Protein AF-0000000068389461 (afdb_homodimer)

Structure (mmCIF, N/CA/C/O backbone):
data_AF-0000000068389461-model_v1
#
loop_
_entity.id
_entity.type
_entity.pdbx_description
1 polymer 'Resiniferatoxin-binding, phosphotriesterase-related protein'
#
loop_
_atom_site.group_PDB
_atom_site.id
_atom_site.type_symbol
_atom_site.label_atom_id
_atom_site.label_alt_id
_atom_site.label_comp_id
_atom_site.label_asym_id
_atom_site.label_entity_id
_atom_site.label_seq_id
_atom_site.pdbx_PDB_ins_code
_atom_site.Cartn_x
_atom_site.Cartn_y
_atom_site.Cartn_z
_atom_site.occupancy
_atom_site.B_iso_or_equiv
_atom_site.auth_seq_id
_atom_site.auth_comp_id
_atom_site.auth_asym_id
_atom_site.auth_atom_id
_atom_site.pdbx_PDB_model_num
ATOM 1 N N . MET A 1 1 ? 3.314 -51.406 -19.062 1 42.66 1 MET A N 1
ATOM 2 C CA . MET A 1 1 ? 2.307 -50.375 -18.859 1 42.66 1 MET A CA 1
ATOM 3 C C . MET A 1 1 ? 2.912 -49 -19.031 1 42.66 1 MET A C 1
ATOM 5 O O . MET A 1 1 ? 3.885 -48.656 -18.359 1 42.66 1 MET A O 1
ATOM 9 N N . THR A 1 2 ? 2.643 -48.312 -20.141 1 61.97 2 THR A N 1
ATOM 10 C CA . THR A 1 2 ? 3.324 -47.094 -20.547 1 61.97 2 THR A CA 1
ATOM 11 C C . THR A 1 2 ? 3.236 -46.031 -19.453 1 61.97 2 THR A C 1
ATOM 13 O O . THR A 1 2 ? 2.164 -45.812 -18.891 1 61.97 2 THR A O 1
ATOM 16 N N . THR A 1 3 ? 4.277 -45.562 -18.922 1 87.19 3 THR A N 1
ATOM 17 C CA . THR A 1 3 ? 4.352 -44.625 -17.812 1 87.19 3 THR A CA 1
ATOM 18 C C . THR A 1 3 ? 3.586 -43.344 -18.141 1 87.19 3 THR A C 1
ATOM 20 O O . THR A 1 3 ? 3.539 -42.938 -19.297 1 87.19 3 THR A O 1
ATOM 23 N N . GLU A 1 4 ? 2.736 -42.938 -17.312 1 95.44 4 GLU A N 1
ATOM 24 C CA . GLU A 1 4 ? 1.993 -41.719 -17.453 1 95.44 4 GLU A CA 1
ATOM 25 C C . GLU A 1 4 ? 2.799 -40.531 -16.938 1 95.44 4 GLU A C 1
ATOM 27 O O . GLU A 1 4 ? 2.287 -39.406 -16.859 1 95.44 4 GLU A O 1
ATOM 32 N N . LEU A 1 5 ? 4.039 -40.812 -16.734 1 97.31 5 LEU A N 1
ATOM 33 C CA . LEU A 1 5 ? 4.898 -39.75 -16.234 1 97.31 5 LEU A CA 1
ATOM 34 C C . LEU A 1 5 ? 5.145 -38.688 -17.312 1 97.31 5 LEU A C 1
ATOM 36 O O . LEU A 1 5 ? 5.336 -39.031 -18.484 1 97.31 5 LEU A O 1
ATOM 40 N N . SER A 1 6 ? 5.09 -37.469 -16.922 1 97.88 6 SER A N 1
ATOM 41 C CA . SER A 1 6 ? 5.539 -36.375 -17.781 1 97.88 6 SER A CA 1
ATOM 42 C C . SER A 1 6 ? 7.031 -36.5 -18.078 1 97.88 6 SER A C 1
ATOM 44 O O . SER A 1 6 ? 7.793 -37.031 -17.266 1 97.88 6 SER A O 1
ATOM 46 N N . GLU A 1 7 ? 7.441 -35.938 -19.219 1 97.44 7 GLU A N 1
ATOM 47 C CA . GLU A 1 7 ? 8.867 -35.844 -19.516 1 97.44 7 GLU A CA 1
ATOM 48 C C . GLU A 1 7 ? 9.57 -34.938 -18.5 1 97.44 7 GLU A C 1
ATOM 50 O O . GLU A 1 7 ? 10.766 -35.125 -18.234 1 97.44 7 GLU A O 1
ATOM 55 N N . GLY A 1 8 ? 8.859 -34 -17.938 1 98 8 GLY A N 1
ATOM 56 C CA . GLY A 1 8 ? 9.414 -33.125 -16.938 1 98 8 GLY A CA 1
ATOM 57 C C . GLY A 1 8 ? 8.984 -33.469 -15.523 1 98 8 GLY A C 1
ATOM 58 O O . GLY A 1 8 ? 8.734 -32.562 -14.711 1 98 8 GLY A O 1
ATOM 59 N N . HIS A 1 9 ? 8.758 -34.75 -15.211 1 98.19 9 HIS A N 1
ATOM 60 C CA . HIS A 1 9 ? 8.359 -35.094 -13.859 1 98.19 9 HIS A CA 1
ATOM 61 C C . HIS A 1 9 ? 9.484 -34.844 -12.859 1 98.19 9 HIS A C 1
ATOM 63 O O . HIS A 1 9 ? 10.648 -34.719 -13.25 1 98.19 9 HIS A O 1
ATOM 69 N N . ILE A 1 10 ? 9.273 -34.844 -11.547 1 98 10 ILE A N 1
ATOM 70 C CA . ILE A 1 10 ? 10.117 -34.312 -10.484 1 98 10 ILE A CA 1
ATOM 71 C C . ILE A 1 10 ? 11.383 -35.156 -10.359 1 98 10 ILE A C 1
ATOM 73 O O . ILE A 1 10 ? 12.359 -34.75 -9.727 1 98 10 ILE A O 1
ATOM 77 N N . ARG A 1 11 ? 11.438 -36.312 -10.922 1 97.62 11 ARG A N 1
ATOM 78 C CA . ARG A 1 11 ? 12.633 -37.156 -10.836 1 97.62 11 ARG A CA 1
ATOM 79 C C . ARG A 1 11 ? 13.336 -37.25 -12.188 1 97.62 11 ARG A C 1
ATOM 81 O O . ARG A 1 11 ? 14.25 -38.062 -12.359 1 97.62 11 ARG A O 1
ATOM 88 N N . SER A 1 12 ? 12.984 -36.406 -13.148 1 97.38 12 SER A N 1
ATOM 89 C CA . SER A 1 12 ? 13.461 -36.531 -14.516 1 97.38 12 SER A CA 1
ATOM 90 C C . SER A 1 12 ? 14.727 -35.719 -14.75 1 97.38 12 SER A C 1
ATOM 92 O O . SER A 1 12 ? 15.422 -35.906 -15.75 1 97.38 12 SER A O 1
ATOM 94 N N . GLY A 1 13 ? 14.969 -34.719 -13.852 1 97.62 13 GLY A N 1
ATOM 95 C CA . GLY A 1 13 ? 16.047 -33.75 -14.094 1 97.62 13 GLY A CA 1
ATOM 96 C C . GLY A 1 13 ? 15.68 -32.688 -15.102 1 97.62 13 GLY A C 1
ATOM 97 O O . GLY A 1 13 ? 16.531 -31.891 -15.516 1 97.62 13 GLY A O 1
ATOM 98 N N . LYS A 1 14 ? 14.414 -32.656 -15.461 1 98.56 14 LYS A N 1
ATOM 99 C CA . LYS A 1 14 ? 13.922 -31.688 -16.438 1 98.56 14 LYS A CA 1
ATOM 100 C C . LYS A 1 14 ? 12.68 -30.969 -15.93 1 98.56 14 LYS A C 1
ATOM 102 O O . LYS A 1 14 ? 12.055 -31.406 -14.961 1 98.56 14 LYS A O 1
ATOM 107 N N . ILE A 1 15 ? 12.406 -29.859 -16.547 1 98.75 15 ILE A N 1
ATOM 108 C CA . ILE A 1 15 ? 11.188 -29.078 -16.312 1 98.75 15 ILE A CA 1
ATOM 109 C C . ILE A 1 15 ? 10.516 -28.781 -17.656 1 98.75 15 ILE A C 1
ATOM 111 O O . ILE A 1 15 ? 11.172 -28.312 -18.594 1 98.75 15 ILE A O 1
ATOM 115 N N . MET A 1 16 ? 9.289 -29.094 -17.766 1 98.88 16 MET A N 1
ATOM 116 C CA . MET A 1 16 ? 8.578 -28.844 -19.016 1 98.88 16 MET A CA 1
ATOM 117 C C . MET A 1 16 ? 8.195 -27.375 -19.141 1 98.88 16 MET A C 1
ATOM 119 O O . MET A 1 16 ? 7.555 -26.812 -18.234 1 98.88 16 MET A O 1
ATOM 123 N N . THR A 1 17 ? 8.648 -26.672 -20.188 1 98.88 17 THR A N 1
ATOM 124 C CA . THR A 1 17 ? 8.242 -25.312 -20.531 1 98.88 17 THR A CA 1
ATOM 125 C C . THR A 1 17 ? 7.363 -25.297 -21.781 1 98.88 17 THR A C 1
ATOM 127 O O . THR A 1 17 ? 7.203 -26.328 -22.438 1 98.88 17 THR A O 1
ATOM 130 N N . VAL A 1 18 ? 6.852 -24.188 -22.094 1 98.88 18 VAL A N 1
ATOM 131 C CA . VAL A 1 18 ? 5.961 -24.062 -23.25 1 98.88 18 VAL A CA 1
ATOM 132 C C . VAL A 1 18 ? 6.758 -24.234 -24.547 1 98.88 18 VAL A C 1
ATOM 134 O O . VAL A 1 18 ? 6.18 -24.406 -25.609 1 98.88 18 VAL A O 1
ATOM 137 N N . ARG A 1 19 ? 8.07 -24.25 -24.453 1 98.56 19 ARG A N 1
ATOM 138 C CA . ARG A 1 19 ? 8.914 -24.469 -25.625 1 98.56 19 ARG A CA 1
ATOM 139 C C . ARG A 1 19 ? 9.594 -25.844 -25.547 1 98.56 19 ARG A C 1
ATOM 141 O O . ARG A 1 19 ? 10.5 -26.125 -26.344 1 98.56 19 ARG A O 1
ATOM 148 N N . GLY A 1 20 ? 9.172 -26.656 -24.594 1 98.56 20 GLY A N 1
ATOM 149 C CA . GLY A 1 20 ? 9.789 -27.969 -24.406 1 98.56 20 GLY A CA 1
ATOM 150 C C . GLY A 1 20 ? 10.531 -28.094 -23.094 1 98.56 20 GLY A C 1
ATOM 151 O O . GLY A 1 20 ? 10.578 -27.156 -22.312 1 98.56 20 GLY A O 1
ATOM 152 N N . PRO A 1 21 ? 11.047 -29.312 -22.828 1 98.56 21 PRO A N 1
ATOM 153 C CA . PRO A 1 21 ? 11.734 -29.531 -21.547 1 98.56 21 PRO A CA 1
ATOM 154 C C . PRO A 1 21 ? 13.094 -28.844 -21.484 1 98.56 21 PRO A C 1
ATOM 156 O O . PRO A 1 21 ? 13.789 -28.734 -22.5 1 98.56 21 PRO A O 1
ATOM 159 N N . ILE A 1 22 ? 13.461 -28.359 -20.359 1 98.75 22 ILE A N 1
ATOM 160 C CA . ILE A 1 22 ? 14.789 -27.828 -20.078 1 98.75 22 ILE A CA 1
ATOM 161 C C . ILE A 1 22 ? 15.383 -28.562 -18.875 1 98.75 22 ILE A C 1
ATOM 163 O O . ILE A 1 22 ? 14.656 -29.172 -18.094 1 98.75 22 ILE A O 1
ATOM 167 N N . ALA A 1 23 ? 16.703 -28.453 -18.734 1 98.38 23 ALA A N 1
ATOM 168 C CA . ALA A 1 23 ? 17.328 -29 -17.531 1 98.38 23 ALA A CA 1
ATOM 169 C C . ALA A 1 23 ? 16.953 -28.188 -16.297 1 98.38 23 ALA A C 1
ATOM 171 O O . ALA A 1 23 ? 16.781 -26.969 -16.375 1 98.38 23 ALA A O 1
ATOM 172 N N . THR A 1 24 ? 16.891 -28.859 -15.164 1 97.25 24 THR A N 1
ATOM 173 C CA . THR A 1 24 ? 16.453 -28.203 -13.938 1 97.25 24 THR A CA 1
ATOM 174 C C . THR A 1 24 ? 17.391 -27.062 -13.57 1 97.25 24 THR A C 1
ATOM 176 O O . THR A 1 24 ? 16.969 -26.062 -12.984 1 97.25 24 THR A O 1
ATOM 179 N N . ASP A 1 25 ? 18.656 -27.141 -13.883 1 95.81 25 ASP A N 1
ATOM 180 C CA . ASP A 1 25 ? 19.625 -26.125 -13.508 1 95.81 25 ASP A CA 1
ATOM 181 C C . ASP A 1 25 ? 19.5 -24.875 -14.398 1 95.81 25 ASP A C 1
ATOM 183 O O . ASP A 1 25 ? 20.141 -23.859 -14.148 1 95.81 25 ASP A O 1
ATOM 187 N N . GLN A 1 26 ? 18.594 -24.938 -15.398 1 98.06 26 GLN A N 1
ATOM 188 C CA . GLN A 1 26 ? 18.359 -23.828 -16.297 1 98.06 26 GLN A CA 1
ATOM 189 C C . GLN A 1 26 ? 17.172 -22.984 -15.844 1 98.06 26 GLN A C 1
ATOM 191 O O . GLN A 1 26 ? 16.859 -21.969 -16.453 1 98.06 26 GLN A O 1
ATOM 196 N N . LEU A 1 27 ? 16.531 -23.406 -14.828 1 98.38 27 LEU A N 1
ATOM 197 C CA . LEU A 1 27 ? 15.359 -22.672 -14.352 1 98.38 27 LEU A CA 1
ATOM 198 C C . LEU A 1 27 ? 15.719 -21.25 -13.961 1 98.38 27 LEU A C 1
ATOM 200 O O . LEU A 1 27 ? 15.023 -20.312 -14.344 1 98.38 27 LEU A O 1
ATOM 204 N N . GLY A 1 28 ? 16.906 -21.094 -13.18 1 98.56 28 GLY A N 1
ATOM 205 C CA . GLY A 1 28 ? 17.406 -19.766 -12.789 1 98.56 28 GLY A CA 1
ATOM 206 C C . GLY A 1 28 ? 16.438 -19.016 -11.898 1 98.56 28 GLY A C 1
ATOM 207 O O . GLY A 1 28 ? 15.695 -19.609 -11.133 1 98.56 28 GLY A O 1
ATOM 208 N N . VAL A 1 29 ? 16.547 -17.672 -11.891 1 98.88 29 VAL A N 1
ATOM 209 C CA . VAL A 1 29 ? 15.688 -16.781 -11.094 1 98.88 29 VAL A CA 1
ATOM 210 C C . VAL A 1 29 ? 14.242 -16.922 -11.57 1 98.88 29 VAL A C 1
ATOM 212 O O . VAL A 1 29 ? 13.938 -16.656 -12.734 1 98.88 29 VAL A O 1
ATOM 215 N N . THR A 1 30 ? 13.344 -17.328 -10.625 1 98.94 30 THR A N 1
ATOM 216 C CA . THR A 1 30 ? 12.016 -17.766 -11.031 1 98.94 30 THR A CA 1
ATOM 217 C C . THR A 1 30 ? 10.938 -17.047 -10.234 1 98.94 30 THR A C 1
ATOM 219 O O . THR A 1 30 ? 11.055 -16.891 -9.016 1 98.94 30 THR A O 1
ATOM 222 N N . LEU A 1 31 ? 9.922 -16.516 -10.93 1 98.94 31 LEU A N 1
ATOM 223 C CA . LEU A 1 31 ? 8.641 -16.188 -10.328 1 98.94 31 LEU A CA 1
ATOM 224 C C . LEU A 1 31 ? 7.68 -17.375 -10.398 1 98.94 31 LEU A C 1
ATOM 226 O O . LEU A 1 31 ? 7.289 -17.781 -11.492 1 98.94 31 LEU A O 1
ATOM 230 N N . MET A 1 32 ? 7.219 -17.828 -9.281 1 98.81 32 MET A N 1
ATOM 231 C CA . MET A 1 32 ? 6.531 -19.109 -9.211 1 98.81 32 MET A CA 1
ATOM 232 C C . MET A 1 32 ? 5.043 -18.953 -9.492 1 98.81 32 MET A C 1
ATOM 234 O O . MET A 1 32 ? 4.328 -19.953 -9.656 1 98.81 32 MET A O 1
ATOM 238 N N . HIS A 1 33 ? 4.527 -17.734 -9.609 1 98.88 33 HIS A N 1
ATOM 239 C CA . HIS A 1 33 ? 3.086 -17.547 -9.727 1 98.88 33 HIS A CA 1
ATOM 240 C C . HIS A 1 33 ? 2.752 -16.219 -10.383 1 98.88 33 HIS A C 1
ATOM 242 O O . HIS A 1 33 ? 2.562 -15.203 -9.695 1 98.88 33 HIS A O 1
ATOM 248 N N . GLU A 1 34 ? 2.574 -16.25 -11.695 1 98.88 34 GLU A N 1
ATOM 249 C CA . GLU A 1 34 ? 2.148 -15.062 -12.438 1 98.88 34 GLU A CA 1
ATOM 250 C C . GLU A 1 34 ? 1.09 -15.414 -13.477 1 98.88 34 GLU A C 1
ATOM 252 O O . GLU A 1 34 ? 1.095 -16.516 -14.023 1 98.88 34 GLU A O 1
ATOM 257 N N . HIS A 1 35 ? 0.203 -14.508 -13.727 1 98.81 35 HIS A N 1
ATOM 258 C CA . HIS A 1 35 ? -0.663 -14.594 -14.898 1 98.81 35 HIS A CA 1
ATOM 259 C C . HIS A 1 35 ? -0.246 -13.594 -15.969 1 98.81 35 HIS A C 1
ATOM 261 O O . HIS A 1 35 ? -0.252 -12.391 -15.734 1 98.81 35 HIS A O 1
ATOM 267 N N . ILE A 1 36 ? 0.092 -14.156 -17.141 1 98.88 36 ILE A N 1
ATOM 268 C CA . ILE A 1 36 ? 0.59 -13.336 -18.234 1 98.88 36 ILE A CA 1
ATOM 269 C C . ILE A 1 36 ? -0.577 -12.875 -19.109 1 98.88 36 ILE A C 1
ATOM 271 O O . ILE A 1 36 ? -0.654 -11.703 -19.484 1 98.88 36 ILE A O 1
ATOM 275 N N . LEU A 1 37 ? -1.446 -13.766 -19.453 1 98.75 37 LEU A N 1
ATOM 276 C CA . LEU A 1 37 ? -2.744 -13.531 -20.078 1 98.75 37 LEU A CA 1
ATOM 277 C C . LEU A 1 37 ? -3.852 -14.242 -19.312 1 98.75 37 LEU A C 1
ATOM 279 O O . LEU A 1 37 ? -3.668 -15.375 -18.844 1 98.75 37 LEU A O 1
ATOM 283 N N . ASN A 1 38 ? -4.93 -13.578 -19.078 1 98.56 38 ASN A N 1
ATOM 284 C CA . ASN A 1 38 ? -6.07 -14.172 -18.391 1 98.56 38 ASN A CA 1
ATOM 285 C C . ASN A 1 38 ? -7.359 -13.398 -18.688 1 98.56 38 ASN A C 1
ATOM 287 O O . ASN A 1 38 ? -7.352 -12.43 -19.438 1 98.56 38 ASN A O 1
ATOM 291 N N . ASP A 1 39 ? -8.445 -13.922 -18.281 1 98.06 39 ASP A N 1
ATOM 292 C CA . ASP A 1 39 ? -9.773 -13.305 -18.328 1 98.06 39 ASP A CA 1
ATOM 293 C C . ASP A 1 39 ? -10.539 -13.547 -17.031 1 98.06 39 ASP A C 1
ATOM 295 O O . ASP A 1 39 ? -11.07 -14.633 -16.812 1 98.06 39 ASP A O 1
ATOM 299 N N . CYS A 1 40 ? -10.578 -12.523 -16.203 1 97.12 40 CYS A N 1
ATOM 300 C CA . CYS A 1 40 ? -11.227 -12.648 -14.906 1 97.12 40 CYS A CA 1
ATOM 301 C C . CYS A 1 40 ? -12.578 -11.945 -14.898 1 97.12 40 CYS A C 1
ATOM 303 O O . CYS A 1 40 ? -13.117 -11.648 -13.828 1 97.12 40 CYS A O 1
ATOM 305 N N . ARG A 1 41 ? -13.305 -11.758 -16.062 1 96.44 41 ARG A N 1
ATOM 306 C CA . ARG A 1 41 ? -14.555 -11.016 -16.172 1 96.44 41 ARG A CA 1
ATOM 307 C C . ARG A 1 41 ? -15.68 -11.742 -15.445 1 96.44 41 ARG A C 1
ATOM 309 O O . ARG A 1 41 ? -16.672 -11.125 -15.062 1 96.44 41 ARG A O 1
ATOM 316 N N . CYS A 1 42 ? -15.578 -12.961 -15.156 1 95.12 42 CYS A N 1
ATOM 317 C CA . CYS A 1 42 ? -16.594 -13.719 -14.43 1 95.12 42 CYS A CA 1
ATOM 318 C C . CYS A 1 42 ? -16.656 -13.273 -12.969 1 95.12 42 CYS A C 1
ATOM 320 O O . CYS A 1 42 ? -17.625 -13.578 -12.266 1 95.12 42 CYS A O 1
ATOM 322 N N . TRP A 1 43 ? -15.68 -12.555 -12.492 1 95.62 43 TRP A N 1
ATOM 323 C CA . TRP A 1 43 ? -15.656 -12.109 -11.102 1 95.62 43 TRP A CA 1
ATOM 324 C C . TRP A 1 43 ? -15.906 -10.609 -11.008 1 95.62 43 TRP A C 1
ATOM 326 O O . TRP A 1 43 ? -15.648 -9.992 -9.969 1 95.62 43 TRP A O 1
ATOM 336 N N . TRP A 1 44 ? -16.406 -10.023 -12.07 1 97.75 44 TRP A N 1
ATOM 337 C CA . TRP A 1 44 ? -16.719 -8.602 -12.086 1 97.75 44 TRP A CA 1
ATOM 338 C C . TRP A 1 44 ? -17.641 -8.234 -10.922 1 97.75 44 TRP A C 1
ATOM 340 O O . TRP A 1 44 ? -18.625 -8.914 -10.664 1 97.75 44 TRP A O 1
ATOM 350 N N . ASN A 1 45 ? -17.188 -7.203 -10.148 1 97.75 45 ASN A N 1
ATOM 351 C CA . ASN A 1 45 ? -17.969 -6.648 -9.047 1 97.75 45 ASN A CA 1
ATOM 352 C C . ASN A 1 45 ? -18.672 -5.352 -9.445 1 97.75 45 ASN A C 1
ATOM 354 O O . ASN A 1 45 ? -18.141 -4.262 -9.219 1 97.75 45 ASN A O 1
ATOM 358 N N . ALA A 1 46 ? -19.875 -5.398 -9.914 1 97.06 46 ALA A N 1
ATOM 359 C CA . ALA A 1 46 ? -20.609 -4.25 -10.445 1 97.06 46 ALA A CA 1
ATOM 360 C C . ALA A 1 46 ? -20.812 -3.184 -9.375 1 97.06 46 ALA A C 1
ATOM 362 O O . ALA A 1 46 ? -21.156 -3.502 -8.234 1 97.06 46 ALA A O 1
ATOM 363 N N . PRO A 1 47 ? -20.547 -1.926 -9.805 1 96.5 47 PRO A N 1
ATOM 364 C CA . PRO A 1 47 ? -20.844 -0.875 -8.828 1 96.5 47 PRO A CA 1
ATOM 365 C C . PRO A 1 47 ? -22.312 -0.837 -8.43 1 96.5 47 PRO A C 1
ATOM 367 O O . PRO A 1 47 ? -23.188 -1.058 -9.266 1 96.5 47 PRO A O 1
ATOM 370 N N . LYS A 1 48 ? -22.547 -0.481 -7.266 1 93 48 LYS A N 1
ATOM 371 C CA . LYS A 1 48 ? -23.891 -0.517 -6.723 1 93 48 LYS A CA 1
ATOM 372 C C . LYS A 1 48 ? -24.5 0.883 -6.656 1 93 48 LYS A C 1
ATOM 374 O O . LYS A 1 48 ? -25.719 1.036 -6.508 1 93 48 LYS A O 1
ATOM 379 N N . THR A 1 49 ? -23.672 1.938 -6.688 1 93.06 49 THR A N 1
ATOM 380 C CA . THR A 1 49 ? -24.156 3.311 -6.59 1 93.06 49 THR A CA 1
ATOM 381 C C . THR A 1 49 ? -23.938 4.055 -7.902 1 93.06 49 THR A C 1
ATOM 383 O O . THR A 1 49 ? -23.016 3.73 -8.664 1 93.06 49 THR A O 1
ATOM 386 N N . ALA A 1 50 ? -24.75 5.07 -8.133 1 93.94 50 ALA A N 1
ATOM 387 C CA . ALA A 1 50 ? -24.688 5.855 -9.367 1 93.94 50 ALA A CA 1
ATOM 388 C C . ALA A 1 50 ? -23.359 6.578 -9.492 1 93.94 50 ALA A C 1
ATOM 390 O O . ALA A 1 50 ? -22.797 6.688 -10.586 1 93.94 50 ALA A O 1
ATOM 391 N N . GLU A 1 51 ? -22.797 7.004 -8.383 1 91.94 51 GLU A N 1
ATOM 392 C CA . GLU A 1 51 ? -21.578 7.812 -8.359 1 91.94 51 GLU A CA 1
ATOM 393 C C . GLU A 1 51 ? -20.359 6.992 -8.758 1 91.94 51 GLU A C 1
ATOM 395 O O . GLU A 1 51 ? -19.328 7.547 -9.125 1 91.94 51 GLU A O 1
ATOM 400 N N . ARG A 1 52 ? -20.516 5.656 -8.789 1 94.62 52 ARG A N 1
ATOM 401 C CA . ARG A 1 52 ? -19.375 4.797 -9.047 1 94.62 52 ARG A CA 1
ATOM 402 C C . ARG A 1 52 ? -19.5 4.109 -10.406 1 94.62 52 ARG A C 1
ATOM 404 O O . ARG A 1 52 ? -18.609 3.379 -10.828 1 94.62 52 ARG A O 1
ATOM 411 N N . GLN A 1 53 ? -20.562 4.379 -11.172 1 95.44 53 GLN A N 1
ATOM 412 C CA . GLN A 1 53 ? -20.844 3.686 -12.422 1 95.44 53 GLN A CA 1
ATOM 413 C C . GLN A 1 53 ? -19.75 3.941 -13.453 1 95.44 53 GLN A C 1
ATOM 415 O O . GLN A 1 53 ? -19.469 3.082 -14.289 1 95.44 53 GLN A O 1
ATOM 420 N N . TYR A 1 54 ? -19.141 5.121 -13.289 1 94 54 TYR A N 1
ATOM 421 C CA . TYR A 1 54 ? -18.109 5.484 -14.25 1 94 54 TYR A CA 1
ATOM 422 C C . TYR A 1 54 ? -16.922 4.535 -14.164 1 94 54 TYR A C 1
ATOM 424 O O . TYR A 1 54 ? -16.141 4.414 -15.117 1 94 54 TYR A O 1
ATOM 432 N N . LEU A 1 55 ? -16.734 3.777 -13.109 1 97.31 55 LEU A N 1
ATOM 433 C CA . LEU A 1 55 ? -15.602 2.883 -12.883 1 97.31 55 LEU A CA 1
ATOM 434 C C . LEU A 1 55 ? -15.781 1.573 -13.641 1 97.31 55 LEU A C 1
ATOM 436 O O . LEU A 1 55 ? -14.812 0.854 -13.891 1 97.31 55 LEU A O 1
ATOM 440 N N . ALA A 1 56 ? -16.938 1.225 -14.008 1 97.25 56 ALA A N 1
ATOM 441 C CA . ALA A 1 56 ? -17.281 -0.105 -14.516 1 97.25 56 ALA A CA 1
ATOM 442 C C . ALA A 1 56 ? -16.75 -0.297 -15.938 1 97.25 56 ALA A C 1
ATOM 444 O O . ALA A 1 56 ? -16.078 -1.286 -16.234 1 97.25 56 ALA A O 1
ATOM 445 N N . GLU A 1 57 ? -16.984 0.695 -16.859 1 93.06 57 GLU A N 1
ATOM 446 C CA . GLU A 1 57 ? -16.781 0.446 -18.281 1 93.06 57 GLU A CA 1
ATOM 447 C C . GLU A 1 57 ? -15.578 1.217 -18.812 1 93.06 57 GLU A C 1
ATOM 449 O O . GLU A 1 57 ? -15.133 0.988 -19.938 1 93.06 57 GLU A O 1
ATOM 454 N N . GLY A 1 58 ? -15.078 2.104 -18.094 1 91.81 58 GLY A N 1
ATOM 455 C CA . GLY A 1 58 ? -13.961 2.908 -18.562 1 91.81 58 GLY A CA 1
ATOM 456 C C . GLY A 1 58 ? -12.656 2.141 -18.625 1 91.81 58 GLY A C 1
ATOM 457 O O . GLY A 1 58 ? -12.484 1.132 -17.938 1 91.81 58 GLY A O 1
ATOM 458 N N . PHE A 1 59 ? -11.688 2.607 -19.516 1 97.12 59 PHE A N 1
ATOM 459 C CA . PHE A 1 59 ? -10.336 2.064 -19.547 1 97.12 59 PHE A CA 1
ATOM 460 C C . PHE A 1 59 ? -9.57 2.455 -18.297 1 97.12 59 PHE A C 1
ATOM 462 O O . PHE A 1 59 ? -9.797 3.525 -17.719 1 97.12 59 PHE A O 1
ATOM 469 N N . VAL A 1 60 ? -8.766 1.529 -17.859 1 98.38 60 VAL A N 1
ATOM 470 C CA . VAL A 1 60 ? -7.867 1.887 -16.766 1 98.38 60 VAL A CA 1
ATOM 471 C C . VAL A 1 60 ? -7.059 3.127 -17.141 1 98.38 60 VAL A C 1
ATOM 473 O O . VAL A 1 60 ? -6.453 3.176 -18.219 1 98.38 60 VAL A O 1
ATOM 476 N N . CYS A 1 61 ? -7.141 4.137 -16.359 1 98 61 CYS A N 1
ATOM 477 C CA . CYS A 1 61 ? -6.367 5.363 -16.516 1 98 61 CYS A CA 1
ATOM 478 C C . CYS A 1 61 ? -5.867 5.875 -15.172 1 98 61 CYS A C 1
ATOM 480 O O . CYS A 1 61 ? -6.27 5.371 -14.125 1 98 61 CYS A O 1
ATOM 482 N N . MET A 1 62 ? -5.012 6.793 -15.25 1 97.94 62 MET A N 1
ATOM 483 C CA . MET A 1 62 ? -4.281 7.23 -14.07 1 97.94 62 MET A CA 1
ATOM 484 C C . MET A 1 62 ? -5.238 7.73 -12.992 1 97.94 62 MET A C 1
ATOM 486 O O . MET A 1 62 ? -5.062 7.426 -11.805 1 97.94 62 MET A O 1
ATOM 490 N N . GLU A 1 63 ? -6.348 8.352 -13.336 1 97.88 63 GLU A N 1
ATOM 491 C CA . GLU A 1 63 ? -7.242 9.07 -12.438 1 97.88 63 GLU A CA 1
ATOM 492 C C . GLU A 1 63 ? -8.109 8.109 -11.625 1 97.88 63 GLU A C 1
ATOM 494 O O . GLU A 1 63 ? -8.75 8.508 -10.656 1 97.88 63 GLU A O 1
ATOM 499 N N . ILE A 1 64 ? -8.102 6.793 -11.992 1 97.88 64 ILE A N 1
ATOM 500 C CA . ILE A 1 64 ? -9 5.91 -11.266 1 97.88 64 ILE A CA 1
ATOM 501 C C . ILE A 1 64 ? -8.195 4.836 -10.539 1 97.88 64 ILE A C 1
ATOM 503 O O . ILE A 1 64 ? -8.758 3.941 -9.906 1 97.88 64 ILE A O 1
ATOM 507 N N . ILE A 1 65 ? -6.852 4.887 -10.594 1 98.06 65 ILE A N 1
ATOM 508 C CA . ILE A 1 65 ? -5.992 3.885 -9.977 1 98.06 65 ILE A CA 1
ATOM 509 C C . ILE A 1 65 ? -6.277 3.816 -8.477 1 98.06 65 ILE A C 1
ATOM 511 O O . ILE A 1 65 ? -6.375 2.729 -7.906 1 98.06 65 ILE A O 1
ATOM 515 N N . GLY A 1 66 ? -6.414 5.004 -7.816 1 97.5 66 GLY A N 1
ATOM 516 C CA . GLY A 1 66 ? -6.734 5.023 -6.398 1 97.5 66 GLY A CA 1
ATOM 517 C C . GLY A 1 66 ? -8 4.258 -6.062 1 97.5 66 GLY A C 1
ATOM 518 O O . GLY A 1 66 ? -8.039 3.506 -5.086 1 97.5 66 GLY A O 1
ATOM 519 N N . GLU A 1 67 ? -9.016 4.414 -6.895 1 97.75 67 GLU A N 1
ATOM 520 C CA . GLU A 1 67 ? -10.273 3.711 -6.688 1 97.75 67 GLU A CA 1
ATOM 521 C C . GLU A 1 67 ? -10.117 2.215 -6.938 1 97.75 67 GLU A C 1
ATOM 523 O O . GLU A 1 67 ? -10.695 1.396 -6.215 1 97.75 67 GLU A O 1
ATOM 528 N N . LEU A 1 68 ? -9.344 1.896 -7.941 1 98.44 68 LEU A N 1
ATOM 529 C CA . LEU A 1 68 ? -9.156 0.49 -8.281 1 98.44 68 LEU A CA 1
ATOM 530 C C . LEU A 1 68 ? -8.414 -0.245 -7.164 1 98.44 68 LEU A C 1
ATOM 532 O O . LEU A 1 68 ? -8.672 -1.427 -6.922 1 98.44 68 LEU A O 1
ATOM 536 N N . ARG A 1 69 ? -7.539 0.42 -6.48 1 98.25 69 ARG A N 1
ATOM 537 C CA . ARG A 1 69 ? -6.828 -0.197 -5.363 1 98.25 69 ARG A CA 1
ATOM 538 C C . ARG A 1 69 ? -7.789 -0.558 -4.234 1 98.25 69 ARG A C 1
ATOM 540 O O . ARG A 1 69 ? -7.504 -1.447 -3.43 1 98.25 69 ARG A O 1
ATOM 547 N N . GLN A 1 70 ? -8.969 0.106 -4.203 1 98.06 70 GLN A N 1
ATOM 548 C CA . GLN A 1 70 ? -9.969 -0.151 -3.172 1 98.06 70 GLN A CA 1
ATOM 549 C C . GLN A 1 70 ? -11.031 -1.127 -3.668 1 98.06 70 GLN A C 1
ATOM 551 O O . GLN A 1 70 ? -11.781 -1.697 -2.869 1 98.06 70 GLN A O 1
ATOM 556 N N . ASP A 1 71 ? -11.109 -1.333 -4.984 1 98.19 71 ASP A N 1
ATOM 557 C CA . ASP A 1 71 ? -12.125 -2.184 -5.605 1 98.19 71 ASP A CA 1
ATOM 558 C C . ASP 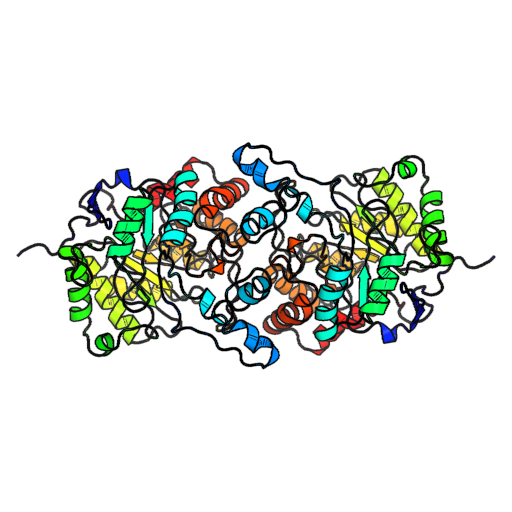A 1 71 ? -11.672 -2.646 -6.992 1 98.19 71 ASP A C 1
ATOM 560 O O . ASP A 1 71 ? -12.266 -2.262 -8 1 98.19 71 ASP A O 1
ATOM 564 N N . PRO A 1 72 ? -10.719 -3.547 -7.023 1 98.38 72 PRO A N 1
ATOM 565 C CA . PRO A 1 72 ? -10.094 -3.875 -8.305 1 98.38 72 PRO A CA 1
ATOM 566 C C . PRO A 1 72 ? -11.062 -4.527 -9.289 1 98.38 72 PRO A C 1
ATOM 568 O O . PRO A 1 72 ? -10.914 -4.371 -10.5 1 98.38 72 PRO A O 1
ATOM 571 N N . PHE A 1 73 ? -12.062 -5.215 -8.844 1 98.5 73 PHE A N 1
ATOM 572 C CA . PHE A 1 73 ? -12.93 -6 -9.719 1 98.5 73 PHE A CA 1
ATOM 573 C C . PHE A 1 73 ? -14.078 -5.148 -10.242 1 98.5 73 PHE A C 1
ATOM 575 O O . PHE A 1 73 ? -14.914 -5.633 -11.008 1 98.5 73 PHE A O 1
ATOM 582 N N . VAL A 1 74 ? -14.102 -3.836 -9.867 1 98.56 74 VAL A N 1
ATOM 583 C CA . VAL A 1 74 ? -15.219 -2.982 -10.258 1 98.56 74 VAL A CA 1
ATOM 584 C C . VAL A 1 74 ? -15.086 -2.596 -11.727 1 98.56 74 VAL A C 1
ATOM 586 O O . VAL A 1 74 ? -16.078 -2.248 -12.375 1 98.56 74 VAL A O 1
ATOM 589 N N . ASN A 1 75 ? -13.883 -2.652 -12.297 1 98.69 75 ASN A N 1
ATOM 590 C CA . ASN A 1 75 ? -13.57 -2.184 -13.648 1 98.69 75 ASN A CA 1
ATOM 591 C C . ASN A 1 75 ? -13.328 -3.35 -14.602 1 98.69 75 ASN A C 1
ATOM 593 O O . ASN A 1 75 ? -12.391 -4.121 -14.422 1 98.69 75 ASN A O 1
ATOM 597 N N . LYS A 1 76 ? -14.055 -3.469 -15.664 1 97.94 76 LYS A N 1
ATOM 598 C CA . LYS A 1 76 ? -14.016 -4.602 -16.594 1 97.94 76 LYS A CA 1
ATOM 599 C C . LYS A 1 76 ? -12.711 -4.617 -17.375 1 97.94 76 LYS A C 1
ATOM 601 O O . LYS A 1 76 ? -12.219 -5.688 -17.75 1 97.94 76 LYS A O 1
ATOM 606 N N . HIS A 1 77 ? -12.219 -3.422 -17.672 1 98.44 77 HIS A N 1
ATOM 607 C CA . HIS A 1 77 ? -10.953 -3.336 -18.375 1 98.44 77 HIS A CA 1
ATOM 608 C C . HIS A 1 77 ? -9.805 -3.846 -17.516 1 98.44 77 HIS A C 1
ATOM 610 O O . HIS A 1 77 ? -8.867 -4.465 -18.016 1 98.44 77 HIS A O 1
ATOM 616 N N . ASN A 1 78 ? -9.891 -3.654 -16.219 1 98.75 78 ASN A N 1
ATOM 617 C CA . ASN A 1 78 ? -8.812 -3.951 -15.281 1 98.75 78 ASN A CA 1
ATOM 618 C C . ASN A 1 78 ? -8.648 -5.453 -15.07 1 98.75 78 ASN A C 1
ATOM 620 O O . ASN A 1 78 ? -7.551 -5.934 -14.789 1 98.75 78 ASN A O 1
ATOM 624 N N . ILE A 1 79 ? -9.711 -6.242 -15.266 1 98.56 79 ILE A N 1
ATOM 625 C CA . ILE A 1 79 ? -9.711 -7.609 -14.766 1 98.56 79 ILE A CA 1
ATOM 626 C C . ILE A 1 79 ? -9.5 -8.586 -15.922 1 98.56 79 ILE A C 1
ATOM 628 O O . ILE A 1 79 ? -10.062 -9.68 -15.93 1 98.56 79 ILE A O 1
ATOM 632 N N . THR A 1 80 ? -8.695 -8.141 -16.922 1 97.94 80 THR A N 1
ATOM 633 C CA . THR A 1 80 ? -8.266 -8.969 -18.047 1 97.94 80 THR A CA 1
ATOM 634 C C . THR A 1 80 ? -6.852 -8.609 -18.469 1 97.94 80 THR A C 1
ATOM 636 O O . THR A 1 80 ? -6.531 -7.426 -18.641 1 97.94 80 THR A O 1
ATOM 639 N N . LEU A 1 81 ? -6.035 -9.523 -18.562 1 98.69 81 LEU A N 1
ATOM 640 C CA . LEU A 1 81 ? -4.754 -9.391 -19.25 1 98.69 81 LEU A CA 1
ATOM 641 C C . LEU A 1 81 ? -4.828 -9.992 -20.656 1 98.69 81 LEU A C 1
ATOM 643 O O . LEU A 1 81 ? -4.707 -11.211 -20.812 1 98.69 81 LEU A O 1
ATOM 647 N N . ASP A 1 82 ? -4.945 -9.094 -21.656 1 98.12 82 ASP A N 1
ATOM 648 C CA . ASP A 1 82 ? -5.309 -9.602 -22.984 1 98.12 82 ASP A CA 1
ATOM 649 C C . ASP A 1 82 ? -4.473 -8.938 -24.078 1 98.12 82 ASP A C 1
ATOM 651 O O . ASP A 1 82 ? -4.879 -8.898 -25.234 1 98.12 82 ASP A O 1
ATOM 655 N N . ASP A 1 83 ? -3.41 -8.359 -23.766 1 98.62 83 ASP A N 1
ATOM 656 C CA . ASP A 1 83 ? -2.527 -7.664 -24.703 1 98.62 83 ASP A CA 1
ATOM 657 C C . ASP A 1 83 ? -1.155 -8.328 -24.766 1 98.62 83 ASP A C 1
ATOM 659 O O . ASP A 1 83 ? -0.263 -7.992 -23.984 1 98.62 83 ASP A O 1
ATOM 663 N N . GLU A 1 84 ? -0.94 -9.25 -25.734 1 98.69 84 GLU A N 1
ATOM 664 C CA . GLU A 1 84 ? 0.282 -10.039 -25.828 1 98.69 84 GLU A CA 1
ATOM 665 C C . GLU A 1 84 ? 1.504 -9.141 -26.016 1 98.69 84 GLU A C 1
ATOM 667 O O . GLU A 1 84 ? 2.514 -9.312 -25.344 1 98.69 84 GLU A O 1
ATOM 672 N N . PRO A 1 85 ? 1.501 -8.117 -26.875 1 98.81 85 PRO A N 1
ATOM 673 C CA . PRO A 1 85 ? 2.658 -7.223 -27 1 98.81 85 PRO A CA 1
ATOM 674 C C . PRO A 1 85 ? 3.004 -6.531 -25.688 1 98.81 85 PRO A C 1
ATOM 676 O O . PRO A 1 85 ? 4.184 -6.387 -25.344 1 98.81 85 PRO A O 1
ATOM 679 N N . LEU A 1 86 ? 1.961 -6.117 -24.984 1 98.81 86 LEU A N 1
ATOM 680 C CA . LEU A 1 86 ? 2.213 -5.484 -23.688 1 98.81 86 LEU A CA 1
ATOM 681 C C . LEU A 1 86 ? 2.834 -6.473 -22.719 1 98.81 86 LEU A C 1
ATOM 683 O O . LEU A 1 86 ? 3.744 -6.121 -21.969 1 98.81 86 LEU A O 1
ATOM 687 N N . ALA A 1 87 ? 2.326 -7.691 -22.703 1 98.88 87 ALA A N 1
ATOM 688 C CA . ALA A 1 87 ? 2.896 -8.727 -21.844 1 98.88 87 ALA A CA 1
ATOM 689 C C . ALA A 1 87 ? 4.387 -8.906 -22.109 1 98.88 87 ALA A C 1
ATOM 691 O O . ALA A 1 87 ? 5.188 -9.016 -21.188 1 98.88 87 ALA A O 1
ATOM 692 N N . ILE A 1 88 ? 4.742 -8.938 -23.375 1 98.94 88 ILE A N 1
ATOM 693 C CA . ILE A 1 88 ? 6.137 -9.094 -23.766 1 98.94 88 ILE A CA 1
ATOM 694 C C . ILE A 1 88 ? 6.965 -7.938 -23.219 1 98.94 88 ILE A C 1
ATOM 696 O O . ILE A 1 88 ? 8.016 -8.148 -22.609 1 98.94 88 ILE A O 1
ATOM 700 N N . ALA A 1 89 ? 6.457 -6.723 -23.391 1 98.81 89 ALA A N 1
ATOM 701 C CA . ALA A 1 89 ? 7.172 -5.543 -22.906 1 98.81 89 ALA A CA 1
ATOM 702 C C . ALA A 1 89 ? 7.367 -5.594 -21.391 1 98.81 89 ALA A C 1
ATOM 704 O O . ALA A 1 89 ? 8.461 -5.324 -20.891 1 98.81 89 ALA A O 1
ATOM 705 N N . GLU A 1 90 ? 6.348 -5.926 -20.672 1 98.81 90 GLU A N 1
ATOM 706 C CA . GLU A 1 90 ? 6.387 -6.016 -19.219 1 98.81 90 GLU A CA 1
ATOM 707 C C . GLU A 1 90 ? 7.379 -7.078 -18.75 1 98.81 90 GLU A C 1
ATOM 709 O O . GLU A 1 90 ? 8.148 -6.852 -17.828 1 98.81 90 GLU A O 1
ATOM 714 N N . LEU A 1 91 ? 7.359 -8.203 -19.375 1 98.94 91 LEU A N 1
ATOM 715 C CA . LEU A 1 91 ? 8.203 -9.328 -18.969 1 98.94 91 LEU A CA 1
ATOM 716 C C . LEU A 1 91 ? 9.664 -9.062 -19.312 1 98.94 91 LEU A C 1
ATOM 718 O O . LEU A 1 91 ? 10.562 -9.594 -18.672 1 98.94 91 LEU A O 1
ATOM 722 N N . LYS A 1 92 ? 9.914 -8.289 -20.344 1 98.81 92 LYS A N 1
ATOM 723 C CA . LYS A 1 92 ? 11.289 -7.926 -20.688 1 98.81 92 LYS A CA 1
ATOM 724 C C . LYS A 1 92 ? 11.938 -7.141 -19.547 1 98.81 92 LYS A C 1
ATOM 726 O O . LYS A 1 92 ? 13.156 -7.219 -19.344 1 98.81 92 LYS A O 1
ATOM 731 N N . ASP A 1 93 ? 11.117 -6.383 -18.781 1 98.25 93 ASP A N 1
ATOM 732 C CA . ASP A 1 93 ? 11.648 -5.723 -17.594 1 98.25 93 ASP A CA 1
ATOM 733 C C . ASP A 1 93 ? 12.156 -6.742 -16.578 1 98.25 93 ASP A C 1
ATOM 735 O O . ASP A 1 93 ? 13.164 -6.512 -15.914 1 98.25 93 ASP A O 1
ATOM 739 N N . PHE A 1 94 ? 11.438 -7.832 -16.438 1 98.81 94 PHE A N 1
ATOM 740 C CA . PHE A 1 94 ? 11.867 -8.906 -15.555 1 98.81 94 PHE A CA 1
ATOM 741 C C . PHE A 1 94 ? 13.172 -9.523 -16.062 1 98.81 94 PHE A C 1
ATOM 743 O O . PHE A 1 94 ? 14.094 -9.773 -15.273 1 98.81 94 PHE A O 1
ATOM 750 N N . VAL A 1 95 ? 13.258 -9.727 -17.359 1 98.88 95 VAL A N 1
ATOM 751 C CA . VAL A 1 95 ? 14.477 -10.258 -17.969 1 98.88 95 VAL A CA 1
ATOM 752 C C . VAL A 1 95 ? 15.641 -9.312 -17.719 1 98.88 95 VAL A C 1
ATOM 754 O O . VAL A 1 95 ? 16.719 -9.742 -17.297 1 98.88 95 VAL A O 1
ATOM 757 N N . ALA A 1 96 ? 15.406 -8.039 -17.875 1 98 96 ALA A N 1
ATOM 758 C CA . ALA A 1 96 ? 16.438 -7.031 -17.688 1 98 96 ALA A CA 1
ATOM 759 C C . ALA A 1 96 ? 16.953 -7.02 -16.25 1 98 96 ALA A C 1
ATOM 761 O O . ALA A 1 96 ? 18.109 -6.719 -15.992 1 98 96 ALA A O 1
ATOM 762 N N . ALA A 1 97 ? 16.078 -7.441 -15.344 1 97.62 97 ALA A N 1
ATOM 763 C CA . ALA A 1 97 ? 16.453 -7.457 -13.93 1 97.62 97 ALA A CA 1
ATOM 764 C C . ALA A 1 97 ? 17.141 -8.766 -13.555 1 97.62 97 ALA A C 1
ATOM 766 O O . ALA A 1 97 ? 17.578 -8.945 -12.414 1 97.62 97 ALA A O 1
ATOM 767 N N . GLY A 1 98 ? 17.172 -9.711 -14.445 1 98.38 98 GLY A N 1
ATOM 768 C CA . GLY A 1 98 ? 17.875 -10.961 -14.203 1 98.38 98 GLY A CA 1
ATOM 769 C C . GLY A 1 98 ? 16.938 -12.164 -14.117 1 98.38 98 GLY A C 1
ATOM 770 O O . GLY A 1 98 ? 17.391 -13.273 -13.828 1 98.38 98 GLY A O 1
ATOM 771 N N . GLY A 1 99 ? 15.664 -11.922 -14.398 1 98.81 99 GLY A N 1
ATOM 772 C CA . GLY A 1 99 ? 14.711 -13.016 -14.383 1 98.81 99 GLY A CA 1
ATOM 773 C C . GLY A 1 99 ? 14.906 -14 -15.516 1 98.81 99 GLY A C 1
ATOM 774 O O . GLY A 1 99 ? 15.312 -13.617 -16.609 1 98.81 99 GLY A O 1
ATOM 775 N N . GLN A 1 100 ? 14.5 -15.289 -15.281 1 98.88 100 GLN A N 1
ATOM 776 C CA . GLN A 1 100 ? 14.758 -16.312 -16.297 1 98.88 100 GLN A CA 1
ATOM 777 C C . GLN A 1 100 ? 13.516 -17.172 -16.516 1 98.88 100 GLN A C 1
ATOM 779 O O . GLN A 1 100 ? 13.336 -17.734 -17.609 1 98.88 100 GLN A O 1
ATOM 784 N N . THR A 1 101 ? 12.68 -17.344 -15.5 1 98.94 101 THR A N 1
ATOM 785 C CA . THR A 1 101 ? 11.555 -18.266 -15.609 1 98.94 101 THR A CA 1
ATOM 786 C C . THR A 1 101 ? 10.32 -17.672 -14.93 1 98.94 101 THR A C 1
ATOM 788 O O . THR A 1 101 ? 10.422 -17.031 -13.891 1 98.94 101 THR A O 1
ATOM 791 N N . VAL A 1 102 ? 9.203 -17.859 -15.508 1 98.94 102 VAL A N 1
ATOM 792 C CA . VAL A 1 102 ? 7.906 -17.531 -14.922 1 98.94 102 VAL A CA 1
ATOM 793 C C . VAL A 1 102 ? 7 -18.75 -14.953 1 98.94 102 VAL A C 1
ATOM 795 O O . VAL A 1 102 ? 6.883 -19.422 -15.984 1 98.94 102 VAL A O 1
ATOM 798 N N . VAL A 1 103 ? 6.438 -19.109 -13.82 1 98.94 103 VAL A N 1
ATOM 799 C CA . VAL A 1 103 ? 5.363 -20.109 -13.758 1 98.94 103 VAL A CA 1
ATOM 800 C C . VAL A 1 103 ? 4.016 -19.406 -13.945 1 98.94 103 VAL A C 1
ATOM 802 O O . VAL A 1 103 ? 3.701 -18.453 -13.234 1 98.94 103 VAL A O 1
ATOM 805 N N . GLU A 1 104 ? 3.275 -19.812 -14.922 1 98.75 104 GLU A N 1
ATOM 806 C CA . GLU A 1 104 ? 2.02 -19.219 -15.367 1 98.75 104 GLU A CA 1
ATOM 807 C C . GLU A 1 104 ? 0.856 -20.188 -15.203 1 98.75 104 GLU A C 1
ATOM 809 O O . GLU A 1 104 ? 0.55 -20.953 -16.125 1 98.75 104 GLU A O 1
ATOM 814 N N . PRO A 1 105 ? 0.163 -20.141 -14.047 1 98.25 105 PRO A N 1
ATOM 815 C CA . PRO A 1 105 ? -0.791 -21.203 -13.703 1 98.25 105 PRO A CA 1
ATOM 816 C C . PRO A 1 105 ? -2.229 -20.828 -14.07 1 98.25 105 PRO A C 1
ATOM 818 O O . PRO A 1 105 ? -3.162 -21.203 -13.352 1 98.25 105 PRO A O 1
ATOM 821 N N . THR A 1 106 ? -2.473 -20.078 -15.125 1 97.94 106 THR A N 1
ATOM 822 C CA . THR A 1 106 ? -3.828 -19.797 -15.578 1 97.94 106 THR A CA 1
ATOM 823 C C . THR A 1 106 ? -4.527 -21.062 -16.031 1 97.94 106 THR A C 1
ATOM 825 O O . THR A 1 106 ? -3.988 -21.828 -16.844 1 97.94 106 THR A O 1
ATOM 828 N N . CYS A 1 107 ? -5.695 -21.328 -15.578 1 95.81 107 CYS A N 1
ATOM 829 C CA . CYS A 1 107 ? -6.414 -22.578 -15.789 1 95.81 107 CYS A CA 1
ATOM 830 C C . CYS A 1 107 ? -7.398 -22.453 -16.953 1 95.81 107 CYS A C 1
ATOM 832 O O . CYS A 1 107 ? -7.52 -21.391 -17.547 1 95.81 107 CYS A O 1
ATOM 834 N N . GLN A 1 108 ? -7.977 -23.641 -17.219 1 95.19 108 GLN A N 1
ATOM 835 C CA . GLN A 1 108 ? -9.117 -23.641 -18.125 1 95.19 108 GLN A CA 1
ATOM 836 C C . GLN A 1 108 ? -10.273 -22.812 -17.562 1 95.19 108 GLN A C 1
ATOM 838 O O . GLN A 1 108 ? -10.578 -22.891 -16.375 1 95.19 108 GLN A O 1
ATOM 843 N N . GLY A 1 109 ? -10.781 -22.016 -18.422 1 94.25 109 GLY A N 1
ATOM 844 C CA . GLY A 1 109 ? -11.953 -21.266 -18 1 94.25 109 GLY A CA 1
ATOM 845 C C . GLY A 1 109 ? -11.641 -19.812 -17.672 1 94.25 109 GLY A C 1
ATOM 846 O O . GLY A 1 109 ? -12.555 -18.984 -17.578 1 94.25 109 GLY A O 1
ATOM 847 N N . ILE A 1 110 ? -10.336 -19.469 -17.594 1 97 110 ILE A N 1
ATOM 848 C CA . ILE A 1 110 ? -10.031 -18.094 -17.219 1 97 110 ILE A CA 1
ATOM 849 C C . ILE A 1 110 ? -8.953 -17.531 -18.156 1 97 110 ILE A C 1
ATOM 851 O O . ILE A 1 110 ? -8.016 -16.859 -17.703 1 97 110 ILE A O 1
ATOM 855 N N . GLY A 1 111 ? -8.977 -17.891 -19.375 1 96.19 111 GLY A N 1
ATOM 856 C CA . GLY A 1 111 ? -8.266 -17.188 -20.438 1 96.19 111 GLY A CA 1
ATOM 857 C C . GLY A 1 111 ? -6.898 -17.766 -20.719 1 96.19 111 GLY A C 1
ATOM 858 O O . GLY A 1 111 ? -6.031 -17.078 -21.266 1 96.19 111 GLY A O 1
ATOM 859 N N . ARG A 1 112 ? -6.684 -19.047 -20.359 1 96.69 112 ARG A N 1
ATOM 860 C CA . ARG A 1 112 ? -5.43 -19.719 -20.703 1 96.69 112 ARG A CA 1
ATOM 861 C C . ARG A 1 112 ? -5.195 -19.719 -22.203 1 96.69 112 ARG A C 1
ATOM 863 O O . ARG A 1 112 ? -6.141 -19.844 -22.984 1 96.69 112 ARG A O 1
ATOM 870 N N . ASN A 1 113 ? -3.879 -19.469 -22.688 1 97.94 113 ASN A N 1
ATOM 871 C CA . ASN A 1 113 ? -3.52 -19.422 -24.109 1 97.94 113 ASN A CA 1
ATOM 872 C C . ASN A 1 113 ? -2.135 -20.016 -24.359 1 97.94 113 ASN A C 1
ATOM 874 O O . ASN A 1 113 ? -1.144 -19.281 -24.406 1 97.94 113 ASN A O 1
ATOM 878 N N . PRO A 1 114 ? -2.068 -21.359 -24.609 1 98.38 114 PRO A N 1
ATOM 879 C CA . PRO A 1 114 ? -0.774 -22.031 -24.719 1 98.38 114 PRO A CA 1
ATOM 880 C C . PRO A 1 114 ? 0.078 -21.484 -25.859 1 98.38 114 PRO A C 1
ATOM 882 O O . PRO A 1 114 ? 1.288 -21.312 -25.703 1 98.38 114 PRO A O 1
ATOM 885 N N . LEU A 1 115 ? -0.481 -21.188 -26.984 1 98.62 115 LEU A N 1
ATOM 886 C CA . LEU A 1 115 ? 0.304 -20.719 -28.125 1 98.62 115 LEU A CA 1
ATOM 887 C C . LEU A 1 115 ? 0.827 -19.312 -27.875 1 98.62 115 LEU A C 1
ATOM 889 O O . LEU A 1 115 ? 1.947 -18.984 -28.281 1 98.62 115 LEU A O 1
ATOM 893 N N . ALA A 1 116 ? 0.011 -18.469 -27.234 1 98.75 116 ALA A N 1
ATOM 894 C CA . ALA A 1 116 ? 0.503 -17.141 -26.875 1 98.75 116 ALA A CA 1
ATOM 895 C C . ALA A 1 116 ? 1.671 -17.25 -25.891 1 98.75 116 ALA A C 1
ATOM 897 O O . ALA A 1 116 ? 2.631 -16.484 -25.984 1 98.75 116 ALA A O 1
ATOM 898 N N . MET A 1 117 ? 1.595 -18.219 -24.969 1 98.81 117 MET A N 1
ATOM 899 C CA . MET A 1 117 ? 2.684 -18.406 -24.016 1 98.81 117 MET A CA 1
ATOM 900 C C . MET A 1 117 ? 3.98 -18.766 -24.734 1 98.81 117 MET A C 1
ATOM 902 O O . MET A 1 117 ? 5.055 -18.281 -24.359 1 98.81 117 MET A O 1
ATOM 906 N N . ARG A 1 118 ? 3.84 -19.625 -25.734 1 98.81 118 ARG A N 1
ATOM 907 C CA . ARG A 1 118 ? 5.02 -20 -26.516 1 98.81 118 ARG A CA 1
ATOM 908 C C . ARG A 1 118 ? 5.598 -18.781 -27.234 1 98.81 118 ARG A C 1
ATOM 910 O O . ARG A 1 118 ? 6.812 -18.578 -27.234 1 98.81 118 ARG A O 1
ATOM 917 N N . ARG A 1 119 ? 4.723 -17.938 -27.859 1 98.88 119 ARG A N 1
ATOM 918 C CA . ARG A 1 119 ? 5.184 -16.734 -28.578 1 98.88 119 ARG A CA 1
ATOM 919 C C . ARG A 1 119 ? 5.836 -15.75 -27.609 1 98.88 119 ARG A C 1
ATOM 921 O O . ARG A 1 119 ? 6.871 -15.156 -27.922 1 98.88 119 ARG A O 1
ATOM 928 N N . ILE A 1 120 ? 5.254 -15.625 -26.438 1 98.94 120 ILE A N 1
ATOM 929 C CA . ILE A 1 120 ? 5.789 -14.703 -25.453 1 98.94 120 ILE A CA 1
ATOM 930 C C . ILE A 1 120 ? 7.141 -15.211 -24.953 1 98.94 120 ILE A C 1
ATOM 932 O O . ILE A 1 120 ? 8.086 -14.438 -24.797 1 98.94 120 ILE A O 1
ATOM 936 N N . SER A 1 121 ? 7.207 -16.531 -24.703 1 98.94 121 SER A N 1
ATOM 937 C CA . SER A 1 121 ? 8.477 -17.125 -24.297 1 98.94 121 SER A CA 1
ATOM 938 C C . SER A 1 121 ? 9.562 -16.891 -25.328 1 98.94 121 SER A C 1
ATOM 940 O O . SER A 1 121 ? 10.688 -16.516 -25 1 98.94 121 SER A O 1
ATOM 942 N N . GLN A 1 122 ? 9.234 -17.078 -26.562 1 98.81 122 GLN A N 1
ATOM 943 C CA . GLN A 1 122 ? 10.18 -16.875 -27.656 1 98.81 122 GLN A CA 1
ATOM 944 C C . GLN A 1 122 ? 10.609 -15.414 -27.75 1 98.81 122 GLN A C 1
ATOM 946 O O . GLN A 1 122 ? 11.805 -15.125 -27.891 1 98.81 122 GLN A O 1
ATOM 951 N N . ALA A 1 123 ? 9.68 -14.531 -27.625 1 98.88 123 ALA A N 1
ATOM 952 C CA . ALA A 1 123 ? 9.938 -13.102 -27.812 1 98.88 123 ALA A CA 1
ATOM 953 C C . ALA A 1 123 ? 10.766 -12.547 -26.656 1 98.88 123 ALA A C 1
ATOM 955 O O . ALA A 1 123 ? 11.57 -11.633 -26.844 1 98.88 123 ALA A O 1
ATOM 956 N N . THR A 1 124 ? 10.617 -13.062 -25.438 1 98.88 124 THR A N 1
ATOM 957 C CA . THR A 1 124 ? 11.258 -12.5 -24.25 1 98.88 124 THR A CA 1
ATOM 958 C C . THR A 1 124 ? 12.531 -13.266 -23.906 1 98.88 124 THR A C 1
ATOM 960 O O . THR A 1 124 ? 13.391 -12.758 -23.172 1 98.88 124 THR A O 1
ATOM 963 N N . GLY A 1 125 ? 12.625 -14.531 -24.312 1 98.69 125 GLY A N 1
ATOM 964 C CA . GLY A 1 125 ? 13.711 -15.406 -23.906 1 98.69 125 GLY A CA 1
ATOM 965 C C . GLY A 1 125 ? 13.477 -16.062 -22.562 1 98.69 125 GLY A C 1
ATOM 966 O O . GLY A 1 125 ? 14.312 -16.828 -22.078 1 98.69 125 GLY A O 1
ATOM 967 N N . LEU A 1 126 ? 12.32 -15.883 -21.984 1 98.81 126 LEU A N 1
ATOM 968 C CA . LEU A 1 126 ? 11.984 -16.453 -20.688 1 98.81 126 LEU A CA 1
ATOM 969 C C . LEU A 1 126 ? 11.539 -17.906 -20.844 1 98.81 126 LEU A C 1
ATOM 971 O O . LEU A 1 126 ? 10.852 -18.25 -21.812 1 98.81 126 LEU A O 1
ATOM 975 N N . ASN A 1 127 ? 11.953 -18.766 -19.875 1 98.94 127 ASN A N 1
ATOM 976 C CA . ASN A 1 127 ? 11.211 -20 -19.672 1 98.94 127 ASN A CA 1
ATOM 977 C C . ASN A 1 127 ? 9.828 -19.734 -19.094 1 98.94 127 ASN A C 1
ATOM 979 O O . ASN A 1 127 ? 9.695 -18.984 -18.125 1 98.94 127 ASN A O 1
ATOM 983 N N . ILE A 1 128 ? 8.82 -20.266 -19.703 1 98.94 128 ILE A N 1
ATOM 984 C CA . ILE A 1 128 ? 7.473 -20.188 -19.141 1 98.94 128 ILE A CA 1
ATOM 985 C C . ILE A 1 128 ? 6.941 -21.594 -18.875 1 98.94 128 ILE A C 1
ATOM 987 O O . ILE A 1 128 ? 6.91 -22.438 -19.781 1 98.94 128 ILE A O 1
ATOM 991 N N . VAL A 1 129 ? 6.664 -21.891 -17.656 1 98.94 129 VAL A N 1
ATOM 992 C CA . VAL A 1 129 ? 6.031 -23.141 -17.25 1 98.94 129 VAL A CA 1
ATOM 993 C C . VAL A 1 129 ? 4.523 -22.922 -17.109 1 98.94 129 VAL A C 1
ATOM 995 O O . VAL A 1 129 ? 4.074 -22.141 -16.266 1 98.94 129 VAL A O 1
ATOM 998 N N . MET A 1 130 ? 3.775 -23.578 -17.922 1 98.38 130 MET A N 1
ATOM 999 C CA . MET A 1 130 ? 2.33 -23.375 -17.938 1 98.38 130 MET A CA 1
ATOM 1000 C C . MET A 1 130 ? 1.639 -24.359 -17 1 98.38 130 MET A C 1
ATOM 1002 O O . MET A 1 130 ? 2.084 -25.5 -16.844 1 98.38 130 MET A O 1
ATOM 1006 N N . GLY A 1 131 ? 0.562 -23.891 -16.375 1 97.81 131 GLY A N 1
ATOM 1007 C CA . GLY A 1 131 ? -0.207 -24.719 -15.461 1 97.81 131 GLY A CA 1
ATOM 1008 C C . GLY A 1 131 ? -1.392 -25.406 -16.109 1 97.81 131 GLY A C 1
ATOM 1009 O O . GLY A 1 131 ? -1.484 -25.453 -17.344 1 97.81 131 GLY A O 1
ATOM 1010 N N . ALA A 1 132 ? -2.207 -26.109 -15.328 1 96.5 132 ALA A N 1
ATOM 1011 C CA . ALA A 1 132 ? -3.359 -26.891 -15.781 1 96.5 132 ALA A CA 1
ATOM 1012 C C . ALA A 1 132 ? -4.418 -26.984 -14.688 1 96.5 132 ALA A C 1
ATOM 1014 O O . ALA A 1 132 ? -4.188 -26.578 -13.547 1 96.5 132 ALA A O 1
ATOM 1015 N N . GLY A 1 133 ? -5.48 -27.594 -15.086 1 97.88 133 GLY A N 1
ATOM 1016 C CA . GLY A 1 133 ? -6.551 -27.859 -14.133 1 97.88 133 GLY A CA 1
ATOM 1017 C C . GLY A 1 133 ? -7.617 -26.781 -14.125 1 97.88 133 GLY A C 1
ATOM 1018 O O . GLY A 1 133 ? -7.84 -26.109 -15.133 1 97.88 133 GLY A O 1
ATOM 1019 N N . TYR A 1 134 ? -8.367 -26.766 -13.016 1 98.5 134 TYR A N 1
ATOM 1020 C CA . TYR A 1 134 ? -9.516 -25.859 -12.891 1 98.5 134 TYR A CA 1
ATOM 1021 C C . TYR A 1 134 ? -9.391 -25 -11.648 1 98.5 134 TYR A C 1
ATOM 1023 O O . TYR A 1 134 ? -8.945 -25.453 -10.594 1 98.5 134 TYR A O 1
ATOM 1031 N N . TYR A 1 135 ? -9.758 -23.781 -11.891 1 97.94 135 TYR A N 1
ATOM 1032 C CA . TYR A 1 135 ? -9.68 -22.812 -10.812 1 97.94 135 TYR A CA 1
ATOM 1033 C C . TYR A 1 135 ? -10.906 -22.875 -9.914 1 97.94 135 TYR A C 1
ATOM 1035 O O . TYR A 1 135 ? -11.367 -23.969 -9.562 1 97.94 135 TYR A O 1
ATOM 1043 N N . LEU A 1 136 ? -11.5 -21.812 -9.453 1 97.94 136 LEU A N 1
ATOM 1044 C CA . LEU A 1 136 ? -12.641 -21.766 -8.547 1 97.94 136 LEU A CA 1
ATOM 1045 C C . LEU A 1 136 ? -13.906 -22.266 -9.234 1 97.94 136 LEU A C 1
ATOM 1047 O O . LEU A 1 136 ? -14.07 -22.094 -10.445 1 97.94 136 LEU A O 1
ATOM 1051 N N . ALA A 1 137 ? -14.773 -22.797 -8.445 1 96.81 137 ALA A N 1
ATOM 1052 C CA . ALA A 1 137 ? -16.016 -23.344 -8.977 1 96.81 137 ALA A CA 1
ATOM 1053 C C . ALA A 1 137 ? -16.75 -22.312 -9.836 1 96.81 137 ALA A C 1
ATOM 1055 O O . ALA A 1 137 ? -17.344 -22.656 -10.859 1 96.81 137 ALA A O 1
ATOM 1056 N N . SER A 1 138 ? -16.672 -21.078 -9.461 1 94.12 138 SER A N 1
ATOM 1057 C CA . SER A 1 138 ? -17.375 -20.016 -10.148 1 94.12 138 SER A CA 1
ATOM 1058 C C . SER A 1 138 ? -16.828 -19.797 -11.555 1 94.12 138 SER A C 1
ATOM 1060 O O . SER A 1 138 ? -17.469 -19.156 -12.383 1 94.12 138 SER A O 1
ATOM 1062 N N . SER A 1 139 ? -15.656 -20.312 -11.844 1 95.81 139 SER A N 1
ATOM 1063 C CA . SER A 1 139 ? -15.047 -20.141 -13.156 1 95.81 139 SER A CA 1
ATOM 1064 C C . SER A 1 139 ? -14.969 -21.469 -13.914 1 95.81 139 SER A C 1
ATOM 1066 O O . SER A 1 139 ? -14.445 -21.516 -15.023 1 95.81 139 SER A O 1
ATOM 1068 N N . HIS A 1 140 ? -15.477 -22.547 -13.352 1 96.69 140 HIS A N 1
ATOM 1069 C CA . HIS A 1 140 ? -15.438 -23.844 -14.016 1 96.69 140 HIS A CA 1
ATOM 1070 C C . HIS A 1 140 ? -16.203 -23.812 -15.336 1 96.69 140 HIS A C 1
ATOM 1072 O O . HIS A 1 140 ? -17.328 -23.328 -15.391 1 96.69 140 HIS A O 1
ATOM 1078 N N . PRO A 1 141 ? -15.555 -24.344 -16.406 1 96.31 141 PRO A N 1
ATOM 1079 C CA . PRO A 1 141 ? -16.375 -24.625 -17.578 1 96.31 141 PRO A CA 1
ATOM 1080 C C . PRO A 1 141 ? -17.547 -25.562 -17.266 1 96.31 141 PRO A C 1
ATOM 1082 O O . PRO A 1 141 ? -17.469 -26.375 -16.344 1 96.31 141 PRO A O 1
ATOM 1085 N N . GLU A 1 142 ? -18.547 -25.516 -18.047 1 95.75 142 GLU A N 1
ATOM 1086 C CA . GLU A 1 142 ? -19.766 -26.266 -17.828 1 95.75 142 GLU A CA 1
ATOM 1087 C C . GLU A 1 142 ? -19.484 -27.766 -17.766 1 95.75 142 GLU A C 1
ATOM 1089 O O . GLU A 1 142 ? -20.109 -28.484 -16.984 1 95.75 142 GLU A O 1
ATOM 1094 N N . LYS A 1 143 ? -18.531 -28.219 -18.469 1 95.94 143 LYS A N 1
ATOM 1095 C CA . LYS A 1 143 ? -18.25 -29.656 -18.578 1 95.94 143 LYS A CA 1
ATOM 1096 C C . LYS A 1 143 ? -17.812 -30.234 -17.234 1 95.94 143 LYS A C 1
ATOM 1098 O O . LYS A 1 143 ? -17.969 -31.422 -16.984 1 95.94 143 LYS A O 1
ATOM 1103 N N . VAL A 1 144 ? -17.297 -29.469 -16.359 1 96.75 144 VAL A N 1
ATOM 1104 C CA . VAL A 1 144 ? -16.672 -29.938 -15.125 1 96.75 144 VAL A CA 1
ATOM 1105 C C . VAL A 1 144 ? -17.75 -30.547 -14.219 1 96.75 144 VAL A C 1
ATOM 1107 O O . VAL A 1 144 ? -17.469 -31.5 -13.484 1 96.75 144 VAL A O 1
ATOM 1110 N N . ALA A 1 145 ? -18.906 -29.984 -14.289 1 96 145 ALA A N 1
ATOM 1111 C CA . ALA A 1 145 ? -20 -30.484 -13.461 1 96 145 ALA A CA 1
ATOM 1112 C C . ALA A 1 145 ? -20.203 -31.984 -13.672 1 96 145 ALA A C 1
ATOM 1114 O O . ALA A 1 145 ? -20.531 -32.719 -12.727 1 96 145 ALA A O 1
ATOM 1115 N N . GLY A 1 146 ? -19.953 -32.438 -14.859 1 96.69 146 GLY A N 1
ATOM 1116 C CA . GLY A 1 146 ? -20.234 -33.812 -15.18 1 96.69 146 GLY A CA 1
ATOM 1117 C C . GLY A 1 146 ? -19.016 -34.719 -15.109 1 96.69 146 GLY A C 1
ATOM 1118 O O . GLY A 1 146 ? -19.125 -35.938 -15.273 1 96.69 146 GLY A O 1
ATOM 1119 N N . LEU A 1 147 ? -17.906 -34.156 -14.828 1 97.88 147 LEU A N 1
ATOM 1120 C CA . LEU A 1 147 ? -16.688 -34.938 -14.797 1 97.88 147 LEU A CA 1
ATOM 1121 C C . LEU A 1 147 ? -16.516 -35.625 -13.445 1 97.88 147 LEU A C 1
ATOM 1123 O O . LEU A 1 147 ? -16.891 -35.094 -12.406 1 97.88 147 LEU A O 1
ATOM 1127 N N . THR A 1 148 ? -16.016 -36.812 -13.469 1 98.44 148 THR A N 1
ATOM 1128 C CA . THR A 1 148 ? -15.586 -37.5 -12.25 1 98.44 148 THR A CA 1
ATOM 1129 C C . THR A 1 148 ? -14.164 -37.094 -11.867 1 98.44 148 THR A C 1
ATOM 1131 O O . THR A 1 148 ? -13.469 -36.438 -12.648 1 98.44 148 THR A O 1
ATOM 1134 N N . VAL A 1 149 ? -13.758 -37.438 -10.688 1 98.69 149 VAL A N 1
ATOM 1135 C CA . VAL A 1 149 ? -12.391 -37.219 -10.227 1 98.69 149 VAL A CA 1
ATOM 1136 C C . VAL A 1 149 ? -11.398 -37.812 -11.211 1 98.69 149 VAL A C 1
ATOM 1138 O O . VAL A 1 149 ? -10.445 -37.156 -11.633 1 98.69 149 VAL A O 1
ATOM 1141 N N . ASP A 1 150 ? -11.664 -39.031 -11.633 1 98.56 150 ASP A N 1
ATOM 1142 C CA . ASP A 1 150 ? -10.781 -39.75 -12.555 1 98.56 150 ASP A CA 1
ATOM 1143 C C . ASP A 1 150 ? -10.727 -39.062 -13.906 1 98.56 150 ASP A C 1
ATOM 1145 O O . ASP A 1 150 ? -9.656 -38.969 -14.523 1 98.56 150 ASP A O 1
ATOM 1149 N N . ALA A 1 151 ? -11.844 -38.625 -14.344 1 98.69 151 ALA A N 1
ATOM 1150 C CA . ALA A 1 151 ? -11.906 -37.938 -15.633 1 98.69 151 ALA A CA 1
ATOM 1151 C C . ALA A 1 151 ? -11.109 -36.625 -15.602 1 98.69 151 ALA A C 1
ATOM 1153 O O . ALA A 1 151 ? -10.469 -36.25 -16.594 1 98.69 151 ALA A O 1
ATOM 1154 N N . ILE A 1 152 ? -11.211 -35.906 -14.516 1 98.69 152 ILE A N 1
ATOM 1155 C CA . ILE A 1 152 ? -10.422 -34.688 -14.352 1 98.69 152 ILE A CA 1
ATOM 1156 C C . ILE A 1 152 ? -8.938 -35.031 -14.383 1 98.69 152 ILE A C 1
ATOM 1158 O O . ILE A 1 152 ? -8.156 -34.375 -15.086 1 98.69 152 ILE A O 1
ATOM 1162 N N . ALA A 1 153 ? -8.547 -36.031 -13.633 1 98.75 153 ALA A N 1
ATOM 1163 C CA . ALA A 1 153 ? -7.156 -36.5 -13.648 1 98.75 153 ALA A CA 1
ATOM 1164 C C . ALA A 1 153 ? -6.715 -36.844 -15.062 1 98.75 153 ALA A C 1
ATOM 1166 O O . ALA A 1 153 ? -5.629 -36.469 -15.5 1 98.75 153 ALA A O 1
ATOM 1167 N N . ASP A 1 154 ? -7.566 -37.594 -15.789 1 98.5 154 ASP A N 1
ATOM 1168 C CA . ASP A 1 154 ? -7.262 -38 -17.156 1 98.5 154 ASP A CA 1
ATOM 1169 C C . ASP A 1 154 ? -6.984 -36.812 -18.047 1 98.5 154 ASP A C 1
ATOM 1171 O O . ASP A 1 154 ? -6.059 -36.844 -18.875 1 98.5 154 ASP A O 1
ATOM 1175 N N . GLU A 1 155 ? -7.773 -35.844 -17.922 1 98.12 155 GLU A N 1
ATOM 1176 C CA . GLU A 1 155 ? -7.598 -34.625 -18.734 1 98.12 155 GLU A CA 1
ATOM 1177 C C . GLU A 1 155 ? -6.25 -33.969 -18.453 1 98.12 155 GLU A C 1
ATOM 1179 O O . GLU A 1 155 ? -5.551 -33.562 -19.391 1 98.12 155 GLU A O 1
ATOM 1184 N N . ILE A 1 156 ? -5.898 -33.844 -17.234 1 98.62 156 ILE A N 1
ATOM 1185 C CA . ILE A 1 156 ? -4.641 -33.219 -16.859 1 98.62 156 ILE A CA 1
ATOM 1186 C C . ILE A 1 156 ? -3.469 -34.062 -17.344 1 98.62 156 ILE A C 1
ATOM 1188 O O . ILE A 1 156 ? -2.484 -33.531 -17.875 1 98.62 156 ILE A O 1
ATOM 1192 N N . VAL A 1 157 ? -3.58 -35.344 -17.203 1 98.62 157 VAL A N 1
ATOM 1193 C CA . VAL A 1 157 ? -2.535 -36.25 -17.672 1 98.62 157 VAL A CA 1
ATOM 1194 C C . VAL A 1 157 ? -2.357 -36.094 -19.188 1 98.62 157 VAL A C 1
ATOM 1196 O O . VAL A 1 157 ? -1.23 -36.062 -19.688 1 98.62 157 VAL A O 1
ATOM 1199 N N . GLN A 1 158 ? -3.484 -36 -19.906 1 98.06 158 GLN A N 1
ATOM 1200 C CA . GLN A 1 158 ? -3.426 -35.781 -21.359 1 98.06 158 GLN A CA 1
ATOM 1201 C C . GLN A 1 158 ? -2.666 -34.531 -21.703 1 98.06 158 GLN A C 1
ATOM 1203 O O . GLN A 1 158 ? -1.876 -34.5 -22.641 1 98.06 158 GLN A O 1
ATOM 1208 N N . GLU A 1 159 ? -2.873 -33.438 -20.969 1 98.38 159 GLU A N 1
ATOM 1209 C CA . GLU A 1 159 ? -2.203 -32.188 -21.219 1 98.38 159 GLU A CA 1
ATOM 1210 C C . GLU A 1 159 ? -0.711 -32.281 -20.906 1 98.38 159 GLU A C 1
ATOM 1212 O O . GLU A 1 159 ? 0.106 -31.609 -21.547 1 98.38 159 GLU A O 1
ATOM 1217 N N . ALA A 1 160 ? -0.333 -33.094 -19.922 1 98.44 160 ALA A N 1
ATOM 1218 C CA . ALA A 1 160 ? 1.064 -33.312 -19.547 1 98.44 160 ALA A CA 1
ATOM 1219 C C . ALA A 1 160 ? 1.805 -34.125 -20.609 1 98.44 160 ALA A C 1
ATOM 1221 O O . ALA A 1 160 ? 2.98 -33.875 -20.891 1 98.44 160 ALA A O 1
ATOM 1222 N N . ARG A 1 161 ? 1.104 -35 -21.203 1 97.56 161 ARG A N 1
ATOM 1223 C CA . ARG A 1 161 ? 1.771 -36 -22.062 1 97.56 161 ARG A CA 1
ATOM 1224 C C . ARG A 1 161 ? 1.681 -35.594 -23.531 1 97.56 161 ARG A C 1
ATOM 1226 O O . ARG A 1 161 ? 2.609 -35.844 -24.297 1 97.56 161 ARG A O 1
ATOM 1233 N N . HIS A 1 162 ? 0.539 -34.938 -23.875 1 96.88 162 HIS A N 1
ATOM 1234 C CA . HIS A 1 162 ? 0.289 -34.781 -25.297 1 96.88 162 HIS A CA 1
ATOM 1235 C C . HIS A 1 162 ? 0.118 -33.312 -25.672 1 96.88 162 HIS A C 1
ATOM 1237 O O . HIS A 1 162 ? 0.407 -32.938 -26.797 1 96.88 162 HIS A O 1
ATOM 1243 N N . GLY A 1 163 ? -0.471 -32.562 -24.781 1 97.56 163 GLY A N 1
ATOM 1244 C CA . GLY A 1 163 ? -0.577 -31.141 -25.094 1 97.56 163 GLY A CA 1
ATOM 1245 C C . GLY A 1 163 ? -1.885 -30.531 -24.641 1 97.56 163 GLY A C 1
ATOM 1246 O O . GLY A 1 163 ? -2.859 -31.234 -24.391 1 97.56 163 GLY A O 1
ATOM 1247 N N . VAL A 1 164 ? -1.898 -29.25 -24.594 1 97.12 164 VAL A N 1
ATOM 1248 C CA . VAL A 1 164 ? -3.012 -28.453 -24.094 1 97.12 164 VAL A CA 1
ATOM 1249 C C . VAL A 1 164 ? -3.887 -27.984 -25.25 1 97.12 164 VAL A C 1
ATOM 1251 O O . VAL A 1 164 ? -3.383 -27.469 -26.25 1 97.12 164 VAL A O 1
ATOM 1254 N N . ASP A 1 165 ? -5.164 -28.172 -25.188 1 94.31 165 ASP A N 1
ATOM 1255 C CA . ASP A 1 165 ? -6.164 -27.625 -26.094 1 94.31 165 ASP A CA 1
ATOM 1256 C C . ASP A 1 165 ? -5.852 -27.984 -27.547 1 94.31 165 ASP A C 1
ATOM 1258 O O . ASP A 1 165 ? -5.93 -27.141 -28.438 1 94.31 165 ASP A O 1
ATOM 1262 N N . GLY A 1 166 ? -5.355 -29.078 -27.766 1 95 166 GLY A N 1
ATOM 1263 C CA . GLY A 1 166 ? -5.105 -29.562 -29.125 1 95 166 GLY A CA 1
ATOM 1264 C C . GLY A 1 166 ? -3.777 -29.094 -29.688 1 95 166 GLY A C 1
ATOM 1265 O O . GLY A 1 166 ? -3.467 -29.359 -30.844 1 95 166 GLY A O 1
ATOM 1266 N N . THR A 1 167 ? -3.02 -28.359 -28.906 1 97.88 167 THR A N 1
ATOM 1267 C CA . THR A 1 167 ? -1.687 -27.953 -29.328 1 97.88 167 THR A CA 1
ATOM 1268 C C . THR A 1 167 ? -0.634 -28.953 -28.844 1 97.88 167 THR A C 1
ATOM 1270 O O . THR A 1 167 ? -0.96 -29.938 -28.188 1 97.88 167 THR A O 1
ATOM 1273 N N . ASP A 1 168 ? 0.603 -28.688 -29.188 1 97.94 168 ASP A N 1
ATOM 1274 C CA . ASP A 1 168 ? 1.695 -29.547 -28.719 1 97.94 168 ASP A CA 1
ATOM 1275 C C . ASP A 1 168 ? 2.393 -28.938 -27.516 1 97.94 168 ASP A C 1
ATOM 1277 O O . ASP A 1 168 ? 3.434 -29.438 -27.078 1 97.94 168 ASP A O 1
ATOM 1281 N N . VAL A 1 169 ? 1.86 -27.781 -27.031 1 98.75 169 VAL A N 1
ATOM 1282 C CA . VAL A 1 169 ? 2.371 -27.219 -25.781 1 98.75 169 VAL A CA 1
ATOM 1283 C C . VAL A 1 169 ? 1.944 -28.094 -24.609 1 98.75 169 VAL A C 1
ATOM 1285 O O . VAL A 1 169 ? 0.761 -28.406 -24.453 1 98.75 169 VAL A O 1
ATOM 1288 N N . ARG A 1 170 ? 2.859 -28.469 -23.766 1 98.69 170 ARG A N 1
ATOM 1289 C CA . ARG A 1 170 ? 2.561 -29.344 -22.641 1 98.69 170 ARG A CA 1
ATOM 1290 C C . ARG A 1 170 ? 2.742 -28.609 -21.312 1 98.69 170 ARG A C 1
ATOM 1292 O O . ARG A 1 170 ? 3.57 -27.703 -21.219 1 98.69 170 ARG A O 1
ATOM 1299 N N . ILE A 1 171 ? 2.016 -29.016 -20.344 1 98.75 171 ILE A N 1
ATOM 1300 C CA . ILE A 1 171 ? 2.059 -28.375 -19.031 1 98.75 171 ILE A CA 1
ATOM 1301 C C . ILE A 1 171 ? 3.283 -28.844 -18.266 1 98.75 171 ILE A C 1
ATOM 1303 O O . ILE A 1 171 ? 3.781 -29.953 -18.484 1 98.75 171 ILE A O 1
ATOM 1307 N N . GLY A 1 172 ? 3.816 -27.969 -17.375 1 98.75 172 GLY A N 1
ATOM 1308 C CA . GLY A 1 172 ? 4.926 -28.312 -16.5 1 98.75 172 GLY A CA 1
ATOM 1309 C C . GLY A 1 172 ? 4.555 -28.297 -15.031 1 98.75 172 GLY A C 1
ATOM 1310 O O . GLY A 1 172 ? 5.383 -28.609 -14.172 1 98.75 172 GLY A O 1
ATOM 1311 N N . LEU A 1 173 ? 3.348 -27.969 -14.695 1 98.62 173 LEU A N 1
ATOM 1312 C CA . LEU A 1 173 ? 2.793 -27.844 -13.352 1 98.62 173 LEU A CA 1
ATOM 1313 C C . LEU A 1 173 ? 1.284 -28.078 -13.367 1 98.62 173 LEU A C 1
ATOM 1315 O O . LEU A 1 173 ? 0.613 -27.75 -14.352 1 98.62 173 LEU A O 1
ATOM 1319 N N . ILE A 1 174 ? 0.763 -28.672 -12.281 1 98.88 174 ILE A N 1
ATOM 1320 C CA . ILE A 1 174 ? -0.68 -28.844 -12.125 1 98.88 174 ILE A CA 1
ATOM 1321 C C . ILE A 1 174 ? -1.225 -27.75 -11.195 1 98.88 174 ILE A C 1
ATOM 1323 O O . ILE A 1 174 ? -0.952 -27.766 -9.992 1 98.88 174 ILE A O 1
ATOM 1327 N N . GLY A 1 175 ? -2.123 -26.922 -11.703 1 97.62 175 GLY A N 1
ATOM 1328 C CA . GLY A 1 175 ? -2.67 -25.797 -10.961 1 97.62 175 GLY A CA 1
ATOM 1329 C C . GLY A 1 175 ? -2.641 -24.5 -11.75 1 97.62 175 GLY A C 1
ATOM 1330 O O . GLY A 1 175 ? -2.205 -24.484 -12.906 1 97.62 175 GLY A O 1
ATOM 1331 N N . GLU A 1 176 ? -3.119 -23.5 -11.219 1 97.25 176 GLU A N 1
ATOM 1332 C CA . GLU A 1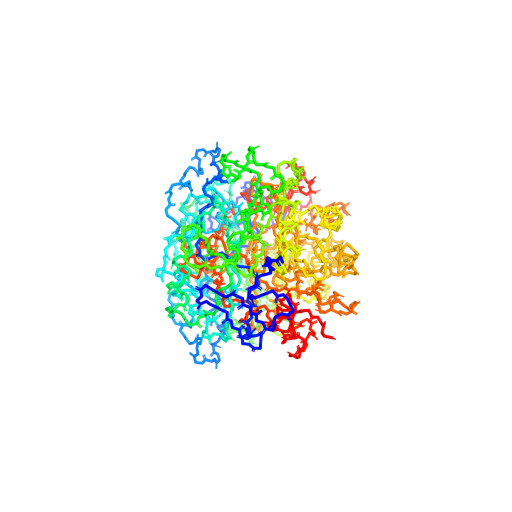 176 ? -3.477 -23.328 -9.812 1 97.25 176 GLU A CA 1
ATOM 1333 C C . GLU A 1 176 ? -4.871 -23.875 -9.523 1 97.25 176 GLU A C 1
ATOM 1335 O O . GLU A 1 176 ? -5.871 -23.312 -9.977 1 97.25 176 GLU A O 1
ATOM 1340 N N . ILE A 1 177 ? -4.984 -24.891 -8.719 1 98.81 177 ILE A N 1
ATOM 1341 C CA . ILE A 1 177 ? -6.27 -25.516 -8.43 1 98.81 177 ILE A CA 1
ATOM 1342 C C . ILE A 1 177 ? -7.035 -24.688 -7.398 1 98.81 177 ILE A C 1
ATOM 1344 O O . ILE A 1 177 ? -6.523 -24.406 -6.316 1 98.81 177 ILE A O 1
ATOM 1348 N N . GLY A 1 178 ? -8.266 -24.375 -7.781 1 98.62 178 GLY A N 1
ATOM 1349 C CA . GLY A 1 178 ? -9 -23.391 -6.988 1 98.62 178 GLY A CA 1
ATOM 1350 C C . GLY A 1 178 ? -9.672 -24 -5.773 1 98.62 178 GLY A C 1
ATOM 1351 O O . GLY A 1 178 ? -10.422 -24.984 -5.895 1 98.62 178 GLY A O 1
ATOM 1352 N N . VAL A 1 179 ? -9.406 -23.453 -4.637 1 98.56 179 VAL A N 1
ATOM 1353 C CA . VAL A 1 179 ? -10.148 -23.672 -3.398 1 98.56 179 VAL A CA 1
ATOM 1354 C C . VAL A 1 179 ? -10.664 -22.344 -2.863 1 98.56 179 VAL A C 1
ATOM 1356 O O . VAL A 1 179 ? -9.875 -21.438 -2.572 1 98.56 179 VAL A O 1
ATOM 1359 N N . SER A 1 180 ? -11.969 -22.172 -2.805 1 97.94 180 SER A N 1
ATOM 1360 C CA . SER A 1 180 ? -12.594 -20.953 -2.303 1 97.94 180 SER A CA 1
ATOM 1361 C C . SER A 1 180 ? -12.898 -21.062 -0.812 1 97.94 180 SER A C 1
ATOM 1363 O O . SER A 1 180 ? -12.602 -22.078 -0.184 1 97.94 180 SER A O 1
ATOM 1365 N N . ALA A 1 181 ? -13.453 -19.984 -0.271 1 97.12 181 ALA A N 1
ATOM 1366 C CA . ALA A 1 181 ? -13.852 -19.969 1.134 1 97.12 181 ALA A CA 1
ATOM 1367 C C . ALA A 1 181 ? -14.836 -21.094 1.44 1 97.12 181 ALA A C 1
ATOM 1369 O O . ALA A 1 181 ? -14.797 -21.672 2.523 1 97.12 181 ALA A O 1
ATOM 1370 N N . ASP A 1 182 ? -15.703 -21.422 0.472 1 97 182 ASP A N 1
ATOM 1371 C CA . ASP A 1 182 ? -16.734 -22.422 0.672 1 97 182 ASP A CA 1
ATOM 1372 C C . ASP A 1 182 ? -16.188 -23.844 0.496 1 97 182 ASP A C 1
ATOM 1374 O O . ASP A 1 182 ? -16.766 -24.812 0.981 1 97 182 ASP A O 1
ATOM 1378 N N . PHE A 1 183 ? -14.992 -23.906 -0.197 1 98.38 183 PHE A N 1
ATOM 1379 C CA . PHE A 1 183 ? -14.43 -25.203 -0.541 1 98.38 183 PHE A CA 1
ATOM 1380 C C . PHE A 1 183 ? -15.516 -26.156 -1.017 1 98.38 183 PHE A C 1
ATOM 1382 O O . PHE A 1 183 ? -15.695 -27.234 -0.447 1 98.38 183 PHE A O 1
ATOM 1389 N N . THR A 1 184 ? -16.188 -25.828 -2.129 1 98.19 184 THR A N 1
ATOM 1390 C CA . THR A 1 184 ? -17.375 -26.531 -2.617 1 98.19 184 THR A CA 1
ATOM 1391 C C . THR A 1 184 ? -17.031 -27.969 -2.979 1 98.19 184 THR A C 1
ATOM 1393 O O . THR A 1 184 ? -15.859 -28.312 -3.162 1 98.19 184 THR A O 1
ATOM 1396 N N . ALA A 1 185 ? -18.031 -28.781 -3.094 1 98.12 185 ALA A N 1
ATOM 1397 C CA . ALA A 1 185 ? -17.828 -30.156 -3.516 1 98.12 185 ALA A CA 1
ATOM 1398 C C . ALA A 1 185 ? -17.172 -30.234 -4.887 1 98.12 185 ALA A C 1
ATOM 1400 O O . ALA A 1 185 ? -16.344 -31.125 -5.141 1 98.12 185 ALA A O 1
ATOM 1401 N N . ALA A 1 186 ? -17.516 -29.312 -5.781 1 98.31 186 ALA A N 1
ATOM 1402 C CA . ALA A 1 186 ? -16.922 -29.266 -7.113 1 98.31 186 ALA A CA 1
ATOM 1403 C C . ALA A 1 186 ? -15.422 -28.953 -7.027 1 98.31 186 ALA A C 1
ATOM 1405 O O . ALA A 1 186 ? -14.617 -29.5 -7.777 1 98.31 186 ALA A O 1
ATOM 1406 N N . GLU A 1 187 ? -15.086 -28.047 -6.156 1 98.69 187 GLU A N 1
ATOM 1407 C CA . GLU A 1 187 ? -13.688 -27.703 -5.961 1 98.69 187 GLU A CA 1
ATOM 1408 C C . GLU A 1 187 ? -12.906 -28.859 -5.359 1 98.69 187 GLU A C 1
ATOM 1410 O O . GLU A 1 187 ? -11.766 -29.125 -5.762 1 98.69 187 GLU A O 1
ATOM 1415 N N . GLU A 1 188 ? -13.516 -29.5 -4.387 1 98.75 188 GLU A N 1
ATOM 1416 C CA . GLU A 1 188 ? -12.844 -30.672 -3.809 1 98.75 188 GLU A CA 1
ATOM 1417 C C . GLU A 1 188 ? -12.664 -31.766 -4.848 1 98.75 188 GLU A C 1
ATOM 1419 O O . GLU A 1 188 ? -11.609 -32.406 -4.898 1 98.75 188 GLU A O 1
ATOM 1424 N N . LYS A 1 189 ? -13.703 -32 -5.645 1 98.75 189 LYS A N 1
ATOM 1425 C CA . LYS A 1 189 ? -13.602 -32.969 -6.742 1 98.75 189 LYS A CA 1
ATOM 1426 C C . LYS A 1 189 ? -12.438 -32.625 -7.668 1 98.75 189 LYS A C 1
ATOM 1428 O O . LYS A 1 189 ? -11.656 -33.5 -8.047 1 98.75 189 LYS A O 1
ATOM 1433 N N . SER A 1 190 ? -12.383 -31.359 -8.039 1 98.81 190 SER A N 1
ATOM 1434 C CA . SER A 1 190 ? -11.305 -30.875 -8.898 1 98.81 190 SER A CA 1
ATOM 1435 C C . SER A 1 190 ? -9.945 -31.078 -8.242 1 98.81 190 SER A C 1
ATOM 1437 O O . SER A 1 190 ? -8.992 -31.516 -8.898 1 98.81 190 SER A O 1
ATOM 1439 N N . LEU A 1 191 ? -9.828 -30.797 -6.945 1 98.94 191 LEU A N 1
ATOM 1440 C CA . LEU A 1 191 ? -8.578 -30.953 -6.203 1 98.94 191 LEU A CA 1
ATOM 1441 C C . LEU A 1 191 ? -8.156 -32.438 -6.164 1 98.94 191 LEU A C 1
ATOM 1443 O O . LEU A 1 191 ? -6.98 -32.75 -6.359 1 98.94 191 LEU A O 1
ATOM 1447 N N . ARG A 1 192 ? -9.047 -33.312 -5.918 1 98.88 192 ARG A N 1
ATOM 1448 C CA . ARG A 1 192 ? -8.758 -34.719 -5.879 1 98.88 192 ARG A CA 1
ATOM 1449 C C . ARG A 1 192 ? -8.266 -35.219 -7.234 1 98.88 192 ARG A C 1
ATOM 1451 O O . ARG A 1 192 ? -7.301 -36 -7.312 1 98.88 192 ARG A O 1
ATOM 1458 N N . GLY A 1 193 ? -8.969 -34.781 -8.305 1 98.88 193 GLY A N 1
ATOM 1459 C CA . GLY A 1 193 ? -8.508 -35.094 -9.648 1 98.88 193 GLY A CA 1
ATOM 1460 C C . GLY A 1 193 ? -7.109 -34.594 -9.945 1 98.88 193 GLY A C 1
ATOM 1461 O O . GLY A 1 193 ? -6.289 -35.344 -10.516 1 98.88 193 GLY A O 1
ATOM 1462 N N . ALA A 1 194 ? -6.824 -33.406 -9.562 1 98.88 194 ALA A N 1
ATOM 1463 C CA . ALA A 1 194 ? -5.504 -32.812 -9.758 1 98.88 194 ALA A CA 1
ATOM 1464 C C . ALA A 1 194 ? -4.438 -33.562 -8.969 1 98.88 194 ALA A C 1
ATOM 1466 O O . ALA A 1 194 ? -3.33 -33.781 -9.469 1 98.88 194 ALA A O 1
ATOM 1467 N N . ALA A 1 195 ? -4.762 -33.938 -7.734 1 98.88 195 ALA A N 1
ATOM 1468 C CA . ALA A 1 195 ? -3.84 -34.719 -6.902 1 98.88 195 ALA A CA 1
ATOM 1469 C C . ALA A 1 195 ? -3.527 -36.062 -7.531 1 98.88 195 ALA A C 1
ATOM 1471 O O . ALA A 1 195 ? -2.379 -36.5 -7.516 1 98.88 195 ALA A O 1
ATOM 1472 N N . GLN A 1 196 ? -4.512 -36.719 -8.07 1 98.81 196 GLN A N 1
ATOM 1473 C CA . GLN A 1 196 ? -4.285 -38 -8.773 1 98.81 196 GLN A CA 1
ATOM 1474 C C . GLN A 1 196 ? -3.391 -37.781 -9.992 1 98.81 196 GLN A C 1
ATOM 1476 O O . GLN A 1 196 ? -2.529 -38.625 -10.281 1 98.81 196 GLN A O 1
ATOM 1481 N N . ALA A 1 197 ? -3.656 -36.688 -10.719 1 98.88 197 ALA A N 1
ATOM 1482 C CA . ALA A 1 197 ? -2.814 -36.375 -11.867 1 98.88 197 ALA A CA 1
ATOM 1483 C C . ALA A 1 197 ? -1.365 -36.156 -11.445 1 98.88 197 ALA A C 1
ATOM 1485 O O . ALA A 1 197 ? -0.437 -36.531 -12.172 1 98.88 197 ALA A O 1
ATOM 1486 N N . HIS A 1 198 ? -1.169 -35.531 -10.305 1 98.75 198 HIS A N 1
ATOM 1487 C CA . HIS A 1 198 ? 0.161 -35.375 -9.727 1 98.75 198 HIS A CA 1
ATOM 1488 C C . HIS A 1 198 ? 0.845 -36.75 -9.555 1 98.75 198 HIS A C 1
ATOM 1490 O O . HIS A 1 198 ? 2.004 -36.906 -9.945 1 98.75 198 HIS A O 1
ATOM 1496 N N . VAL A 1 199 ? 0.178 -37.656 -9 1 98.56 199 VAL A N 1
ATOM 1497 C CA . VAL A 1 199 ? 0.724 -39 -8.773 1 98.56 199 VAL A CA 1
ATOM 1498 C C . VAL A 1 199 ? 1.07 -39.656 -10.102 1 98.56 199 VAL A C 1
ATOM 1500 O O . VAL A 1 199 ? 2.137 -40.25 -10.25 1 98.56 199 VAL A O 1
ATOM 1503 N N . ARG A 1 200 ? 0.249 -39.469 -11.062 1 98.62 200 ARG A N 1
ATOM 1504 C CA . ARG A 1 200 ? 0.36 -40.188 -12.344 1 98.62 200 ARG A CA 1
ATOM 1505 C C . ARG A 1 200 ? 1.431 -39.531 -13.219 1 98.62 200 ARG A C 1
ATOM 1507 O O . ARG A 1 200 ? 2.166 -40.25 -13.922 1 98.62 200 ARG A O 1
ATOM 1514 N N . THR A 1 201 ? 1.551 -38.219 -13.211 1 98.75 201 THR A N 1
ATOM 1515 C CA . THR A 1 201 ? 2.426 -37.5 -14.141 1 98.75 201 THR A CA 1
ATOM 1516 C C . THR A 1 201 ? 3.758 -37.188 -13.469 1 98.75 201 THR A C 1
ATOM 1518 O O . THR A 1 201 ? 4.746 -36.906 -14.156 1 98.75 201 THR A O 1
ATOM 1521 N N . GLY A 1 202 ? 3.76 -37.031 -12.117 1 98.5 202 GLY A N 1
ATOM 1522 C CA . GLY A 1 202 ? 4.941 -36.625 -11.375 1 98.5 202 GLY A CA 1
ATOM 1523 C C . GLY A 1 202 ? 5.16 -35.125 -11.398 1 98.5 202 GLY A C 1
ATOM 1524 O O . GLY A 1 202 ? 6.203 -34.656 -10.953 1 98.5 202 GLY A O 1
ATOM 1525 N N . LEU A 1 203 ? 4.25 -34.375 -11.969 1 98.81 203 LEU A N 1
ATOM 1526 C CA . LEU A 1 203 ? 4.375 -32.906 -11.984 1 98.81 203 LEU A CA 1
ATOM 1527 C C . LEU A 1 203 ? 3.986 -32.312 -10.633 1 98.81 203 LEU A C 1
ATOM 1529 O O . LEU A 1 203 ? 3.17 -32.875 -9.906 1 98.81 203 LEU A O 1
ATOM 1533 N N . PRO A 1 204 ? 4.586 -31.188 -10.266 1 98.81 204 PRO A N 1
ATOM 1534 C CA . PRO A 1 204 ? 4.203 -30.547 -9 1 98.81 204 PRO A CA 1
ATOM 1535 C C . PRO A 1 204 ? 2.771 -30.016 -9.016 1 98.81 204 PRO A C 1
ATOM 1537 O O . PRO A 1 204 ? 2.195 -29.812 -10.094 1 98.81 204 PRO A O 1
ATOM 1540 N N . LEU A 1 205 ? 2.201 -29.891 -7.805 1 98.88 205 LEU A N 1
ATOM 1541 C CA . LEU A 1 205 ? 0.828 -29.453 -7.59 1 98.88 205 LEU A CA 1
ATOM 1542 C C . LEU A 1 205 ? 0.794 -28.078 -6.926 1 98.88 205 LEU A C 1
ATOM 1544 O O . LEU A 1 205 ? 1.529 -27.828 -5.969 1 98.88 205 LEU A O 1
ATOM 1548 N N . MET A 1 206 ? 0.069 -27.109 -7.477 1 98.94 206 MET A N 1
ATOM 1549 C CA . MET A 1 206 ? -0.135 -25.766 -6.906 1 98.94 206 MET A CA 1
ATOM 1550 C C . MET A 1 206 ? -1.61 -25.531 -6.609 1 98.94 206 MET A C 1
ATOM 1552 O O . MET A 1 206 ? -2.463 -25.719 -7.48 1 98.94 206 MET A O 1
ATOM 1556 N N . VAL A 1 207 ? -1.92 -25.109 -5.387 1 98.94 207 VAL A N 1
ATOM 1557 C CA . VAL A 1 207 ? -3.309 -25 -4.949 1 98.94 207 VAL A CA 1
ATOM 1558 C C . VAL A 1 207 ? -3.588 -23.562 -4.48 1 98.94 207 VAL A C 1
ATOM 1560 O O . VAL A 1 207 ? -2.879 -23.047 -3.619 1 98.94 207 VAL A O 1
ATOM 1563 N N . HIS A 1 208 ? -4.562 -22.953 -5.086 1 98.81 208 HIS A N 1
ATOM 1564 C CA . HIS A 1 208 ? -5.09 -21.672 -4.625 1 98.81 208 HIS A CA 1
ATOM 1565 C C . HIS A 1 208 ? -5.824 -21.828 -3.299 1 98.81 208 HIS A C 1
ATOM 1567 O O . HIS A 1 208 ? -6.746 -22.641 -3.186 1 98.81 208 HIS A O 1
ATOM 1573 N N . LEU A 1 209 ? -5.492 -21.062 -2.311 1 98.75 209 LEU A N 1
ATOM 1574 C CA . LEU A 1 209 ? -6.211 -21 -1.043 1 98.75 209 LEU A CA 1
ATOM 1575 C C . LEU A 1 209 ? -6.926 -19.656 -0.894 1 98.75 209 LEU A C 1
ATOM 1577 O O . LEU A 1 209 ? -6.449 -18.641 -1.397 1 98.75 209 LEU A O 1
ATOM 1581 N N . PRO A 1 210 ? -8.125 -19.688 -0.185 1 98.06 210 PRO A N 1
ATOM 1582 C CA . PRO A 1 210 ? -8.594 -18.422 0.358 1 98.06 210 PRO A CA 1
ATOM 1583 C C . PRO A 1 210 ? -7.723 -17.906 1.497 1 98.06 210 PRO A C 1
ATOM 1585 O O . PRO A 1 210 ? -7.934 -18.266 2.658 1 98.06 210 PRO A O 1
ATOM 1588 N N . GLY A 1 211 ? -6.789 -17.094 1.193 1 97.44 211 GLY A N 1
ATOM 1589 C CA . GLY A 1 211 ? -5.656 -16.719 2.031 1 97.44 211 GLY A CA 1
ATOM 1590 C C . GLY A 1 211 ? -6.07 -16.219 3.404 1 97.44 211 GLY A C 1
ATOM 1591 O O . GLY A 1 211 ? -5.316 -16.359 4.371 1 97.44 211 GLY A O 1
ATOM 1592 N N . TRP A 1 212 ? -7.258 -15.68 3.576 1 98 212 TRP A N 1
ATOM 1593 C CA . TRP A 1 212 ? -7.715 -15.102 4.836 1 98 212 TRP A CA 1
ATOM 1594 C C . TRP A 1 212 ? -8.336 -16.172 5.73 1 98 212 TRP A C 1
ATOM 1596 O O . TRP A 1 212 ? -8.711 -15.891 6.871 1 98 212 TRP A O 1
ATOM 1606 N N . LEU A 1 213 ? -8.453 -17.375 5.188 1 98.19 213 LEU A N 1
ATOM 1607 C CA . LEU A 1 213 ? -8.977 -18.516 5.934 1 98.19 213 LEU A CA 1
ATOM 1608 C C . LEU A 1 213 ? -7.895 -19.562 6.141 1 98.19 213 LEU A C 1
ATOM 1610 O O . LEU A 1 213 ? -6.855 -19.531 5.477 1 98.19 213 LEU A O 1
ATOM 1614 N N . ARG A 1 214 ? -8.109 -20.469 7.082 1 98.5 214 ARG A N 1
ATOM 1615 C CA . ARG A 1 214 ? -7.121 -21.484 7.449 1 98.5 214 ARG A CA 1
ATOM 1616 C C . ARG A 1 214 ? -7.516 -22.859 6.914 1 98.5 214 ARG A C 1
ATOM 1618 O O . ARG A 1 214 ? -7.715 -23.797 7.688 1 98.5 214 ARG A O 1
ATOM 1625 N N . LEU A 1 215 ? -7.484 -22.938 5.57 1 98.75 215 LEU A N 1
ATOM 1626 C CA . LEU A 1 215 ? -7.934 -24.188 4.945 1 98.75 215 LEU A CA 1
ATOM 1627 C C . LEU A 1 215 ? -6.746 -25.031 4.504 1 98.75 215 LEU A C 1
ATOM 1629 O O . LEU A 1 215 ? -6.926 -26.125 3.957 1 98.75 215 LEU A O 1
ATOM 1633 N N . GLY A 1 216 ? -5.539 -24.594 4.805 1 98.88 216 GLY A N 1
ATOM 1634 C CA . GLY A 1 216 ? -4.336 -25.266 4.332 1 98.88 216 GLY A CA 1
ATOM 1635 C C . GLY A 1 216 ? -4.246 -26.719 4.777 1 98.88 216 GLY A C 1
ATOM 1636 O O . GLY A 1 216 ? -3.924 -27.594 3.979 1 98.88 216 GLY A O 1
ATOM 1637 N N . HIS A 1 217 ? -4.531 -26.984 6.043 1 98.88 217 HIS A N 1
ATOM 1638 C CA . HIS A 1 217 ? -4.434 -28.344 6.559 1 98.88 217 HIS A CA 1
ATOM 1639 C C . HIS A 1 217 ? -5.445 -29.266 5.883 1 98.88 217 HIS A C 1
ATOM 1641 O O . HIS A 1 217 ? -5.113 -30.391 5.5 1 98.88 217 HIS A O 1
ATOM 1647 N N . ARG A 1 218 ? -6.656 -28.781 5.738 1 98.88 218 ARG A N 1
ATOM 1648 C CA . ARG A 1 218 ? -7.684 -29.594 5.082 1 98.88 218 ARG A CA 1
ATOM 1649 C C . ARG A 1 218 ? -7.293 -29.906 3.639 1 98.88 218 ARG A C 1
ATOM 1651 O O . ARG A 1 218 ? -7.477 -31.016 3.168 1 98.88 218 ARG A O 1
ATOM 1658 N N . VAL A 1 219 ? -6.812 -28.922 2.951 1 98.94 219 VAL A N 1
ATOM 1659 C CA . VAL A 1 219 ? -6.359 -29.078 1.576 1 98.94 219 VAL A CA 1
ATOM 1660 C C . VAL A 1 219 ? -5.262 -30.141 1.521 1 98.94 219 VAL A C 1
ATOM 1662 O O . VAL A 1 219 ? -5.316 -31.062 0.695 1 98.94 219 VAL A O 1
ATOM 1665 N N . LEU A 1 220 ? -4.254 -30.062 2.408 1 98.94 220 LEU A N 1
ATOM 1666 C CA . LEU A 1 220 ? -3.16 -31.016 2.414 1 98.94 220 LEU A CA 1
ATOM 1667 C C . LEU A 1 220 ? -3.67 -32.406 2.758 1 98.94 220 LEU A C 1
ATOM 1669 O O . LEU A 1 220 ? -3.148 -33.406 2.254 1 98.94 220 LEU A O 1
ATOM 1673 N N . ASP A 1 221 ? -4.703 -32.5 3.639 1 98.94 221 ASP A N 1
ATOM 1674 C CA . ASP A 1 221 ? -5.309 -33.781 3.934 1 98.94 221 ASP A CA 1
ATOM 1675 C C . ASP A 1 221 ? -5.891 -34.438 2.674 1 98.94 221 ASP A C 1
ATOM 1677 O O . ASP A 1 221 ? -5.652 -35.594 2.396 1 98.94 221 ASP A O 1
ATOM 1681 N N . VAL A 1 222 ? -6.625 -33.656 1.915 1 98.88 222 VAL A N 1
ATOM 1682 C CA . VAL A 1 222 ? -7.25 -34.156 0.691 1 98.88 222 VAL A CA 1
ATOM 1683 C C . VAL A 1 222 ? -6.176 -34.594 -0.298 1 98.88 222 VAL A C 1
ATOM 1685 O O . VAL A 1 222 ? -6.289 -35.656 -0.917 1 98.88 222 VAL A O 1
ATOM 1688 N N . VAL A 1 223 ? -5.133 -33.781 -0.464 1 98.88 223 VAL A N 1
ATOM 1689 C CA . VAL A 1 223 ? -4.031 -34.094 -1.377 1 98.88 223 VAL A CA 1
ATOM 1690 C C . VAL A 1 223 ? -3.352 -35.375 -0.973 1 98.88 223 VAL A C 1
ATOM 1692 O O . VAL A 1 223 ? -3.102 -36.25 -1.817 1 98.88 223 VAL A O 1
ATOM 1695 N N . ALA A 1 224 ? -3.125 -35.562 0.322 1 98.75 224 ALA A N 1
ATOM 1696 C CA . ALA A 1 224 ? -2.463 -36.75 0.843 1 98.75 224 ALA A CA 1
ATOM 1697 C C . ALA A 1 224 ? -3.344 -37.969 0.675 1 98.75 224 ALA A C 1
ATOM 1699 O O . ALA A 1 224 ? -2.844 -39.062 0.414 1 98.75 224 ALA A O 1
ATOM 1700 N N . GLU A 1 225 ? -4.598 -37.812 0.878 1 98.75 225 GLU A N 1
ATOM 1701 C CA . GLU A 1 225 ? -5.547 -38.938 0.736 1 98.75 225 GLU A CA 1
ATOM 1702 C C . GLU A 1 225 ? -5.496 -39.531 -0.669 1 98.75 225 GLU A C 1
ATOM 1704 O O . GLU A 1 225 ? -5.734 -40.719 -0.853 1 98.75 225 GLU A O 1
ATOM 1709 N N . GLU A 1 226 ? -5.18 -38.688 -1.638 1 98.69 226 GLU A N 1
ATOM 1710 C CA . GLU A 1 226 ? -5.117 -39.125 -3.025 1 98.69 226 GLU A CA 1
ATOM 1711 C C . GLU A 1 226 ? -3.73 -39.656 -3.373 1 98.69 226 GLU A C 1
ATOM 1713 O O . GLU A 1 226 ? -3.463 -40 -4.527 1 98.69 226 GLU A O 1
ATOM 1718 N N . GLY A 1 227 ? -2.805 -39.625 -2.369 1 98.31 227 GLY A N 1
ATOM 1719 C CA . GLY A 1 227 ? -1.48 -40.188 -2.553 1 98.31 227 GLY A CA 1
ATOM 1720 C C . GLY A 1 227 ? -0.468 -39.219 -3.084 1 98.31 227 GLY A C 1
ATOM 1721 O O . GLY A 1 227 ? 0.664 -39.562 -3.406 1 98.31 227 GLY A O 1
ATOM 1722 N N . ALA A 1 228 ? -0.832 -38 -3.215 1 98.31 228 ALA A N 1
ATOM 1723 C CA . ALA A 1 228 ? 0.059 -36.969 -3.752 1 98.31 228 ALA A CA 1
ATOM 1724 C C . ALA A 1 228 ? 1.16 -36.625 -2.754 1 98.31 228 ALA A C 1
ATOM 1726 O O . ALA A 1 228 ? 0.982 -36.781 -1.543 1 98.31 228 ALA A O 1
ATOM 1727 N N . ASP A 1 229 ? 2.322 -36.25 -3.225 1 98.25 229 ASP A N 1
ATOM 1728 C CA . ASP A 1 229 ? 3.488 -35.875 -2.43 1 98.25 229 ASP A CA 1
ATOM 1729 C C . ASP A 1 229 ? 3.381 -34.438 -1.935 1 98.25 229 ASP A C 1
ATOM 1731 O O . ASP A 1 229 ? 3.471 -33.5 -2.725 1 98.25 229 ASP A O 1
ATOM 1735 N N . LEU A 1 230 ? 3.295 -34.25 -0.646 1 98.75 230 LEU A N 1
ATOM 1736 C CA . LEU A 1 230 ? 3.125 -32.906 -0.07 1 98.75 230 LEU A CA 1
ATOM 1737 C C . LEU A 1 230 ? 4.383 -32.062 -0.262 1 98.75 230 LEU A C 1
ATOM 1739 O O . LEU A 1 230 ? 4.312 -30.844 -0.306 1 98.75 230 LEU A O 1
ATOM 1743 N N . ASN A 1 231 ? 5.566 -32.719 -0.438 1 98.5 231 ASN A N 1
ATOM 1744 C CA . ASN A 1 231 ? 6.828 -32 -0.604 1 98.5 231 ASN A CA 1
ATOM 1745 C C . ASN A 1 231 ? 6.883 -31.266 -1.939 1 98.5 231 ASN A C 1
ATOM 1747 O O . ASN A 1 231 ? 7.75 -30.422 -2.15 1 98.5 231 ASN A O 1
ATOM 1751 N N . HIS A 1 232 ? 5.988 -31.609 -2.846 1 98.75 232 HIS A N 1
ATOM 1752 C CA . HIS A 1 232 ? 5.91 -30.953 -4.145 1 98.75 232 HIS A CA 1
ATOM 1753 C C . HIS A 1 232 ? 4.531 -30.328 -4.371 1 98.75 232 HIS A C 1
ATOM 1755 O O . HIS A 1 232 ? 4.023 -30.328 -5.496 1 98.75 232 HIS A O 1
ATOM 1761 N N . THR A 1 233 ? 3.912 -29.938 -3.254 1 98.88 233 THR A N 1
ATOM 1762 C CA . THR A 1 233 ? 2.648 -29.203 -3.238 1 98.88 233 THR A CA 1
ATOM 1763 C C . THR A 1 233 ? 2.861 -27.766 -2.791 1 98.88 233 THR A C 1
ATOM 1765 O O . THR A 1 233 ? 3.457 -27.516 -1.741 1 98.88 233 THR A O 1
ATOM 1768 N N . VAL A 1 234 ? 2.459 -26.828 -3.639 1 98.94 234 VAL A N 1
ATOM 1769 C CA . VAL A 1 234 ? 2.59 -25.391 -3.359 1 98.94 234 VAL A CA 1
ATOM 1770 C C . VAL A 1 234 ? 1.252 -24.844 -2.875 1 98.94 234 VAL A C 1
ATOM 1772 O O . VAL A 1 234 ? 0.232 -24.984 -3.553 1 98.94 234 VAL A O 1
ATOM 1775 N N . LEU A 1 235 ? 1.221 -24.266 -1.714 1 98.94 235 LEU A N 1
ATOM 1776 C CA . LEU A 1 235 ? 0.059 -23.547 -1.201 1 98.94 235 LEU A CA 1
ATOM 1777 C C . LEU A 1 235 ? 0.159 -22.062 -1.51 1 98.94 235 LEU A C 1
ATOM 1779 O O . LEU A 1 235 ? 1.059 -21.375 -1.014 1 98.94 235 LEU A O 1
ATOM 1783 N N . CYS A 1 236 ? -0.757 -21.578 -2.344 1 98.88 236 CYS A N 1
ATOM 1784 C CA . CYS A 1 236 ? -0.723 -20.188 -2.826 1 98.88 236 CYS A CA 1
ATOM 1785 C C . CYS A 1 236 ? -1.375 -19.25 -1.823 1 98.88 236 CYS A C 1
ATOM 1787 O O . CYS A 1 236 ? -2.105 -19.688 -0.934 1 98.88 236 CYS A O 1
ATOM 1789 N N . HIS A 1 237 ? -1.123 -17.938 -1.928 1 98.69 237 HIS A N 1
ATOM 1790 C CA . HIS A 1 237 ? -1.771 -16.844 -1.216 1 98.69 237 HIS A CA 1
ATOM 1791 C C . HIS A 1 237 ? -1.62 -17 0.293 1 98.69 237 HIS A C 1
ATOM 1793 O O . HIS A 1 237 ? -2.596 -16.875 1.036 1 98.69 237 HIS A O 1
ATOM 1799 N N . MET A 1 238 ? -0.443 -17.25 0.71 1 98.81 238 MET A N 1
ATOM 1800 C CA . MET A 1 238 ? -0.178 -17.422 2.137 1 98.81 238 MET A CA 1
ATOM 1801 C C . MET A 1 238 ? 0.052 -16.078 2.816 1 98.81 238 MET A C 1
ATOM 1803 O O . MET A 1 238 ? 0.088 -15.992 4.043 1 98.81 238 MET A O 1
ATOM 1807 N N . ASN A 1 239 ? 0.112 -14.969 2.07 1 98.81 239 ASN A N 1
ATOM 1808 C CA . ASN A 1 239 ? 0.347 -13.625 2.588 1 98.81 239 ASN A CA 1
ATOM 1809 C C . ASN A 1 239 ? -0.684 -13.25 3.646 1 98.81 239 ASN A C 1
ATOM 1811 O O . ASN A 1 239 ? -0.324 -12.781 4.73 1 98.81 239 ASN A O 1
ATOM 1815 N N . PRO A 1 240 ? -1.959 -13.484 3.414 1 98.5 240 PRO A N 1
ATOM 1816 C CA . PRO A 1 240 ? -2.957 -12.992 4.363 1 98.5 240 PRO A CA 1
ATOM 1817 C C . PRO A 1 240 ? -2.861 -13.664 5.73 1 98.5 240 PRO A C 1
ATOM 1819 O O . PRO A 1 240 ? -3.367 -13.133 6.719 1 98.5 240 PRO A O 1
ATOM 1822 N N . SER A 1 241 ? -2.234 -14.844 5.832 1 98.56 241 SER A N 1
ATOM 1823 C CA . SER A 1 241 ? -2.068 -15.523 7.113 1 98.56 241 SER A CA 1
ATOM 1824 C C . SER A 1 241 ? -0.697 -15.234 7.715 1 98.56 241 SER A C 1
ATOM 1826 O O . SER A 1 241 ? -0.241 -15.953 8.609 1 98.56 241 SER A O 1
ATOM 1828 N N . HIS A 1 242 ? -0.032 -14.18 7.305 1 98.06 242 HIS A N 1
ATOM 1829 C CA . HIS A 1 242 ? 1.352 -13.859 7.637 1 98.06 242 HIS A CA 1
ATOM 1830 C C . HIS A 1 242 ? 1.549 -13.781 9.148 1 98.06 242 HIS A C 1
ATOM 1832 O O . HIS A 1 242 ? 2.602 -14.172 9.664 1 98.06 242 HIS A O 1
ATOM 1838 N N . ALA A 1 243 ? 0.585 -13.344 9.867 1 96.94 243 ALA A N 1
ATOM 1839 C CA . ALA A 1 243 ? 0.747 -13.133 11.305 1 96.94 243 ALA A CA 1
ATOM 1840 C C . ALA A 1 243 ? 0.576 -14.445 12.07 1 96.94 243 ALA A C 1
ATOM 1842 O O . ALA A 1 243 ? 0.919 -14.531 13.25 1 96.94 243 ALA A O 1
ATOM 1843 N N . ASP A 1 244 ? -0.011 -15.438 11.461 1 98.5 244 ASP A N 1
ATOM 1844 C CA . ASP A 1 244 ? -0.2 -16.75 12.07 1 98.5 244 ASP A CA 1
ATOM 1845 C C . ASP A 1 244 ? 0.965 -17.672 11.734 1 98.5 244 ASP A C 1
ATOM 1847 O O . ASP A 1 244 ? 0.799 -18.641 10.992 1 98.5 244 ASP A O 1
ATOM 1851 N N . ILE A 1 245 ? 2.059 -17.422 12.383 1 98.5 245 ILE A N 1
ATOM 1852 C CA . ILE A 1 245 ? 3.307 -18.125 12.102 1 98.5 245 ILE A CA 1
ATOM 1853 C C . ILE A 1 245 ? 3.152 -19.609 12.438 1 98.5 245 ILE A C 1
ATOM 1855 O O . ILE A 1 245 ? 3.711 -20.469 11.75 1 98.5 245 ILE A O 1
ATOM 1859 N N . ALA A 1 246 ? 2.426 -19.875 13.438 1 98.69 246 ALA A N 1
ATOM 1860 C CA . ALA A 1 246 ? 2.197 -21.281 13.805 1 98.69 246 ALA A CA 1
ATOM 1861 C C . ALA A 1 246 ? 1.516 -22.031 12.664 1 98.69 246 ALA A C 1
ATOM 1863 O O . ALA A 1 246 ? 1.938 -23.141 12.305 1 98.69 246 ALA A O 1
ATOM 1864 N N . TYR A 1 247 ? 0.504 -21.438 12.094 1 98.88 247 TYR A N 1
ATOM 1865 C CA . TYR A 1 247 ? -0.224 -22.016 10.969 1 98.88 247 TYR A CA 1
ATOM 1866 C C . TYR A 1 247 ? 0.703 -22.266 9.789 1 98.88 247 TYR A C 1
ATOM 1868 O O . TYR A 1 247 ? 0.74 -23.375 9.242 1 98.88 247 TYR A O 1
ATOM 1876 N N . GLN A 1 248 ? 1.517 -21.328 9.445 1 98.88 248 GLN A N 1
ATOM 1877 C CA . GLN A 1 248 ? 2.389 -21.438 8.281 1 98.88 248 GLN A CA 1
ATOM 1878 C C . GLN A 1 248 ? 3.521 -22.438 8.539 1 98.88 248 GLN A C 1
ATOM 1880 O O . GLN A 1 248 ? 3.891 -23.203 7.66 1 98.88 248 GLN A O 1
ATOM 1885 N N . SER A 1 249 ? 4 -22.406 9.781 1 98.75 249 SER A N 1
ATOM 1886 C CA . SER A 1 249 ? 5.07 -23.328 10.141 1 98.75 249 SER A CA 1
ATOM 1887 C C . SER A 1 249 ? 4.582 -24.766 10.109 1 98.75 249 SER A C 1
ATOM 1889 O O . SER A 1 249 ? 5.312 -25.672 9.68 1 98.75 249 SER A O 1
ATOM 1891 N N . GLU A 1 250 ? 3.408 -24.969 10.547 1 98.81 250 GLU A N 1
ATOM 1892 C CA . GLU A 1 250 ? 2.842 -26.312 10.539 1 98.81 250 GLU A CA 1
ATOM 1893 C C . GLU A 1 250 ? 2.668 -26.828 9.109 1 98.81 250 GLU A C 1
ATOM 1895 O O . GLU A 1 250 ? 2.975 -27.984 8.82 1 98.81 250 GLU A O 1
ATOM 1900 N N . LEU A 1 251 ? 2.152 -26 8.25 1 98.94 251 LEU A N 1
ATOM 1901 C CA . LEU A 1 251 ? 1.987 -26.375 6.852 1 98.94 251 LEU A CA 1
ATOM 1902 C C . LEU A 1 251 ? 3.336 -26.703 6.215 1 98.94 251 LEU A C 1
ATOM 1904 O O . LEU A 1 251 ? 3.475 -27.703 5.52 1 98.94 251 LEU A O 1
ATOM 1908 N N . ALA A 1 252 ? 4.297 -25.844 6.484 1 98.88 252 ALA A N 1
ATOM 1909 C CA . ALA A 1 252 ? 5.652 -26.078 5.988 1 98.88 252 ALA A CA 1
ATOM 1910 C C . ALA A 1 252 ? 6.234 -27.375 6.57 1 98.88 252 ALA A C 1
ATOM 1912 O O . ALA A 1 252 ? 6.926 -28.109 5.871 1 98.88 252 ALA A O 1
ATOM 1913 N N . GLY A 1 253 ? 5.938 -27.562 7.812 1 98.62 253 GLY A N 1
ATOM 1914 C CA . GLY A 1 253 ? 6.41 -28.75 8.492 1 98.62 253 GLY A CA 1
ATOM 1915 C C . GLY A 1 253 ? 5.871 -30.031 7.883 1 98.62 253 GLY A C 1
ATOM 1916 O O . GLY A 1 253 ? 6.527 -31.078 7.934 1 98.62 253 GLY A O 1
ATOM 1917 N N . ARG A 1 254 ? 4.742 -29.969 7.277 1 98.69 254 ARG A N 1
ATOM 1918 C CA . ARG A 1 254 ? 4.145 -31.109 6.598 1 98.69 254 ARG A CA 1
ATOM 1919 C C . ARG A 1 254 ? 4.77 -31.328 5.227 1 98.69 254 ARG A C 1
ATOM 1921 O O . ARG A 1 254 ? 4.461 -32.312 4.539 1 98.69 254 ARG A O 1
ATOM 1928 N N . GLY A 1 255 ? 5.633 -30.375 4.82 1 98.44 255 GLY A N 1
ATOM 1929 C CA . GLY A 1 255 ? 6.383 -30.531 3.584 1 98.44 255 GLY A CA 1
ATOM 1930 C C . GLY A 1 255 ? 5.934 -29.578 2.488 1 98.44 255 GLY A C 1
ATOM 1931 O O . GLY A 1 255 ? 6.633 -29.406 1.488 1 98.44 255 GLY A O 1
ATOM 1932 N N . ALA A 1 256 ? 4.82 -28.891 2.645 1 98.88 256 ALA A N 1
ATOM 1933 C CA . ALA A 1 256 ? 4.258 -28.047 1.6 1 98.88 256 ALA A CA 1
ATOM 1934 C C . ALA A 1 256 ? 5.059 -26.75 1.451 1 98.88 256 ALA A C 1
ATOM 1936 O O . ALA A 1 256 ? 5.742 -26.328 2.385 1 98.88 256 ALA A O 1
ATOM 1937 N N . PHE A 1 257 ? 5.082 -26.203 0.28 1 98.94 257 PHE A N 1
ATOM 1938 C CA . PHE A 1 257 ? 5.648 -24.875 0.056 1 98.94 257 PHE A CA 1
ATOM 1939 C C . PHE A 1 257 ? 4.656 -23.797 0.457 1 98.94 257 PHE A C 1
ATOM 1941 O O . PHE A 1 257 ? 3.461 -23.891 0.177 1 98.94 257 PHE A O 1
ATOM 1948 N N . ILE A 1 258 ? 5.168 -22.844 1.16 1 98.94 258 ILE A N 1
ATOM 1949 C CA . ILE A 1 258 ? 4.438 -21.641 1.553 1 98.94 258 ILE A CA 1
ATOM 1950 C C . ILE A 1 258 ? 4.711 -20.516 0.553 1 98.94 258 ILE A C 1
ATOM 1952 O O . ILE A 1 258 ? 5.781 -19.906 0.574 1 98.94 258 ILE A O 1
ATOM 1956 N N . GLU A 1 259 ? 3.701 -20.203 -0.252 1 98.94 259 GLU A N 1
ATOM 1957 C CA . GLU A 1 259 ? 3.967 -19.25 -1.334 1 98.94 259 GLU A CA 1
ATOM 1958 C C . GLU A 1 259 ? 3.455 -17.859 -0.986 1 98.94 259 GLU A C 1
ATOM 1960 O O . GLU A 1 259 ? 2.248 -17.656 -0.84 1 98.94 259 GLU A O 1
ATOM 1965 N N . TYR A 1 260 ? 4.336 -16.969 -0.843 1 98.88 260 TYR A N 1
ATOM 1966 C CA . TYR A 1 260 ? 4.031 -15.539 -0.776 1 98.88 260 TYR A CA 1
ATOM 1967 C C . TYR A 1 260 ? 3.941 -14.938 -2.172 1 98.88 260 TYR A C 1
ATOM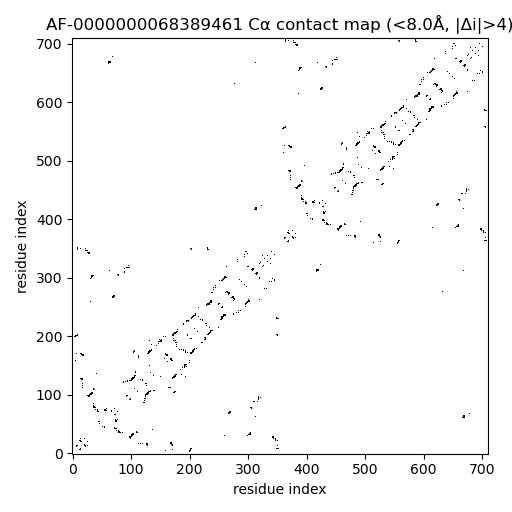 1969 O O . TYR A 1 260 ? 4.906 -14.344 -2.662 1 98.88 260 TYR A O 1
ATOM 1977 N N . ASP A 1 261 ? 2.729 -15.094 -2.781 1 98.88 261 ASP A N 1
ATOM 1978 C CA . ASP A 1 261 ? 2.588 -14.695 -4.18 1 98.88 261 ASP A CA 1
ATOM 1979 C C . ASP A 1 261 ? 1.713 -13.453 -4.316 1 98.88 261 ASP A C 1
ATOM 1981 O O . ASP A 1 261 ? 1.186 -13.172 -5.395 1 98.88 261 ASP A O 1
ATOM 1985 N N . MET A 1 262 ? 1.503 -12.758 -3.191 1 98.75 262 MET A N 1
ATOM 1986 C CA . MET A 1 262 ? 0.762 -11.5 -3.236 1 98.75 262 MET A CA 1
ATOM 1987 C C . MET A 1 262 ? 1.679 -10.32 -2.943 1 98.75 262 MET A C 1
ATOM 1989 O O . MET A 1 262 ? 1.245 -9.32 -2.361 1 98.75 262 MET A O 1
ATOM 1993 N N . ILE A 1 263 ? 2.965 -10.469 -3.254 1 98.81 263 ILE A N 1
ATOM 1994 C CA . ILE A 1 263 ? 3.941 -9.406 -3.023 1 98.81 263 ILE A CA 1
ATOM 1995 C C . ILE A 1 263 ? 3.68 -8.242 -3.98 1 98.81 263 ILE A C 1
ATOM 1997 O O . ILE A 1 263 ? 3.508 -8.453 -5.184 1 98.81 263 ILE A O 1
ATOM 2001 N N . GLY A 1 264 ? 3.666 -7.066 -3.473 1 97.94 264 GLY A N 1
ATOM 2002 C CA . GLY A 1 264 ? 3.391 -5.871 -4.254 1 97.94 264 GLY A CA 1
ATOM 2003 C C . GLY A 1 264 ? 1.909 -5.605 -4.438 1 97.94 264 GLY A C 1
ATOM 2004 O O . GLY A 1 264 ? 1.522 -4.625 -5.078 1 97.94 264 GLY A O 1
ATOM 2005 N N . MET A 1 265 ? 1.1 -6.512 -3.873 1 97.44 265 MET A N 1
ATOM 2006 C CA . MET A 1 265 ? -0.354 -6.391 -3.943 1 97.44 265 MET A CA 1
ATOM 2007 C C . MET A 1 265 ? -0.908 -5.73 -2.688 1 97.44 265 MET A C 1
ATOM 2009 O O . MET A 1 265 ? -0.958 -6.348 -1.624 1 97.44 265 MET A O 1
ATOM 2013 N N . ASP A 1 266 ? -1.298 -4.473 -2.746 1 93.12 266 ASP A N 1
ATOM 2014 C CA . ASP A 1 266 ? -1.784 -3.764 -1.566 1 93.12 266 ASP A CA 1
ATOM 2015 C C . ASP A 1 266 ? -3.248 -3.359 -1.733 1 93.12 266 ASP A C 1
ATOM 2017 O O . ASP A 1 266 ? -3.643 -2.264 -1.33 1 93.12 266 ASP A O 1
ATOM 2021 N N . PHE A 1 267 ? -4.031 -4.168 -2.299 1 97.38 267 PHE A N 1
ATOM 2022 C CA . PHE A 1 267 ? -5.402 -3.844 -2.666 1 97.38 267 PHE A CA 1
ATOM 2023 C C . PHE A 1 267 ? -6.367 -4.215 -1.542 1 97.38 267 PHE A C 1
ATOM 2025 O O . PHE A 1 267 ? -6.055 -5.066 -0.709 1 97.38 267 PHE A O 1
ATOM 2032 N N . PHE A 1 268 ? -7.441 -3.51 -1.459 1 98.19 268 PHE A N 1
ATOM 2033 C CA . PHE A 1 268 ? -8.641 -3.916 -0.735 1 98.19 268 PHE A CA 1
ATOM 2034 C C . PHE A 1 268 ? -9.648 -4.562 -1.677 1 98.19 268 PHE A C 1
ATOM 2036 O O . PHE A 1 268 ? -10.078 -3.943 -2.654 1 98.19 268 PHE A O 1
ATOM 2043 N N . TYR A 1 269 ? -9.953 -5.824 -1.428 1 97.94 269 TYR A N 1
ATOM 2044 C CA . TYR A 1 269 ? -10.984 -6.504 -2.207 1 97.94 269 TYR A CA 1
ATOM 2045 C C . TYR A 1 269 ? -12.375 -6.203 -1.659 1 97.94 269 TYR A C 1
ATOM 2047 O O . TYR A 1 269 ? -12.867 -6.91 -0.779 1 97.94 269 TYR A O 1
ATOM 2055 N N . ALA A 1 270 ? -13.008 -5.238 -2.295 1 97 270 ALA A N 1
ATOM 2056 C CA . ALA A 1 270 ? -14.289 -4.738 -1.799 1 97 270 ALA A CA 1
ATOM 2057 C C . ALA A 1 270 ? -15.352 -5.828 -1.834 1 97 270 ALA A C 1
ATOM 2059 O O . ALA A 1 270 ? -16.234 -5.871 -0.973 1 97 270 ALA A O 1
ATOM 2060 N N . ASP A 1 271 ? -15.234 -6.723 -2.82 1 94.81 271 ASP A N 1
ATOM 2061 C CA . ASP A 1 271 ? -16.234 -7.781 -2.969 1 94.81 271 ASP A CA 1
ATOM 2062 C C . ASP A 1 271 ? -16.172 -8.75 -1.788 1 94.81 271 ASP A C 1
ATOM 2064 O O . ASP A 1 271 ? -17.203 -9.289 -1.375 1 94.81 271 ASP A O 1
ATOM 2068 N N . GLN A 1 272 ? -15 -8.898 -1.182 1 95.81 272 GLN A N 1
ATOM 2069 C CA . GLN A 1 272 ? -14.82 -9.828 -0.073 1 95.81 272 GLN A CA 1
ATOM 2070 C C . GLN A 1 272 ? -14.57 -9.086 1.235 1 95.81 272 GLN A C 1
ATOM 2072 O O . GLN A 1 272 ? -14.523 -9.695 2.305 1 95.81 272 GLN A O 1
ATOM 2077 N N . GLN A 1 273 ? -14.375 -7.785 1.206 1 96.44 273 GLN A N 1
ATOM 2078 C CA . GLN A 1 273 ? -14.125 -6.918 2.354 1 96.44 273 GLN A CA 1
ATOM 2079 C C . GLN A 1 273 ? -12.867 -7.344 3.1 1 96.44 273 GLN A C 1
ATOM 2081 O O . GLN A 1 273 ? -12.875 -7.469 4.324 1 96.44 273 GLN A O 1
ATOM 2086 N N . VAL A 1 274 ? -11.789 -7.609 2.295 1 97.38 274 VAL A N 1
ATOM 2087 C CA . VAL A 1 274 ? -10.523 -8.008 2.902 1 97.38 274 VAL A CA 1
ATOM 2088 C C . VAL A 1 274 ? -9.391 -7.145 2.357 1 97.38 274 VAL A C 1
ATOM 2090 O O . VAL A 1 274 ? -9.391 -6.777 1.18 1 97.38 274 VAL A O 1
ATOM 2093 N N . GLN A 1 275 ? -8.422 -6.812 3.207 1 98.12 275 GLN A N 1
ATOM 2094 C CA . GLN A 1 275 ? -7.242 -6.023 2.871 1 98.12 275 GLN A CA 1
ATOM 2095 C C . GLN A 1 275 ? -6.023 -6.922 2.676 1 98.12 275 GLN A C 1
ATOM 2097 O O . GLN A 1 275 ? -5.691 -7.73 3.545 1 98.12 275 GLN A O 1
ATOM 2102 N N . CYS A 1 276 ? -5.371 -6.816 1.509 1 98.25 276 CYS A N 1
ATOM 2103 C CA . CYS A 1 276 ? -4.098 -7.504 1.309 1 98.25 276 CYS A CA 1
ATOM 2104 C C . CYS A 1 276 ? -3.055 -7.023 2.307 1 98.25 276 CYS A C 1
ATOM 2106 O O . CYS A 1 276 ? -2.984 -5.832 2.613 1 98.25 276 CYS A O 1
ATOM 2108 N N . PRO A 1 277 ? -2.258 -7.941 2.775 1 97 277 PRO A N 1
ATOM 2109 C CA . PRO A 1 277 ? -1.18 -7.512 3.668 1 97 277 PRO A CA 1
ATOM 2110 C C . PRO A 1 277 ? -0.131 -6.656 2.957 1 97 277 PRO A C 1
ATOM 2112 O O . PRO A 1 277 ? 0.067 -6.797 1.747 1 97 277 PRO A O 1
ATOM 2115 N N . SER A 1 278 ? 0.548 -5.824 3.699 1 97.25 278 SER A N 1
ATOM 2116 C CA . SER A 1 278 ? 1.619 -5.012 3.129 1 97.25 278 SER A CA 1
ATOM 2117 C C . SER A 1 278 ? 2.875 -5.844 2.891 1 97.25 278 SER A C 1
ATOM 2119 O O . SER A 1 278 ? 3.031 -6.922 3.471 1 97.25 278 SER A O 1
ATOM 2121 N N . ASP A 1 279 ? 3.762 -5.344 2.049 1 98.19 279 ASP A N 1
ATOM 2122 C CA . ASP A 1 279 ? 5.043 -6.004 1.819 1 98.19 279 ASP A CA 1
ATOM 2123 C C . ASP A 1 279 ? 5.891 -6.016 3.09 1 98.19 279 ASP A C 1
ATOM 2125 O O . ASP A 1 279 ? 6.699 -6.926 3.295 1 98.19 279 ASP A O 1
ATOM 2129 N N . GLU A 1 280 ? 5.672 -5.008 3.926 1 97.5 280 GLU A N 1
ATOM 2130 C CA . GLU A 1 280 ? 6.383 -4.969 5.199 1 97.5 280 GLU A CA 1
ATOM 2131 C C . GLU A 1 280 ? 5.961 -6.125 6.105 1 97.5 280 GLU A C 1
ATOM 2133 O O . GLU A 1 280 ? 6.805 -6.773 6.727 1 97.5 280 GLU A O 1
ATOM 2138 N N . ASP A 1 281 ? 4.641 -6.383 6.129 1 96.94 281 ASP A N 1
ATOM 2139 C CA . ASP A 1 281 ? 4.117 -7.508 6.898 1 96.94 281 ASP A CA 1
ATOM 2140 C C . ASP A 1 281 ? 4.645 -8.836 6.355 1 96.94 281 ASP A C 1
ATOM 2142 O O . ASP A 1 281 ? 5.086 -9.695 7.121 1 96.94 281 ASP A O 1
ATOM 2146 N N . ALA A 1 282 ? 4.598 -8.961 5.074 1 98.38 282 ALA A N 1
ATOM 2147 C CA . ALA A 1 282 ? 5.066 -10.188 4.434 1 98.38 282 ALA A CA 1
ATOM 2148 C C . ALA A 1 282 ? 6.551 -10.422 4.715 1 98.38 282 ALA A C 1
ATOM 2150 O O . ALA A 1 282 ? 6.957 -11.531 5.059 1 98.38 282 ALA A O 1
ATOM 2151 N N . ALA A 1 283 ? 7.328 -9.344 4.594 1 98.69 283 ALA A N 1
ATOM 2152 C CA . ALA A 1 283 ? 8.773 -9.453 4.801 1 98.69 283 ALA A CA 1
ATOM 2153 C C . ALA A 1 283 ? 9.086 -9.906 6.223 1 98.69 283 ALA A C 1
ATOM 2155 O O . ALA A 1 283 ? 9.922 -10.797 6.422 1 98.69 283 ALA A O 1
ATOM 2156 N N . ARG A 1 284 ? 8.43 -9.328 7.203 1 98.06 284 ARG A N 1
ATOM 2157 C CA . ARG A 1 284 ? 8.656 -9.703 8.594 1 98.06 284 ARG A CA 1
ATOM 2158 C C . ARG A 1 284 ? 8.336 -11.18 8.828 1 98.06 284 ARG A C 1
ATOM 2160 O O . ARG A 1 284 ? 9.086 -11.875 9.508 1 98.06 284 ARG A O 1
ATOM 2167 N N . SER A 1 285 ? 7.27 -11.609 8.242 1 98.62 285 S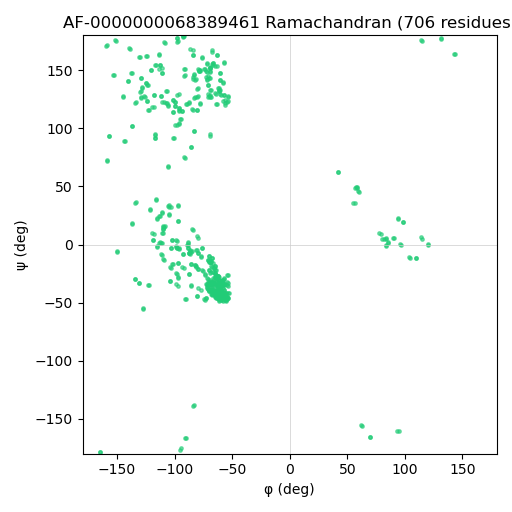ER A N 1
ATOM 2168 C CA . SER A 1 285 ? 6.844 -12.992 8.43 1 98.62 285 SER A CA 1
ATOM 2169 C C . SER A 1 285 ? 7.789 -13.961 7.734 1 98.62 285 SER A C 1
ATOM 2171 O O . SER A 1 285 ? 8.086 -15.039 8.258 1 98.62 285 SER A O 1
ATOM 2173 N N . ILE A 1 286 ? 8.242 -13.617 6.551 1 98.88 286 ILE A N 1
ATOM 2174 C CA . ILE A 1 286 ? 9.188 -14.445 5.816 1 98.88 286 ILE A CA 1
ATOM 2175 C C . ILE A 1 286 ? 10.469 -14.617 6.637 1 98.88 286 ILE A C 1
ATOM 2177 O O . ILE A 1 286 ? 10.984 -15.727 6.77 1 98.88 286 ILE A O 1
ATOM 2181 N N . VAL A 1 287 ? 10.961 -13.523 7.246 1 98.81 287 VAL A N 1
ATOM 2182 C CA . VAL A 1 287 ? 12.156 -13.578 8.07 1 98.81 287 VAL A CA 1
ATOM 2183 C C . VAL A 1 287 ? 11.922 -14.516 9.258 1 98.81 287 VAL A C 1
ATOM 2185 O O . VAL A 1 287 ? 12.789 -15.328 9.594 1 98.81 287 VAL A O 1
ATOM 2188 N N . THR A 1 288 ? 10.742 -14.383 9.828 1 98.75 288 THR A N 1
ATOM 2189 C CA . THR A 1 288 ? 10.414 -15.219 10.977 1 98.75 288 THR A CA 1
ATOM 2190 C C . THR A 1 288 ? 10.406 -16.688 10.578 1 98.75 288 THR A C 1
ATOM 2192 O O . THR A 1 288 ? 10.906 -17.547 11.32 1 98.75 288 THR A O 1
ATOM 2195 N N . LEU A 1 289 ? 9.852 -17.047 9.43 1 98.81 289 LEU A N 1
ATOM 2196 C CA . LEU A 1 289 ? 9.828 -18.422 8.945 1 98.81 289 LEU A CA 1
ATOM 2197 C C . LEU A 1 289 ? 11.234 -18.922 8.648 1 98.81 289 LEU A C 1
ATOM 2199 O O . LEU A 1 289 ? 11.57 -20.062 8.953 1 98.81 289 LEU A O 1
ATOM 2203 N N . VAL A 1 290 ? 12.055 -18.047 8.062 1 98.75 290 VAL A N 1
ATOM 2204 C CA . VAL A 1 290 ? 13.445 -18.391 7.773 1 98.75 290 VAL A CA 1
ATOM 2205 C C . VAL A 1 290 ? 14.18 -18.703 9.07 1 98.75 290 VAL A C 1
ATOM 2207 O O . VAL A 1 290 ? 14.852 -19.734 9.18 1 98.75 290 VAL A O 1
ATOM 2210 N N . GLU A 1 291 ? 14 -17.844 10.062 1 98.31 291 GLU A N 1
ATOM 2211 C CA . GLU A 1 291 ? 14.641 -18.047 11.359 1 98.31 291 GLU A CA 1
ATOM 2212 C C . GLU A 1 291 ? 14.125 -19.312 12.039 1 98.31 291 GLU A C 1
ATOM 2214 O O . GLU A 1 291 ? 14.844 -19.938 12.82 1 98.31 291 GLU A O 1
ATOM 2219 N N . GLY A 1 292 ? 12.914 -19.656 11.68 1 98.25 292 GLY A N 1
ATOM 2220 C CA . GLY A 1 292 ? 12.305 -20.844 12.242 1 98.25 292 GLY A CA 1
ATOM 2221 C C . GLY A 1 292 ? 12.75 -22.125 11.562 1 98.25 292 GLY A C 1
ATOM 2222 O O . GLY A 1 292 ? 12.328 -23.219 11.945 1 98.25 292 GLY A O 1
ATOM 2223 N N . GLY A 1 293 ? 13.516 -22.047 10.531 1 98.44 293 GLY A N 1
ATOM 2224 C CA . GLY A 1 293 ? 14.078 -23.219 9.875 1 98.44 293 GLY A CA 1
ATOM 2225 C C . GLY A 1 293 ? 13.305 -23.641 8.648 1 98.44 293 GLY A C 1
ATOM 2226 O O . GLY A 1 293 ? 13.445 -24.781 8.172 1 98.44 293 GLY A O 1
ATOM 2227 N N . TYR A 1 294 ? 12.508 -22.734 8.102 1 98.75 294 TYR A N 1
ATOM 2228 C CA . TYR A 1 294 ? 11.648 -23.125 6.988 1 98.75 294 TYR A CA 1
ATOM 2229 C C . TYR A 1 294 ? 12.07 -22.438 5.699 1 98.75 294 TYR A C 1
ATOM 2231 O O . TYR A 1 294 ? 11.25 -22.234 4.801 1 98.75 294 TYR A O 1
ATOM 2239 N N . LEU A 1 295 ? 13.297 -22.031 5.582 1 98.75 295 LEU A N 1
ATOM 2240 C CA . LEU A 1 295 ? 13.805 -21.312 4.414 1 98.75 295 LEU A CA 1
ATOM 2241 C C . LEU A 1 295 ? 13.5 -22.094 3.135 1 98.75 295 LEU A C 1
ATOM 2243 O O . LEU A 1 295 ? 13.039 -21.516 2.148 1 98.75 295 LEU A O 1
ATOM 2247 N N . ASP A 1 296 ? 13.656 -23.375 3.143 1 98.56 296 ASP A N 1
ATOM 2248 C CA . ASP A 1 296 ? 13.594 -24.172 1.92 1 98.56 296 ASP A CA 1
ATOM 2249 C C . ASP A 1 296 ? 12.148 -24.438 1.506 1 98.56 296 ASP A C 1
ATOM 2251 O O . ASP A 1 296 ? 11.898 -25.125 0.515 1 98.56 296 ASP A O 1
ATOM 2255 N N . ARG A 1 297 ? 11.141 -23.812 2.24 1 98.81 297 ARG A N 1
ATOM 2256 C CA . ARG A 1 297 ? 9.734 -24.047 1.954 1 98.81 297 ARG A CA 1
ATOM 2257 C C . ARG A 1 297 ? 9.031 -22.766 1.529 1 98.81 297 ARG A C 1
ATOM 2259 O O . ARG A 1 297 ? 7.805 -22.734 1.396 1 98.81 297 ARG A O 1
ATOM 2266 N N . ILE A 1 298 ? 9.758 -21.719 1.301 1 98.94 298 ILE A N 1
ATOM 2267 C CA . ILE A 1 298 ? 9.156 -20.422 1.013 1 98.94 298 ILE A CA 1
ATOM 2268 C C . ILE A 1 298 ? 9.328 -20.094 -0.468 1 98.94 298 ILE A C 1
ATOM 2270 O O . ILE A 1 298 ? 10.414 -20.281 -1.031 1 98.94 298 ILE A O 1
ATOM 2274 N N . LEU A 1 299 ? 8.297 -19.672 -1.122 1 98.94 299 LEU A N 1
ATOM 2275 C CA . LEU A 1 299 ? 8.328 -19.188 -2.498 1 98.94 299 LEU A CA 1
ATOM 2276 C C . LEU A 1 299 ? 7.844 -17.75 -2.582 1 98.94 299 LEU A C 1
ATOM 2278 O O . LEU A 1 299 ? 7.027 -17.312 -1.763 1 98.94 299 LEU A O 1
ATOM 2282 N N . LEU A 1 300 ? 8.344 -16.984 -3.555 1 98.94 300 LEU A N 1
ATOM 2283 C CA . LEU A 1 300 ? 7.984 -15.578 -3.738 1 98.94 300 LEU A CA 1
ATOM 2284 C C . LEU A 1 300 ? 7.441 -15.328 -5.141 1 98.94 300 LEU A C 1
ATOM 2286 O O . LEU A 1 300 ? 7.973 -15.867 -6.117 1 98.94 300 LEU A O 1
ATOM 2290 N N . SER A 1 301 ? 6.383 -14.562 -5.234 1 98.94 301 SER A N 1
ATOM 2291 C CA . SER A 1 301 ? 5.863 -14.094 -6.516 1 98.94 301 SER A CA 1
ATOM 2292 C C . SER A 1 301 ? 4.887 -12.938 -6.332 1 98.94 301 SER A C 1
ATOM 2294 O O . SER A 1 301 ? 4.738 -12.414 -5.23 1 98.94 301 SER A O 1
ATOM 2296 N N . HIS A 1 302 ? 4.293 -12.414 -7.488 1 98.81 302 HIS A N 1
ATOM 2297 C CA . HIS A 1 302 ? 3.402 -11.258 -7.434 1 98.81 302 HIS A CA 1
ATOM 2298 C C . HIS A 1 302 ? 1.943 -11.68 -7.578 1 98.81 302 HIS A C 1
ATOM 2300 O O . HIS A 1 302 ? 1.044 -11 -7.078 1 98.81 302 HIS A O 1
ATOM 2306 N N . ASP A 1 303 ? 1.799 -12.734 -8.328 1 98.69 303 ASP A N 1
ATOM 2307 C CA . ASP A 1 303 ? 0.467 -13.07 -8.82 1 98.69 303 ASP A CA 1
ATOM 2308 C C . ASP A 1 303 ? -0.131 -11.914 -9.617 1 98.69 303 ASP A C 1
ATOM 2310 O O . ASP A 1 303 ? -1.246 -11.469 -9.336 1 98.69 303 ASP A O 1
ATOM 2314 N N . VAL A 1 304 ? 0.638 -11.367 -10.578 1 98.81 304 VAL A N 1
ATOM 2315 C CA . VAL A 1 304 ? 0.086 -10.367 -11.484 1 98.81 304 VAL A CA 1
ATOM 2316 C C . VAL A 1 304 ? -1.121 -10.945 -12.219 1 98.81 304 VAL A C 1
ATOM 2318 O O . VAL A 1 304 ? -1.019 -11.992 -12.867 1 98.81 304 VAL A O 1
ATOM 2321 N N . PHE A 1 305 ? -2.277 -10.289 -12.125 1 98.62 305 PHE A N 1
ATOM 2322 C CA . PHE A 1 305 ? -3.455 -10.828 -12.797 1 98.62 305 PHE A CA 1
ATOM 2323 C C . PHE A 1 305 ? -4.402 -9.711 -13.211 1 98.62 305 PHE A C 1
ATOM 2325 O O . PHE A 1 305 ? -5.391 -9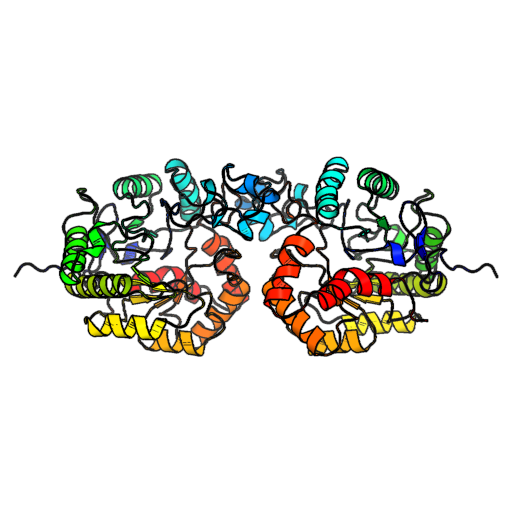.961 -13.906 1 98.62 305 PHE A O 1
ATOM 2332 N N . LEU A 1 306 ? -4.105 -8.453 -12.82 1 98.75 306 LEU A N 1
ATOM 2333 C CA . LEU A 1 306 ? -4.859 -7.262 -13.188 1 98.75 306 LEU A CA 1
ATOM 2334 C C . LEU A 1 306 ? -3.998 -6.305 -14.008 1 98.75 306 LEU A C 1
ATOM 2336 O O . LEU A 1 306 ? -2.781 -6.238 -13.812 1 98.75 306 LEU A O 1
ATOM 2340 N N . LYS A 1 307 ? -4.664 -5.504 -14.812 1 98.81 307 LYS A N 1
ATOM 2341 C CA . LYS A 1 307 ? -3.939 -4.5 -15.578 1 98.81 307 LYS A CA 1
ATOM 2342 C C . LYS A 1 307 ? -3.246 -3.496 -14.664 1 98.81 307 LYS A C 1
ATOM 2344 O O . LYS A 1 307 ? -2.123 -3.068 -14.938 1 98.81 307 LYS A O 1
ATOM 2349 N N . MET A 1 308 ? -3.848 -3.133 -13.578 1 98.62 308 MET A N 1
ATOM 2350 C CA . MET A 1 308 ? -3.328 -2.102 -12.688 1 98.62 308 MET A CA 1
ATOM 2351 C C . MET A 1 308 ? -2.045 -2.566 -12.008 1 98.62 308 MET A C 1
ATOM 2353 O O . MET A 1 308 ? -1.35 -1.77 -11.375 1 98.62 308 MET A O 1
ATOM 2357 N N . MET A 1 309 ? -1.728 -3.84 -12.117 1 98.75 309 MET A N 1
ATOM 2358 C CA . MET A 1 309 ? -0.497 -4.359 -11.531 1 98.75 309 MET A CA 1
ATOM 2359 C C . MET A 1 309 ? 0.679 -4.188 -12.484 1 98.75 309 MET A C 1
ATOM 2361 O O . MET A 1 309 ? 1.837 -4.297 -12.078 1 98.75 309 MET A O 1
ATOM 2365 N N . LEU A 1 310 ? 0.407 -3.945 -13.758 1 98.88 310 LEU A N 1
ATOM 2366 C CA . LEU A 1 310 ? 1.437 -3.754 -14.773 1 98.88 310 LEU A CA 1
ATOM 2367 C C . LEU A 1 310 ? 2.021 -2.348 -14.703 1 98.88 310 LEU A C 1
ATOM 2369 O O . LEU A 1 310 ? 1.315 -1.395 -14.367 1 98.88 310 LEU A O 1
ATOM 2373 N N . THR A 1 311 ? 3.254 -2.203 -15.055 1 98.56 311 THR A N 1
ATOM 2374 C CA . THR A 1 311 ? 3.928 -0.911 -15.078 1 98.56 311 THR A CA 1
ATOM 2375 C C . THR A 1 311 ? 3.182 0.071 -15.977 1 98.56 311 THR A C 1
ATOM 2377 O O . THR A 1 311 ? 2.967 1.225 -15.602 1 98.56 311 THR A O 1
ATOM 2380 N N . ARG A 1 312 ? 2.664 -0.382 -17.094 1 98.5 312 ARG A N 1
ATOM 2381 C CA . ARG A 1 312 ? 1.937 0.447 -18.062 1 98.5 312 ARG A CA 1
ATOM 2382 C C . ARG A 1 312 ? 0.747 1.131 -17.391 1 98.5 312 ARG A C 1
ATOM 2384 O O . ARG A 1 312 ? 0.366 2.238 -17.781 1 98.5 312 ARG A O 1
ATOM 2391 N N . TYR A 1 313 ? 0.206 0.498 -16.391 1 98.56 313 TYR A N 1
ATOM 2392 C CA . TYR A 1 313 ? -1.02 0.992 -15.773 1 98.56 313 TYR A CA 1
ATOM 2393 C C . TYR A 1 313 ? -0.773 1.412 -14.328 1 98.56 313 TYR A C 1
ATOM 2395 O O . TYR A 1 313 ? -1.688 1.384 -13.508 1 98.56 313 TYR A O 1
ATOM 2403 N N . GLY A 1 314 ? 0.49 1.72 -14.016 1 98 314 GLY A N 1
ATOM 2404 C CA . GLY A 1 314 ? 0.798 2.361 -12.75 1 98 314 GLY A CA 1
ATOM 2405 C C . GLY A 1 314 ? 1.214 1.381 -11.672 1 98 314 GLY A C 1
ATOM 2406 O O . GLY A 1 314 ? 1.464 1.775 -10.531 1 98 314 GLY A O 1
ATOM 2407 N N . GLY A 1 315 ? 1.251 0.074 -12.016 1 98.19 315 GLY A N 1
ATOM 2408 C CA . GLY A 1 315 ? 1.589 -0.952 -11.039 1 98.19 315 GLY A CA 1
ATOM 2409 C C . GLY A 1 315 ? 3.074 -1.257 -10.984 1 98.19 315 GLY A C 1
ATOM 2410 O O . GLY A 1 315 ? 3.891 -0.482 -11.484 1 98.19 315 GLY A O 1
ATOM 2411 N N . ASN A 1 316 ? 3.445 -2.34 -10.352 1 97.88 316 ASN A N 1
ATOM 2412 C CA . ASN A 1 316 ? 4.82 -2.707 -10.031 1 97.88 316 ASN A CA 1
ATOM 2413 C C . ASN A 1 316 ? 5.48 -3.479 -11.164 1 97.88 316 ASN A C 1
ATOM 2415 O O . ASN A 1 316 ? 6.707 -3.488 -11.289 1 97.88 316 ASN A O 1
ATOM 2419 N N . GLY A 1 317 ? 4.652 -4.156 -11.977 1 98.44 317 GLY A N 1
ATOM 2420 C CA . GLY A 1 317 ? 5.188 -5.02 -13.016 1 98.44 317 GLY A CA 1
ATOM 2421 C C . GLY A 1 317 ? 5.855 -6.27 -12.469 1 98.44 317 GLY A C 1
ATOM 2422 O O . GLY A 1 317 ? 5.664 -6.617 -11.297 1 98.44 317 GLY A O 1
ATOM 2423 N N . TYR A 1 318 ? 6.625 -6.945 -13.32 1 98.81 318 TYR A N 1
ATOM 2424 C CA . TYR A 1 318 ? 7.156 -8.266 -13 1 98.81 318 TYR A CA 1
ATOM 2425 C C . TYR A 1 318 ? 8.539 -8.156 -12.383 1 98.81 318 TYR A C 1
ATOM 2427 O O . TYR A 1 318 ? 9.062 -9.141 -11.844 1 98.81 318 TYR A O 1
ATOM 2435 N N . ALA A 1 319 ? 9.133 -7.016 -12.352 1 98.5 319 ALA A N 1
ATOM 2436 C CA . ALA A 1 319 ? 10.516 -6.895 -11.906 1 98.5 319 ALA A CA 1
ATOM 2437 C C . ALA A 1 319 ? 10.586 -6.457 -10.445 1 98.5 319 ALA A C 1
ATOM 2439 O O . ALA A 1 319 ? 11.664 -6.426 -9.852 1 98.5 319 ALA A O 1
ATOM 2440 N N . TYR A 1 320 ? 9.453 -6.191 -9.812 1 98.69 320 TYR A N 1
ATOM 2441 C CA . TYR A 1 320 ? 9.359 -5.531 -8.516 1 98.69 320 TYR A CA 1
ATOM 2442 C C . TYR A 1 320 ? 10.07 -6.344 -7.441 1 98.69 320 TYR A C 1
ATOM 2444 O O . TYR A 1 320 ? 10.805 -5.789 -6.617 1 98.69 320 TYR A O 1
ATOM 2452 N N . ILE A 1 321 ? 9.844 -7.645 -7.398 1 98.88 321 ILE A N 1
ATOM 2453 C CA . ILE A 1 321 ? 10.422 -8.477 -6.352 1 98.88 321 ILE A CA 1
ATOM 2454 C C . ILE A 1 321 ? 11.945 -8.359 -6.387 1 98.88 321 ILE A C 1
ATOM 2456 O O . ILE A 1 321 ? 12.586 -8.156 -5.355 1 98.88 321 ILE A O 1
ATOM 2460 N N . LEU A 1 322 ? 12.555 -8.398 -7.59 1 98.62 322 LEU A N 1
ATOM 2461 C CA . LEU A 1 322 ? 14 -8.336 -7.719 1 98.62 322 LEU A CA 1
ATOM 2462 C C . LEU A 1 322 ? 14.516 -6.934 -7.41 1 98.62 322 LEU A C 1
ATOM 2464 O O . LEU A 1 322 ? 15.555 -6.777 -6.758 1 98.62 322 LEU A O 1
ATOM 2468 N N . LYS A 1 323 ? 13.727 -5.965 -7.762 1 97.5 323 LYS A N 1
ATOM 2469 C CA . LYS A 1 323 ? 14.195 -4.586 -7.676 1 97.5 323 LYS A CA 1
ATOM 2470 C C . LYS A 1 323 ? 13.977 -4.016 -6.277 1 97.5 323 LYS A C 1
ATOM 2472 O O . LYS A 1 323 ? 14.781 -3.215 -5.793 1 97.5 323 LYS A O 1
ATOM 2477 N N . HIS A 1 324 ? 12.852 -4.441 -5.656 1 98.12 324 HIS A N 1
ATOM 2478 C CA . HIS A 1 324 ? 12.461 -3.664 -4.484 1 98.12 324 HIS A CA 1
ATOM 2479 C C . HIS A 1 324 ? 12.164 -4.57 -3.293 1 98.12 324 HIS A C 1
ATOM 2481 O O . HIS A 1 324 ? 12.43 -4.203 -2.146 1 98.12 324 HIS A O 1
ATOM 2487 N N . PHE A 1 325 ? 11.633 -5.789 -3.529 1 98.81 325 PHE A N 1
ATOM 2488 C CA . PHE A 1 325 ? 11.242 -6.613 -2.393 1 98.81 325 PHE A CA 1
ATOM 2489 C C . PHE A 1 325 ? 12.461 -7.324 -1.803 1 98.81 325 PHE A C 1
ATOM 2491 O O . PHE A 1 325 ? 12.578 -7.445 -0.582 1 98.81 325 PHE A O 1
ATOM 2498 N N . LEU A 1 326 ? 13.352 -7.914 -2.654 1 98.81 326 LEU A N 1
ATOM 2499 C CA . LEU A 1 326 ? 14.547 -8.578 -2.139 1 98.81 326 LEU A CA 1
ATOM 2500 C C . LEU A 1 326 ? 15.398 -7.613 -1.318 1 98.81 326 LEU A C 1
ATOM 2502 O O . LEU A 1 326 ? 15.828 -7.945 -0.214 1 98.81 326 LEU A O 1
ATOM 2506 N N . PRO A 1 327 ? 15.602 -6.344 -1.812 1 98.25 327 PRO A N 1
ATOM 2507 C CA . PRO A 1 327 ? 16.297 -5.379 -0.954 1 98.25 327 PRO A CA 1
ATOM 2508 C C . PRO A 1 327 ? 15.57 -5.137 0.368 1 98.25 327 PRO A C 1
ATOM 2510 O O . PRO A 1 327 ? 16.219 -4.906 1.396 1 98.25 327 PRO A O 1
ATOM 2513 N N . ARG A 1 328 ? 14.25 -5.152 0.366 1 98.56 328 ARG A N 1
ATOM 2514 C CA . ARG A 1 328 ? 13.492 -5.039 1.609 1 98.56 328 ARG A CA 1
ATOM 2515 C C . ARG A 1 328 ? 13.828 -6.188 2.559 1 98.56 328 ARG A C 1
ATOM 2517 O O . ARG A 1 328 ? 14.016 -5.973 3.756 1 98.56 328 ARG A O 1
ATOM 2524 N N . LEU A 1 329 ? 13.867 -7.41 2.033 1 98.81 329 LEU A N 1
ATOM 2525 C CA . LEU A 1 329 ? 14.219 -8.555 2.859 1 98.81 329 LEU A CA 1
ATOM 2526 C C . LEU A 1 329 ? 15.625 -8.398 3.436 1 98.81 329 LEU A C 1
ATOM 2528 O O . LEU A 1 329 ? 15.875 -8.766 4.586 1 98.81 329 LEU A O 1
ATOM 2532 N N . LYS A 1 330 ? 16.531 -7.828 2.641 1 98.5 330 LYS A N 1
ATOM 2533 C CA . LYS A 1 330 ? 17.891 -7.562 3.127 1 98.5 330 LYS A CA 1
ATOM 2534 C C . LYS A 1 330 ? 17.875 -6.582 4.293 1 98.5 330 LYS A C 1
ATOM 2536 O O . LYS A 1 330 ? 18.578 -6.77 5.285 1 98.5 330 LYS A O 1
ATOM 2541 N N . ARG A 1 331 ? 17.062 -5.57 4.203 1 97.75 331 ARG A N 1
ATOM 2542 C CA . ARG A 1 331 ? 16.938 -4.586 5.273 1 97.75 331 ARG A CA 1
ATOM 2543 C C . ARG A 1 331 ? 16.375 -5.223 6.535 1 97.75 331 ARG A C 1
ATOM 2545 O O . ARG A 1 331 ? 16.625 -4.742 7.645 1 97.75 331 ARG A O 1
ATOM 2552 N N . HIS A 1 332 ? 15.641 -6.301 6.312 1 98.12 332 HIS A N 1
ATOM 2553 C CA . HIS A 1 332 ? 15.102 -7.023 7.461 1 98.12 332 HIS A CA 1
ATOM 2554 C C . HIS A 1 332 ? 16.078 -8.078 7.965 1 98.12 332 HIS A C 1
ATOM 2556 O O . HIS A 1 332 ? 15.766 -8.836 8.883 1 98.12 332 HIS A O 1
ATOM 2562 N N . GLY A 1 333 ? 17.234 -8.266 7.312 1 98.06 333 GLY A N 1
ATOM 2563 C CA . GLY A 1 333 ? 18.297 -9.039 7.926 1 98.06 333 GLY A CA 1
ATOM 2564 C C . GLY A 1 333 ? 18.688 -10.258 7.117 1 98.06 333 GLY A C 1
ATOM 2565 O O . GLY A 1 333 ? 19.625 -10.977 7.484 1 98.06 333 GLY A O 1
ATOM 2566 N N . LEU A 1 334 ? 18.062 -10.516 5.965 1 98.75 334 LEU A N 1
ATOM 2567 C CA . LEU A 1 334 ? 18.438 -11.68 5.168 1 98.75 334 LEU A CA 1
ATOM 2568 C C . LEU A 1 334 ? 19.656 -11.375 4.293 1 98.75 334 LEU A C 1
ATOM 2570 O O . LEU A 1 334 ? 19.797 -10.258 3.793 1 98.75 334 LEU A O 1
ATOM 2574 N N . ASP A 1 335 ? 20.484 -12.336 4.078 1 98.56 335 ASP A N 1
ATOM 2575 C CA . ASP A 1 335 ? 21.688 -12.133 3.281 1 98.56 335 ASP A CA 1
ATOM 2576 C C . ASP A 1 335 ? 21.484 -12.602 1.843 1 98.56 335 ASP A C 1
ATOM 2578 O O . ASP A 1 335 ? 20.422 -13.141 1.503 1 98.56 335 ASP A O 1
ATOM 2582 N N . ASP A 1 336 ? 22.453 -12.445 1.012 1 98.31 336 ASP A N 1
ATOM 2583 C CA . ASP A 1 336 ? 22.359 -12.711 -0.42 1 98.31 336 ASP A CA 1
ATOM 2584 C C . ASP A 1 336 ? 22.203 -14.203 -0.69 1 98.31 336 ASP A C 1
ATOM 2586 O O . ASP A 1 336 ? 21.5 -14.594 -1.635 1 98.31 336 ASP A O 1
ATOM 2590 N N . VAL A 1 337 ? 22.844 -15.016 0.063 1 98.62 337 VAL A N 1
ATOM 2591 C CA . VAL A 1 337 ? 22.75 -16.453 -0.118 1 98.62 337 VAL A CA 1
ATOM 2592 C C . VAL A 1 337 ? 21.312 -16.922 0.123 1 98.62 337 VAL A C 1
ATOM 2594 O O . VAL A 1 337 ? 20.766 -17.734 -0.639 1 98.62 337 VAL A O 1
ATOM 2597 N N . THR A 1 338 ? 20.734 -16.375 1.198 1 98.81 338 THR A N 1
ATOM 2598 C CA . THR A 1 338 ? 19.344 -16.672 1.512 1 98.81 338 THR A CA 1
ATOM 2599 C C . THR A 1 338 ? 18.422 -16.219 0.382 1 98.81 338 THR A C 1
ATOM 2601 O O . THR A 1 338 ? 17.5 -16.938 -0.003 1 98.81 338 THR A O 1
ATOM 2604 N N . LEU A 1 339 ? 18.688 -15.078 -0.17 1 98.75 339 LEU A N 1
ATOM 2605 C CA . LEU A 1 339 ? 17.844 -14.555 -1.243 1 98.75 339 LEU A CA 1
ATOM 2606 C C . LEU A 1 339 ? 17.984 -15.398 -2.504 1 98.75 339 LEU A C 1
ATOM 2608 O O . LEU A 1 339 ? 17.016 -15.586 -3.238 1 98.75 339 LEU A O 1
ATOM 2612 N N . GLN A 1 340 ? 19.156 -15.938 -2.777 1 98.38 340 GLN A N 1
ATOM 2613 C CA . GLN A 1 340 ? 19.359 -16.844 -3.898 1 98.38 340 GLN A CA 1
ATOM 2614 C C . GLN A 1 340 ? 18.562 -18.141 -3.701 1 98.38 340 GLN A C 1
ATOM 2616 O O . GLN A 1 340 ? 18 -18.688 -4.656 1 98.38 340 GLN A O 1
ATOM 2621 N N . THR A 1 341 ? 18.562 -18.594 -2.504 1 98.81 341 THR A N 1
ATOM 2622 C CA . THR A 1 341 ? 17.766 -19.766 -2.197 1 98.81 341 THR A CA 1
ATOM 2623 C C . THR A 1 341 ? 16.297 -19.516 -2.486 1 98.81 341 THR A C 1
ATOM 2625 O O . THR A 1 341 ? 15.625 -20.344 -3.119 1 98.81 341 THR A O 1
ATOM 2628 N N . LEU A 1 342 ? 15.789 -18.344 -2.105 1 98.88 342 LEU A N 1
ATOM 2629 C CA . LEU A 1 342 ? 14.375 -18.016 -2.256 1 98.88 342 LEU A CA 1
ATOM 2630 C C . LEU A 1 342 ? 14.008 -17.875 -3.729 1 98.88 342 LEU A C 1
ATOM 2632 O O . LEU A 1 342 ? 12.914 -18.266 -4.137 1 98.88 342 LEU A O 1
ATOM 2636 N N . MET A 1 343 ? 14.969 -17.391 -4.559 1 98.81 343 MET A N 1
ATOM 2637 C CA . MET A 1 343 ? 14.602 -17.016 -5.918 1 98.81 343 MET A CA 1
ATOM 2638 C C . MET A 1 343 ? 15.016 -18.094 -6.914 1 98.81 343 MET A C 1
ATOM 2640 O O . MET A 1 343 ? 14.547 -18.094 -8.055 1 98.81 343 MET A O 1
ATOM 2644 N N . ARG A 1 344 ? 15.914 -19 -6.523 1 98.56 344 ARG A N 1
ATOM 2645 C CA . ARG A 1 344 ? 16.453 -19.969 -7.469 1 98.56 344 ARG A CA 1
ATOM 2646 C C . ARG A 1 344 ? 16.312 -21.391 -6.953 1 98.56 344 ARG A C 1
ATOM 2648 O O . ARG A 1 344 ? 15.695 -22.234 -7.617 1 98.56 344 ARG A O 1
ATOM 2655 N N . ASP A 1 345 ? 16.828 -21.609 -5.758 1 98.62 345 ASP A N 1
ATOM 2656 C CA . ASP A 1 345 ? 16.922 -22.984 -5.273 1 98.62 345 ASP A CA 1
ATOM 2657 C C . ASP A 1 345 ? 15.547 -23.531 -4.898 1 98.62 345 ASP A C 1
ATOM 2659 O O . ASP A 1 345 ? 15.211 -24.672 -5.223 1 98.62 345 ASP A O 1
ATOM 2663 N N . ASN A 1 346 ? 14.758 -22.719 -4.148 1 98.88 346 ASN A N 1
ATOM 2664 C CA . ASN A 1 346 ? 13.438 -23.188 -3.744 1 98.88 346 ASN A CA 1
ATOM 2665 C C . ASN A 1 346 ? 12.539 -23.422 -4.949 1 98.88 346 ASN A C 1
ATOM 2667 O O . ASN A 1 346 ? 11.914 -24.484 -5.062 1 98.88 346 ASN A O 1
ATOM 2671 N N . PRO A 1 347 ? 12.508 -22.469 -5.902 1 98.88 347 PRO A N 1
ATOM 2672 C CA . PRO A 1 347 ? 11.727 -22.766 -7.105 1 98.88 347 PRO A CA 1
ATOM 2673 C C . PRO A 1 347 ? 12.18 -24.047 -7.797 1 98.88 347 PRO A C 1
ATOM 2675 O O . PRO A 1 347 ? 11.344 -24.859 -8.219 1 98.88 347 PRO A O 1
ATOM 2678 N N . ARG A 1 348 ? 13.438 -24.266 -7.91 1 98.56 348 ARG A N 1
ATOM 2679 C CA . ARG A 1 348 ? 13.953 -25.484 -8.523 1 98.56 348 ARG A CA 1
ATOM 2680 C C . ARG A 1 348 ? 13.484 -26.719 -7.766 1 98.56 348 ARG A C 1
ATOM 2682 O O . ARG A 1 348 ? 13.109 -27.734 -8.375 1 98.56 348 ARG A O 1
ATOM 2689 N N . SER A 1 349 ? 13.461 -26.641 -6.48 1 98.5 349 SER A N 1
ATOM 2690 C CA . SER A 1 349 ? 13.133 -27.781 -5.637 1 98.5 349 SER A CA 1
ATOM 2691 C C . SER A 1 349 ? 11.664 -28.156 -5.754 1 98.5 349 SER A C 1
ATOM 2693 O O . SER A 1 349 ? 11.273 -29.281 -5.43 1 98.5 349 SER A O 1
ATOM 2695 N N . VAL A 1 350 ? 10.828 -27.219 -6.184 1 98.81 350 VAL A N 1
ATOM 2696 C CA . VAL A 1 350 ? 9.438 -27.562 -6.473 1 98.81 350 VAL A CA 1
ATOM 2697 C C . VAL A 1 350 ? 9.375 -28.609 -7.574 1 98.81 350 VAL A C 1
ATOM 2699 O O . VAL A 1 350 ? 8.562 -29.531 -7.52 1 98.81 350 VAL A O 1
ATOM 2702 N N . PHE A 1 351 ? 10.32 -28.547 -8.539 1 98.69 351 PHE A N 1
ATOM 2703 C CA . PHE A 1 351 ? 10.258 -29.344 -9.758 1 98.69 351 PHE A CA 1
ATOM 2704 C C . PHE A 1 351 ? 11.227 -30.516 -9.688 1 98.69 351 PHE A C 1
ATOM 2706 O O . PHE A 1 351 ? 11.266 -31.344 -10.594 1 98.69 351 PHE A O 1
ATOM 2713 N N . GLN A 1 352 ? 11.961 -30.562 -8.625 1 97.56 352 GLN A N 1
ATOM 2714 C CA . GLN A 1 352 ? 12.992 -31.594 -8.555 1 97.56 352 GLN A CA 1
ATOM 2715 C C . GLN A 1 352 ? 12.977 -32.312 -7.199 1 97.56 352 GLN A C 1
ATOM 2717 O O . GLN A 1 352 ? 13.164 -31.656 -6.164 1 97.56 352 GLN A O 1
ATOM 2722 N N . ALA A 1 353 ? 12.812 -33.594 -7.219 1 95.12 353 ALA A N 1
ATOM 2723 C CA . ALA A 1 353 ? 12.875 -34.375 -5.992 1 95.12 353 ALA A CA 1
ATOM 2724 C C . ALA A 1 353 ? 14.305 -34.469 -5.48 1 95.12 353 ALA A C 1
ATOM 2726 O O . ALA A 1 353 ? 15.25 -34.562 -6.27 1 95.12 353 ALA A O 1
ATOM 2727 N N . LYS A 1 354 ? 14.391 -34.406 -4.156 1 86.94 354 LYS A N 1
ATOM 2728 C CA . LYS A 1 354 ? 15.711 -34.625 -3.559 1 86.94 354 LYS A CA 1
ATOM 2729 C C . LYS A 1 354 ? 16.25 -36 -3.896 1 86.94 354 LYS A C 1
ATOM 2731 O O . LYS A 1 354 ? 15.5 -36.969 -3.949 1 86.94 354 LYS A O 1
ATOM 2736 N N . THR A 1 355 ? 17.531 -36.125 -4.402 1 70.75 355 THR A N 1
ATOM 2737 C CA . THR A 1 355 ? 18.172 -37.406 -4.641 1 70.75 355 THR A CA 1
ATOM 2738 C C . THR A 1 355 ? 18.625 -38.031 -3.324 1 70.75 355 THR A C 1
ATOM 2740 O O . THR A 1 355 ? 18.969 -37.312 -2.373 1 70.75 355 THR A O 1
ATOM 2743 N N . MET B 1 1 ? -2.146 47.25 27.797 1 42.44 1 MET B N 1
ATOM 2744 C CA . MET B 1 1 ? -1.212 46.5 26.953 1 42.44 1 MET B CA 1
ATOM 2745 C C . MET B 1 1 ? -1.959 45.688 25.906 1 42.44 1 MET B C 1
ATOM 2747 O O . MET B 1 1 ? -2.811 44.875 26.25 1 42.44 1 MET B O 1
ATOM 2751 N N . THR B 1 2 ? -1.958 46.094 24.641 1 62.12 2 THR B N 1
ATOM 2752 C CA . THR B 1 2 ? -2.812 45.531 23.594 1 62.12 2 THR B CA 1
ATOM 2753 C C . THR B 1 2 ? -2.609 44.031 23.484 1 62.12 2 THR B C 1
ATOM 2755 O O . THR B 1 2 ? -1.474 43.562 23.484 1 62.12 2 THR B O 1
ATOM 2758 N N . THR B 1 3 ? -3.564 43.25 23.641 1 87.25 3 THR B N 1
ATOM 2759 C CA . THR B 1 3 ? -3.512 41.781 23.656 1 87.25 3 THR B CA 1
ATOM 2760 C C . THR B 1 3 ? -2.904 41.25 22.359 1 87.25 3 THR B C 1
ATOM 2762 O O . THR B 1 3 ? -3.08 41.844 21.297 1 87.25 3 THR B O 1
ATOM 2765 N N . GLU B 1 4 ? -1.959 40.438 22.438 1 95.62 4 GLU B N 1
ATOM 2766 C CA . GLU B 1 4 ? -1.349 39.812 21.281 1 95.62 4 GLU B CA 1
ATOM 2767 C C . GLU B 1 4 ? -2.141 38.562 20.859 1 95.62 4 GLU B C 1
ATOM 2769 O O . GLU B 1 4 ? -1.726 37.844 19.953 1 95.62 4 GLU B O 1
ATOM 2774 N N . LEU B 1 5 ? -3.293 38.5 21.438 1 97.44 5 LEU B N 1
ATOM 2775 C CA . LEU B 1 5 ? -4.137 37.375 21.094 1 97.44 5 LEU B CA 1
ATOM 2776 C C . LEU B 1 5 ? -4.664 37.5 19.672 1 97.44 5 LEU B C 1
ATOM 2778 O O . LEU B 1 5 ? -5.039 38.562 19.234 1 97.44 5 LEU B O 1
ATOM 2782 N N . SER B 1 6 ? -4.645 36.406 18.953 1 97.94 6 SER B N 1
ATOM 2783 C CA . SER B 1 6 ? -5.328 36.344 17.656 1 97.94 6 SER B CA 1
ATOM 2784 C C . SER B 1 6 ? -6.836 36.5 17.828 1 97.94 6 SER B C 1
ATOM 2786 O O . SER B 1 6 ? -7.395 36.156 18.859 1 97.94 6 SER B O 1
ATOM 2788 N N . GLU B 1 7 ? -7.48 37 16.766 1 97.5 7 GLU B N 1
ATOM 2789 C CA . GLU B 1 7 ? -8.938 37.031 16.75 1 97.5 7 GLU B CA 1
ATOM 2790 C C . GLU B 1 7 ? -9.523 35.625 16.828 1 97.5 7 GLU B C 1
ATOM 2792 O O . GLU B 1 7 ? -10.633 35.438 17.328 1 97.5 7 GLU B O 1
ATOM 2797 N N . GLY B 1 8 ? -8.805 34.656 16.344 1 98 8 GLY B N 1
ATOM 2798 C CA . GLY B 1 8 ? -9.242 33.25 16.375 1 98 8 GLY B CA 1
ATOM 2799 C C . GLY B 1 8 ? -8.531 32.438 17.422 1 98 8 GLY B C 1
ATOM 2800 O O . GLY B 1 8 ? -8.219 31.266 17.203 1 98 8 GLY B O 1
ATOM 2801 N N . HIS B 1 9 ? -8.156 33.031 18.562 1 98.12 9 HIS B N 1
ATOM 2802 C CA . HIS B 1 9 ? -7.492 32.281 19.609 1 98.12 9 HIS B CA 1
ATOM 2803 C C . HIS B 1 9 ? -8.438 31.266 20.234 1 98.12 9 HIS B C 1
ATOM 2805 O O . HIS B 1 9 ? -9.664 31.375 20.109 1 98.12 9 HIS B O 1
ATOM 2811 N N . ILE B 1 10 ? -8 30.266 21.016 1 98 10 ILE B N 1
ATOM 2812 C CA . ILE B 1 10 ? -8.688 29.047 21.422 1 98 10 ILE B CA 1
ATOM 2813 C C . ILE B 1 10 ? -9.828 29.391 22.375 1 98 10 ILE B C 1
ATOM 2815 O O . ILE B 1 10 ? -10.703 28.562 22.625 1 98 10 ILE B O 1
ATOM 2819 N N . ARG B 1 11 ? -9.883 30.562 22.922 1 97.62 11 ARG B N 1
ATOM 2820 C CA . ARG B 1 11 ? -10.953 30.938 23.828 1 97.62 11 ARG B CA 1
ATOM 2821 C C . ARG B 1 11 ? -11.883 31.969 23.188 1 97.62 11 ARG B C 1
ATOM 2823 O O . ARG B 1 11 ? -12.742 32.531 23.859 1 97.62 11 ARG B O 1
ATOM 2830 N N . SER B 1 12 ? -11.789 32.188 21.875 1 97.38 12 SER B N 1
ATOM 2831 C CA . SER B 1 12 ? -12.484 33.281 21.219 1 97.38 12 SER B CA 1
ATOM 2832 C C . SER B 1 12 ? -13.844 32.844 20.672 1 97.38 12 SER B C 1
ATOM 2834 O O . SER B 1 12 ? -14.688 33.656 20.328 1 97.38 12 SER B O 1
ATOM 2836 N N . GLY B 1 13 ? -14 31.469 20.5 1 97.56 13 GLY B N 1
ATOM 2837 C CA . GLY B 1 13 ? -15.172 30.953 19.828 1 97.56 13 GLY B CA 1
ATOM 2838 C C . GLY B 1 13 ? -15.078 31.062 18.312 1 97.56 13 GLY B C 1
ATOM 2839 O O . GLY B 1 13 ? -16.062 30.797 17.609 1 97.56 13 GLY B O 1
ATOM 2840 N N . LYS B 1 14 ? -13.914 31.422 17.844 1 98.56 14 LYS B N 1
ATOM 2841 C CA . LYS B 1 14 ? -13.688 31.594 16.406 1 98.56 14 LYS B CA 1
ATOM 2842 C C . LYS B 1 14 ? -12.438 30.859 15.953 1 98.56 14 LYS B C 1
ATOM 2844 O O . LYS B 1 14 ? -11.617 30.453 16.781 1 98.56 14 LYS B O 1
ATOM 2849 N N . ILE B 1 15 ? -12.367 30.641 14.672 1 98.75 15 ILE B N 1
ATOM 2850 C CA . ILE B 1 15 ? -11.203 30.078 14 1 98.75 15 ILE B CA 1
ATOM 2851 C C . ILE B 1 15 ? -10.805 30.953 12.82 1 98.75 15 ILE B C 1
ATOM 2853 O O . ILE B 1 15 ? -11.656 31.328 12 1 98.75 15 ILE B O 1
ATOM 2857 N N . MET B 1 16 ? -9.594 31.359 12.766 1 98.88 16 MET B N 1
ATOM 2858 C CA . MET B 1 16 ? -9.141 32.219 11.664 1 98.88 16 MET B CA 1
ATOM 2859 C C . MET B 1 16 ? -8.914 31.375 10.406 1 98.88 16 MET B C 1
ATOM 2861 O O . MET B 1 16 ? -8.172 30.406 10.422 1 98.88 16 MET B O 1
ATOM 2865 N N . THR B 1 17 ? -9.609 31.703 9.297 1 98.88 17 THR B N 1
ATOM 2866 C CA . THR B 1 17 ? -9.383 31.125 7.98 1 98.88 17 THR B CA 1
ATOM 2867 C C . THR B 1 17 ? -8.75 32.125 7.039 1 98.88 17 THR B C 1
ATOM 2869 O O . THR B 1 17 ? -8.617 33.312 7.387 1 98.88 17 THR B O 1
ATOM 2872 N N . VAL B 1 18 ? -8.391 31.719 5.895 1 98.88 18 VAL B N 1
ATOM 2873 C CA . VAL B 1 18 ? -7.738 32.594 4.922 1 98.88 18 VAL B CA 1
ATOM 2874 C C . VAL B 1 18 ? -8.734 33.625 4.395 1 98.88 18 VAL B C 1
ATOM 2876 O O . VAL B 1 18 ? -8.344 34.594 3.752 1 98.88 18 VAL B O 1
ATOM 2879 N N . ARG B 1 19 ? -9.992 33.469 4.699 1 98.56 19 ARG B N 1
ATOM 2880 C CA . ARG B 1 19 ? -11.008 34.438 4.293 1 98.56 19 ARG B CA 1
ATOM 2881 C C . ARG B 1 19 ? -11.555 35.188 5.5 1 98.56 19 ARG B C 1
ATOM 2883 O O . ARG B 1 19 ? -12.562 35.875 5.391 1 98.56 19 ARG B O 1
ATOM 2890 N N . GLY B 1 20 ? -10.898 35 6.656 1 98.56 20 GLY B N 1
ATOM 2891 C CA . GLY B 1 20 ? -11.367 35.656 7.875 1 98.56 20 GLY B CA 1
ATOM 2892 C C . GLY B 1 20 ? -11.844 34.688 8.922 1 98.56 20 GLY B C 1
ATOM 2893 O O . GLY B 1 20 ? -11.82 33.469 8.703 1 98.56 20 GLY B O 1
ATOM 2894 N N . PRO B 1 21 ? -12.203 35.188 10.109 1 98.56 21 PRO B N 1
ATOM 2895 C CA . PRO B 1 21 ? -12.633 34.312 11.195 1 98.56 21 PRO B CA 1
ATOM 2896 C C . PRO B 1 21 ? -14.008 33.688 10.945 1 98.56 21 PRO B C 1
ATOM 2898 O O . PRO B 1 21 ? -14.883 34.344 10.359 1 98.56 21 PRO B O 1
ATOM 2901 N N . ILE B 1 22 ? -14.211 32.5 11.352 1 98.69 22 ILE B N 1
ATOM 2902 C CA . ILE B 1 22 ? -15.5 31.844 11.359 1 98.69 22 ILE B CA 1
ATOM 2903 C C . ILE B 1 22 ? -15.812 31.344 12.773 1 98.69 22 ILE B C 1
ATOM 2905 O O . ILE B 1 22 ? -14.906 31.188 13.602 1 98.69 22 ILE B O 1
ATOM 2909 N N . ALA B 1 23 ? -17.078 31.062 13.016 1 98.38 23 ALA B N 1
ATOM 2910 C CA . ALA B 1 23 ? -17.438 30.438 14.281 1 98.38 23 ALA B CA 1
ATOM 2911 C C . ALA B 1 23 ? -16.922 29 14.359 1 98.38 23 ALA B C 1
ATOM 2913 O O . ALA B 1 23 ? -16.875 28.297 13.352 1 98.38 23 ALA B O 1
ATOM 2914 N N . THR B 1 24 ? -16.594 28.578 15.57 1 97.25 24 THR B N 1
ATOM 2915 C CA . THR B 1 24 ? -15.992 27.25 15.75 1 97.25 24 THR B CA 1
ATOM 2916 C C . THR B 1 24 ? -16.953 26.156 15.281 1 97.25 24 THR B C 1
ATOM 2918 O O . THR B 1 24 ? -16.531 25.109 14.797 1 97.25 24 THR B O 1
ATOM 2921 N N . ASP B 1 25 ? -18.234 26.359 15.375 1 95.81 25 ASP B N 1
ATOM 2922 C CA . ASP B 1 25 ? -19.219 25.328 15 1 95.81 25 ASP B CA 1
ATOM 2923 C C . ASP B 1 25 ? -19.359 25.219 13.484 1 95.81 25 ASP B C 1
ATOM 2925 O O . ASP B 1 25 ? -20.016 24.328 12.977 1 95.81 25 ASP B O 1
ATOM 2929 N N . GLN B 1 26 ? -18.641 26.094 12.742 1 98 26 GLN B N 1
ATOM 2930 C CA . GLN B 1 26 ? -18.672 26.094 11.289 1 98 26 GLN B CA 1
ATOM 2931 C C . GLN B 1 26 ? -17.5 25.312 10.719 1 98 26 GLN B C 1
ATOM 2933 O O . GLN B 1 26 ? -17.375 25.141 9.5 1 98 26 GLN B O 1
ATOM 2938 N N . LEU B 1 27 ? -16.656 24.844 11.555 1 98.38 27 LEU B N 1
ATOM 2939 C CA . LEU B 1 27 ? -15.477 24.109 11.094 1 98.38 27 LEU B CA 1
ATOM 2940 C C . LEU B 1 27 ? -15.883 22.875 10.305 1 98.38 27 LEU B C 1
ATOM 2942 O O . LEU B 1 27 ? -15.352 22.609 9.219 1 98.38 27 LEU B O 1
ATOM 2946 N N . GLY B 1 28 ? -16.922 22.078 10.875 1 98.56 28 GLY B N 1
ATOM 2947 C CA . GLY B 1 28 ? -17.453 20.891 10.203 1 98.56 28 GLY B CA 1
ATOM 2948 C C . GLY B 1 28 ? -16.422 19.812 10 1 98.56 28 GLY B C 1
ATOM 2949 O O . GLY B 1 28 ? -15.5 19.672 10.812 1 98.56 28 GLY B O 1
ATOM 2950 N N . VAL B 1 29 ? -16.625 18.938 8.992 1 98.88 29 VAL B N 1
ATOM 2951 C CA . VAL B 1 29 ? -15.727 17.844 8.664 1 98.88 29 VAL B CA 1
ATOM 2952 C C . VAL B 1 29 ? -14.383 18.406 8.211 1 98.88 29 VAL B C 1
ATOM 2954 O O . VAL B 1 29 ? -14.312 19.156 7.242 1 98.88 29 VAL B O 1
ATOM 2957 N N . THR B 1 30 ? -13.297 18.016 8.945 1 98.94 30 THR B N 1
ATOM 2958 C CA . THR B 1 30 ? -12.031 18.719 8.789 1 98.94 30 THR B CA 1
ATOM 2959 C C . THR B 1 30 ? -10.883 17.75 8.555 1 98.94 30 THR B C 1
ATOM 2961 O O . THR B 1 30 ? -10.797 16.703 9.219 1 98.94 30 THR B O 1
ATOM 2964 N N . LEU B 1 31 ? -10.062 18.016 7.543 1 98.94 31 LEU B N 1
ATOM 2965 C CA . LEU B 1 31 ? -8.727 17.453 7.434 1 98.94 31 LEU B CA 1
ATOM 2966 C C . LEU B 1 31 ? -7.699 18.344 8.117 1 98.94 31 LEU B C 1
ATOM 2968 O O . LEU B 1 31 ? -7.473 19.484 7.695 1 98.94 31 LEU B O 1
ATOM 2972 N N . MET B 1 32 ? -7.008 17.828 9.086 1 98.81 32 MET B N 1
ATOM 2973 C CA . MET B 1 32 ? -6.215 18.656 9.992 1 98.81 32 MET B CA 1
ATOM 2974 C C . MET B 1 32 ? -4.82 18.906 9.43 1 98.81 32 MET B C 1
ATOM 2976 O O . MET B 1 32 ? -4.066 19.719 9.953 1 98.81 32 MET B O 1
ATOM 2980 N N . HIS B 1 33 ? -4.441 18.234 8.328 1 98.88 33 HIS B N 1
ATOM 2981 C CA . HIS B 1 33 ? -3.062 18.328 7.859 1 98.88 33 HIS B CA 1
ATOM 2982 C C . HIS B 1 33 ? -2.965 18 6.371 1 98.88 33 HIS B C 1
ATOM 2984 O O . HIS B 1 33 ? -2.744 16.859 6 1 98.88 33 HIS B O 1
ATOM 2990 N N . GLU B 1 34 ? -3.021 19.047 5.547 1 98.88 34 GLU B N 1
ATOM 2991 C CA . GLU B 1 34 ? -2.836 18.891 4.109 1 98.88 34 GLU B CA 1
ATOM 2992 C C . GLU B 1 34 ? -1.953 20 3.543 1 98.88 34 GLU B C 1
ATOM 2994 O O . GLU B 1 34 ? -1.967 21.125 4.039 1 98.88 34 GLU B O 1
ATOM 2999 N N . HIS B 1 35 ? -1.196 19.688 2.531 1 98.81 35 HIS B N 1
ATOM 3000 C CA . HIS B 1 35 ? -0.548 20.703 1.723 1 98.81 35 HIS B CA 1
ATOM 3001 C C . HIS B 1 35 ? -1.229 20.859 0.366 1 98.81 35 HIS B C 1
ATOM 3003 O O . HIS B 1 35 ? -1.277 19.906 -0.414 1 98.81 35 HIS B O 1
ATOM 3009 N N . ILE B 1 36 ? -1.729 22.078 0.127 1 98.88 36 ILE B N 1
ATOM 3010 C CA . ILE B 1 36 ? -2.479 22.344 -1.094 1 98.88 36 ILE B CA 1
ATOM 3011 C C . ILE B 1 36 ? -1.525 22.812 -2.191 1 98.88 36 ILE B C 1
ATOM 3013 O O . ILE B 1 36 ? -1.611 22.359 -3.332 1 98.88 36 ILE B O 1
ATOM 3017 N N . LEU B 1 37 ? -0.658 23.719 -1.876 1 98.75 37 LEU B N 1
ATOM 3018 C CA . LEU B 1 37 ? 0.486 24.156 -2.674 1 98.75 37 LEU B CA 1
ATOM 3019 C C . LEU B 1 37 ? 1.769 24.109 -1.85 1 98.75 37 LEU B C 1
ATOM 3021 O O . LEU B 1 37 ? 1.764 24.469 -0.668 1 98.75 37 LEU B O 1
ATOM 3025 N N . ASN B 1 38 ? 2.809 23.609 -2.416 1 98.62 38 ASN B N 1
ATOM 3026 C CA . ASN B 1 38 ? 4.102 23.547 -1.74 1 98.62 38 ASN B CA 1
ATOM 3027 C C . ASN B 1 38 ? 5.246 23.391 -2.734 1 98.62 38 ASN B C 1
ATOM 3029 O O . ASN B 1 38 ? 5.023 23.344 -3.945 1 98.62 38 ASN B O 1
ATOM 3033 N N . ASP B 1 39 ? 6.43 23.5 -2.281 1 98.12 39 ASP B N 1
ATOM 3034 C CA . ASP B 1 39 ? 7.664 23.266 -3.018 1 98.12 39 ASP B CA 1
ATOM 3035 C C . ASP B 1 39 ? 8.672 22.484 -2.164 1 98.12 39 ASP B C 1
ATOM 3037 O O . ASP B 1 39 ? 9.32 23.062 -1.291 1 98.12 39 ASP B O 1
ATOM 3041 N N . CYS B 1 40 ? 8.781 21.203 -2.438 1 97.25 40 CYS B N 1
ATOM 3042 C CA . CYS B 1 40 ? 9.648 20.344 -1.648 1 97.25 40 CYS B CA 1
ATOM 3043 C C . CYS B 1 40 ? 10.922 20 -2.422 1 97.25 40 CYS B C 1
ATOM 3045 O O . CYS B 1 40 ? 11.617 19.047 -2.08 1 97.25 40 CYS B O 1
ATOM 3047 N N . ARG B 1 41 ? 11.398 20.828 -3.42 1 96.56 41 ARG B N 1
ATOM 3048 C CA . ARG B 1 41 ? 12.539 20.547 -4.277 1 96.56 41 ARG B CA 1
ATOM 3049 C C . ARG B 1 41 ? 13.844 20.547 -3.48 1 96.56 41 ARG B C 1
ATOM 3051 O O . ARG B 1 41 ? 14.836 19.953 -3.895 1 96.56 41 ARG B O 1
ATOM 3058 N N . CYS B 1 42 ? 13.898 21.109 -2.348 1 95.31 42 CYS B N 1
ATOM 3059 C CA . CYS B 1 42 ? 15.094 21.125 -1.507 1 95.31 42 CYS B CA 1
ATOM 3060 C C . CYS B 1 42 ? 15.383 19.734 -0.948 1 95.31 42 CYS B C 1
ATOM 3062 O O . CYS B 1 42 ? 16.484 19.469 -0.457 1 95.31 42 CYS B O 1
ATOM 3064 N N . TRP B 1 43 ? 14.453 18.812 -1.021 1 95.94 43 TRP B N 1
ATOM 3065 C CA . TRP B 1 43 ? 14.641 17.469 -0.494 1 95.94 43 TRP B CA 1
ATOM 3066 C C . TRP B 1 43 ? 14.773 16.453 -1.626 1 95.94 43 TRP B C 1
ATOM 3068 O O . TRP B 1 43 ? 14.656 15.25 -1.405 1 95.94 43 TRP B O 1
ATOM 3078 N N . TRP B 1 44 ? 15.016 16.938 -2.832 1 97.81 44 TRP B N 1
ATOM 3079 C CA . TRP B 1 44 ? 15.188 16.062 -3.982 1 97.81 44 TRP B CA 1
ATOM 3080 C C . TRP B 1 44 ? 16.266 15.008 -3.707 1 97.81 44 TRP B C 1
ATOM 3082 O O . TRP B 1 44 ? 17.344 15.328 -3.205 1 97.81 44 TRP B O 1
ATOM 3092 N N . ASN B 1 45 ? 15.883 13.719 -3.938 1 97.81 45 ASN B N 1
ATOM 3093 C CA . ASN B 1 45 ? 16.797 12.586 -3.814 1 97.81 45 ASN B CA 1
ATOM 3094 C C . ASN B 1 45 ? 17.297 12.117 -5.18 1 97.81 45 ASN B C 1
ATOM 3096 O O . ASN B 1 45 ? 16.703 11.211 -5.777 1 97.81 45 ASN B O 1
ATOM 3100 N N . ALA B 1 46 ? 18.391 12.609 -5.652 1 97.06 46 ALA B N 1
ATOM 3101 C CA . ALA B 1 46 ? 18.906 12.344 -6.992 1 97.06 46 ALA B CA 1
ATOM 3102 C C . ALA B 1 46 ? 19.219 10.859 -7.18 1 97.06 46 ALA B C 1
ATOM 3104 O O . ALA B 1 46 ? 19.781 10.219 -6.293 1 97.06 46 ALA B O 1
ATOM 3105 N N . PRO B 1 47 ? 18.766 10.359 -8.367 1 96.5 47 PRO B N 1
ATOM 3106 C CA . PRO B 1 47 ? 19.141 8.969 -8.617 1 96.5 47 PRO B CA 1
ATOM 3107 C C . PRO B 1 47 ? 20.656 8.766 -8.656 1 96.5 47 PRO B C 1
ATOM 3109 O O . PRO B 1 47 ? 21.391 9.617 -9.164 1 96.5 47 PRO B O 1
ATOM 3112 N N . LYS B 1 48 ? 21.062 7.668 -8.242 1 93 48 LYS B N 1
ATOM 3113 C CA . LYS B 1 48 ? 22.484 7.391 -8.117 1 93 48 LYS B CA 1
ATOM 3114 C C . LYS B 1 48 ? 22.969 6.504 -9.258 1 93 48 LYS B C 1
ATOM 3116 O O . LYS B 1 48 ? 24.188 6.391 -9.492 1 93 48 LYS B O 1
ATOM 3121 N N . THR B 1 49 ? 22.062 5.785 -9.938 1 93.06 49 THR B N 1
ATOM 3122 C CA . THR B 1 49 ? 22.438 4.879 -11.016 1 93.06 49 THR B CA 1
ATOM 3123 C C . THR B 1 49 ? 21.922 5.387 -12.359 1 93.06 49 THR B C 1
ATOM 3125 O O . THR B 1 49 ? 20.906 6.086 -12.414 1 93.06 49 THR B O 1
ATOM 3128 N N . ALA B 1 50 ? 22.609 4.992 -13.422 1 94 50 ALA B N 1
ATOM 3129 C CA . ALA B 1 50 ? 22.266 5.426 -14.773 1 94 50 ALA B CA 1
ATOM 3130 C C . ALA B 1 50 ? 20.875 4.945 -15.164 1 94 50 ALA B C 1
ATOM 3132 O O . ALA B 1 50 ? 20.125 5.668 -15.82 1 94 50 ALA B O 1
ATOM 3133 N N . GLU B 1 51 ? 20.484 3.777 -14.703 1 92 51 GLU B N 1
ATOM 3134 C CA . GLU B 1 51 ? 19.234 3.139 -15.094 1 92 51 GLU B CA 1
ATOM 3135 C C . GLU B 1 51 ? 18.031 3.867 -14.492 1 92 51 GLU B C 1
ATOM 3137 O O . GLU B 1 51 ? 16.906 3.705 -14.961 1 92 51 GLU B O 1
ATOM 3142 N N . ARG B 1 52 ? 18.281 4.742 -13.523 1 94.62 52 ARG B N 1
ATOM 3143 C CA . ARG B 1 52 ? 17.188 5.398 -12.82 1 94.62 52 ARG B CA 1
ATOM 3144 C C . ARG B 1 52 ? 17.125 6.883 -13.156 1 94.62 52 ARG B C 1
ATOM 3146 O O . ARG B 1 52 ? 16.234 7.594 -12.703 1 94.62 52 ARG B O 1
ATOM 3153 N N . GLN B 1 53 ? 18.016 7.379 -14.023 1 95.44 53 GLN B N 1
ATOM 3154 C CA . GLN B 1 53 ? 18.125 8.805 -14.32 1 95.44 53 GLN B CA 1
ATOM 3155 C C . GLN B 1 53 ? 16.844 9.344 -14.961 1 95.44 53 GLN B C 1
ATOM 3157 O O . GLN B 1 53 ? 16.5 10.508 -14.773 1 95.44 53 GLN B O 1
ATOM 3162 N N . TYR B 1 54 ? 16.172 8.414 -15.641 1 94.06 54 TYR B N 1
ATOM 3163 C CA . TYR B 1 54 ? 14.953 8.828 -16.328 1 94.06 54 TYR B CA 1
ATOM 3164 C C . TYR B 1 54 ? 13.891 9.273 -15.344 1 94.06 54 TYR B C 1
ATOM 3166 O O . TYR B 1 54 ? 12.969 10.008 -15.703 1 94.06 54 TYR B O 1
ATOM 3174 N N . LEU B 1 55 ? 13.961 8.93 -14.078 1 97.38 55 LEU B N 1
ATOM 3175 C CA . LEU B 1 55 ? 12.969 9.234 -13.047 1 97.38 55 LEU B CA 1
ATOM 3176 C C . LEU B 1 55 ? 13.117 10.664 -12.555 1 97.38 55 LEU B C 1
ATOM 3178 O O . LEU B 1 55 ? 12.18 11.234 -11.992 1 97.38 55 LEU B O 1
ATOM 3182 N N . ALA B 1 56 ? 14.219 11.266 -12.719 1 97.38 56 ALA B N 1
ATOM 3183 C CA . ALA B 1 56 ? 14.57 12.531 -12.07 1 97.38 56 ALA B CA 1
ATOM 3184 C C . ALA B 1 56 ? 13.828 13.695 -12.719 1 97.38 56 ALA B C 1
ATOM 3186 O O . ALA B 1 56 ? 13.188 14.492 -12.031 1 97.38 56 ALA B O 1
ATOM 3187 N N . GLU B 1 57 ? 13.812 13.781 -14.094 1 93.38 57 GLU B N 1
ATOM 3188 C CA . GLU B 1 57 ? 13.383 15.008 -14.758 1 93.38 57 GLU B CA 1
ATOM 3189 C C . GLU B 1 57 ? 12.039 14.82 -15.445 1 93.38 57 GLU B C 1
ATOM 3191 O O . GLU B 1 57 ? 11.414 15.797 -15.883 1 93.38 57 GLU B O 1
ATOM 3196 N N . GLY B 1 58 ? 11.609 13.648 -15.578 1 92.06 58 GLY B N 1
ATOM 3197 C CA . GLY B 1 58 ? 10.359 13.406 -16.281 1 92.06 58 GLY B CA 1
ATOM 3198 C C . GLY B 1 58 ? 9.141 13.844 -15.508 1 92.06 58 GLY B C 1
ATOM 3199 O O . GLY B 1 58 ? 9.18 13.938 -14.281 1 92.06 58 GLY B O 1
ATOM 3200 N N . PHE B 1 59 ? 7.996 14.141 -16.25 1 97.19 59 PHE B N 1
ATOM 3201 C CA . PHE B 1 59 ? 6.711 14.406 -15.609 1 97.19 59 PHE B CA 1
ATOM 3202 C C . PHE B 1 59 ? 6.145 13.133 -14.992 1 97.19 59 PHE B C 1
ATOM 3204 O O . PHE B 1 59 ? 6.379 12.031 -15.5 1 97.19 59 PHE B O 1
ATOM 3211 N N . VAL B 1 60 ? 5.512 13.32 -13.867 1 98.38 60 VAL B N 1
ATOM 3212 C CA . VAL B 1 60 ? 4.793 12.18 -13.305 1 98.38 60 VAL B CA 1
ATOM 3213 C C . VAL B 1 60 ? 3.83 11.609 -14.344 1 98.38 60 VAL B C 1
ATOM 3215 O O . VAL B 1 60 ? 3.045 12.352 -14.938 1 98.38 60 VAL B O 1
ATOM 3218 N N . CYS B 1 61 ? 3.961 10.359 -14.633 1 98 61 CYS B N 1
ATOM 3219 C CA . CYS B 1 61 ? 3.07 9.633 -15.539 1 98 61 CYS B CA 1
ATOM 3220 C C . CYS B 1 61 ? 2.779 8.234 -15.008 1 98 61 CYS B C 1
ATOM 3222 O O . CYS B 1 61 ? 3.406 7.789 -14.047 1 98 61 CYS B O 1
ATOM 3224 N N . MET B 1 62 ? 1.852 7.648 -15.617 1 97.94 62 MET B N 1
ATOM 3225 C CA . MET B 1 62 ? 1.309 6.398 -15.086 1 97.94 62 MET B CA 1
ATOM 3226 C C . MET B 1 62 ? 2.398 5.34 -14.977 1 97.94 62 MET B C 1
ATOM 3228 O O . MET B 1 62 ? 2.461 4.613 -13.977 1 97.94 62 MET B O 1
ATOM 3232 N N . GLU B 1 63 ? 3.373 5.301 -15.859 1 97.88 63 GLU B N 1
ATOM 3233 C CA . GLU B 1 63 ? 4.352 4.23 -16.016 1 97.88 63 GLU B CA 1
ATOM 3234 C C . GLU B 1 63 ? 5.426 4.301 -14.938 1 97.88 63 GLU B C 1
ATOM 3236 O O . GLU B 1 63 ? 6.199 3.357 -14.758 1 97.88 63 GLU B O 1
ATOM 3241 N N . ILE B 1 64 ? 5.461 5.414 -14.148 1 97.88 64 ILE B N 1
ATOM 3242 C CA . ILE B 1 64 ? 6.547 5.5 -13.18 1 97.88 64 ILE B CA 1
ATOM 3243 C C . ILE B 1 64 ? 5.973 5.562 -11.766 1 97.88 64 ILE B C 1
ATOM 3245 O O . ILE B 1 64 ? 6.715 5.703 -10.789 1 97.88 64 ILE B O 1
ATOM 3249 N N . ILE B 1 65 ? 4.633 5.457 -11.602 1 98.12 65 ILE B N 1
ATOM 3250 C CA . ILE B 1 65 ? 3.986 5.555 -10.297 1 98.12 65 ILE B CA 1
ATOM 3251 C C . ILE B 1 65 ? 4.539 4.48 -9.367 1 98.12 65 ILE B C 1
ATOM 3253 O O . ILE B 1 65 ? 4.828 4.75 -8.203 1 98.12 65 ILE B O 1
ATOM 3257 N N . GLY B 1 66 ? 4.691 3.221 -9.891 1 97.56 66 GLY B N 1
ATOM 3258 C CA . GLY B 1 66 ? 5.258 2.152 -9.078 1 97.56 66 GLY B CA 1
ATOM 3259 C C . GLY B 1 66 ? 6.621 2.492 -8.508 1 97.56 66 GLY B C 1
ATOM 3260 O O . GLY B 1 66 ? 6.898 2.229 -7.336 1 97.56 66 GLY B O 1
ATOM 3261 N N . GLU B 1 67 ? 7.457 3.117 -9.32 1 97.75 67 GLU B N 1
ATOM 3262 C CA . GLU B 1 67 ? 8.789 3.514 -8.883 1 97.75 67 GLU B CA 1
ATOM 3263 C C . GLU B 1 67 ? 8.719 4.652 -7.867 1 97.75 67 GLU B C 1
ATOM 3265 O O . GLU B 1 67 ? 9.477 4.668 -6.895 1 97.75 67 GLU B O 1
ATOM 3270 N N . LEU B 1 68 ? 7.809 5.555 -8.109 1 98.44 68 LEU B N 1
ATOM 3271 C CA . LEU B 1 68 ? 7.688 6.703 -7.211 1 98.44 68 LEU B CA 1
ATOM 3272 C C . LEU B 1 68 ? 7.223 6.262 -5.828 1 98.44 68 LEU B C 1
ATOM 3274 O O . LEU B 1 68 ? 7.617 6.852 -4.82 1 98.44 68 LEU B O 1
ATOM 3278 N N . ARG B 1 69 ? 6.422 5.234 -5.754 1 98.31 69 ARG B N 1
ATOM 3279 C CA . ARG B 1 69 ? 5.98 4.715 -4.465 1 98.31 69 ARG B CA 1
ATOM 3280 C C . ARG B 1 69 ? 7.156 4.168 -3.662 1 98.31 69 ARG B C 1
ATOM 3282 O O . ARG B 1 69 ? 7.098 4.102 -2.432 1 98.31 69 ARG B O 1
ATOM 3289 N N . GLN B 1 70 ? 8.266 3.822 -4.363 1 98.12 70 GLN B N 1
ATOM 3290 C CA . GLN B 1 70 ? 9.453 3.283 -3.705 1 98.12 70 GLN B CA 1
ATOM 3291 C C . GLN B 1 70 ? 10.484 4.375 -3.453 1 98.12 70 GLN B C 1
ATOM 3293 O O . GLN B 1 70 ? 11.406 4.191 -2.656 1 98.12 70 GLN B O 1
ATOM 3298 N N . ASP B 1 71 ? 10.336 5.52 -4.121 1 98.25 71 ASP B N 1
ATOM 3299 C CA . ASP B 1 71 ? 11.289 6.625 -4.035 1 98.25 71 ASP B CA 1
ATOM 3300 C C . ASP B 1 71 ? 10.641 7.941 -4.461 1 98.25 71 ASP B C 1
ATOM 3302 O O . ASP B 1 71 ? 11.008 8.516 -5.488 1 98.25 71 ASP B O 1
ATOM 3306 N N . PRO B 1 72 ? 9.773 8.453 -3.625 1 98.44 72 PRO B N 1
ATOM 3307 C CA . PRO B 1 72 ? 8.953 9.594 -4.059 1 98.44 72 PRO B CA 1
ATOM 3308 C C . PRO B 1 72 ? 9.781 10.844 -4.344 1 98.44 72 PRO B C 1
ATOM 3310 O O . PRO B 1 72 ? 9.406 11.656 -5.188 1 98.44 72 PRO B O 1
ATOM 3313 N N . PHE B 1 73 ? 10.898 11.031 -3.723 1 98.56 73 PHE B N 1
ATOM 3314 C CA . PHE B 1 73 ? 11.656 12.273 -3.818 1 98.56 73 PHE B CA 1
ATOM 3315 C C . PHE B 1 73 ? 12.617 12.234 -5.004 1 98.56 73 PHE B C 1
ATOM 3317 O O . PHE B 1 73 ? 13.336 13.203 -5.262 1 98.56 73 PHE B O 1
ATOM 3324 N N . VAL B 1 74 ? 12.602 11.102 -5.773 1 98.56 74 VAL B N 1
ATOM 3325 C CA . VAL B 1 74 ? 13.555 10.953 -6.867 1 98.56 74 VAL B CA 1
ATOM 3326 C C . VAL B 1 74 ? 13.125 11.82 -8.047 1 98.56 74 VAL B C 1
ATOM 3328 O O . VAL B 1 74 ? 13.945 12.18 -8.891 1 98.56 74 VAL B O 1
ATOM 3331 N N . ASN B 1 75 ? 11.852 12.172 -8.148 1 98.69 75 ASN B N 1
ATOM 3332 C CA . ASN B 1 75 ? 11.266 12.875 -9.281 1 98.69 75 ASN B CA 1
ATOM 3333 C C . ASN B 1 75 ? 10.961 14.328 -8.945 1 98.69 75 ASN B C 1
ATOM 3335 O O . ASN B 1 75 ? 10.141 14.609 -8.07 1 98.69 75 ASN B O 1
ATOM 3339 N N . LYS B 1 76 ? 11.5 15.273 -9.648 1 98 76 LYS B N 1
ATOM 3340 C CA . LYS B 1 76 ? 11.398 16.703 -9.344 1 98 76 LYS B CA 1
ATOM 3341 C C . LYS B 1 76 ? 9.977 17.219 -9.586 1 98 76 LYS B C 1
ATOM 3343 O O . LYS B 1 76 ? 9.516 18.125 -8.891 1 98 76 LYS B O 1
ATOM 3348 N N . HIS B 1 77 ? 9.344 16.641 -10.586 1 98.5 77 HIS B N 1
ATOM 3349 C CA . HIS B 1 77 ? 7.961 17.016 -10.867 1 98.5 77 HIS B CA 1
ATOM 3350 C C . HIS B 1 77 ? 7.031 16.594 -9.734 1 98.5 77 HIS B C 1
ATOM 3352 O O . HIS B 1 77 ? 6.078 17.297 -9.406 1 98.5 77 HIS B O 1
ATOM 3358 N N . ASN B 1 78 ? 7.336 15.484 -9.094 1 98.81 78 ASN B N 1
ATOM 3359 C CA . ASN B 1 78 ? 6.469 14.867 -8.094 1 98.81 78 ASN B CA 1
ATOM 3360 C C . ASN B 1 78 ? 6.473 15.656 -6.785 1 98.81 78 ASN B C 1
ATOM 3362 O O . ASN B 1 78 ? 5.488 15.648 -6.047 1 98.81 78 ASN B O 1
ATOM 3366 N N . ILE B 1 79 ? 7.543 16.406 -6.496 1 98.62 79 ILE B N 1
ATOM 3367 C CA . ILE B 1 79 ? 7.746 16.891 -5.141 1 98.62 79 ILE B CA 1
ATOM 3368 C C . ILE B 1 79 ? 7.418 18.391 -5.074 1 98.62 79 ILE B C 1
ATOM 3370 O O . ILE B 1 79 ? 8.055 19.141 -4.332 1 98.62 79 ILE B O 1
ATOM 3374 N N . THR B 1 80 ? 6.422 18.797 -5.906 1 98 80 THR B N 1
ATOM 3375 C CA . THR B 1 80 ? 5.879 20.156 -5.887 1 98 80 THR B CA 1
ATOM 3376 C C . THR B 1 80 ? 4.383 20.141 -6.188 1 98 80 THR B C 1
ATOM 3378 O O . THR B 1 80 ? 3.945 19.5 -7.152 1 98 80 THR B O 1
ATOM 3381 N N . LEU B 1 81 ? 3.641 20.703 -5.395 1 98.69 81 LEU B N 1
ATOM 3382 C CA . LEU B 1 81 ? 2.252 21.047 -5.691 1 98.69 81 LEU B CA 1
ATOM 3383 C C . LEU B 1 81 ? 2.127 22.5 -6.113 1 98.69 81 LEU B C 1
ATOM 3385 O O . LEU B 1 81 ? 2.094 23.391 -5.266 1 98.69 81 LEU B O 1
ATOM 3389 N N . ASP B 1 82 ? 1.977 22.719 -7.449 1 98.12 82 ASP B N 1
ATOM 3390 C CA . ASP B 1 82 ? 2.139 24.078 -7.945 1 98.12 82 ASP B CA 1
ATOM 3391 C C . ASP B 1 82 ? 1.065 24.422 -8.977 1 98.12 82 ASP B C 1
ATOM 3393 O O . ASP B 1 82 ? 1.249 25.312 -9.797 1 98.12 82 ASP B O 1
ATOM 3397 N N . ASP B 1 83 ? 0.033 23.719 -9.039 1 98.62 83 ASP B N 1
ATOM 3398 C CA . ASP B 1 83 ? -1.058 23.922 -9.992 1 98.62 83 ASP B CA 1
ATOM 3399 C C . ASP B 1 83 ? -2.357 24.266 -9.273 1 98.62 83 ASP B C 1
ATOM 3401 O O . ASP B 1 83 ? -3.125 23.391 -8.891 1 98.62 83 ASP B O 1
ATOM 3405 N N . GLU B 1 84 ? -2.66 25.578 -9.141 1 98.69 84 GLU B N 1
ATOM 3406 C CA . GLU B 1 84 ? -3.812 26.062 -8.383 1 98.69 84 GLU B CA 1
ATOM 3407 C C . GLU B 1 84 ? -5.117 25.531 -8.969 1 98.69 84 GLU B C 1
ATOM 3409 O O . GLU B 1 84 ? -5.973 25.031 -8.234 1 98.69 84 GLU B O 1
ATOM 3414 N N . PRO B 1 85 ? -5.348 25.531 -10.289 1 98.81 85 PRO B N 1
ATOM 3415 C CA . PRO B 1 85 ? -6.578 24.938 -10.836 1 98.81 85 PRO B CA 1
ATOM 3416 C C . PRO B 1 85 ? -6.738 23.469 -10.484 1 98.81 85 PRO B C 1
ATOM 3418 O O . PRO B 1 85 ? -7.848 23.016 -10.18 1 98.81 85 PRO B O 1
ATOM 3421 N N . LEU B 1 86 ? -5.637 22.75 -10.547 1 98.81 86 LEU B N 1
ATOM 3422 C CA . LEU B 1 86 ? -5.703 21.344 -10.18 1 98.81 86 LEU B CA 1
ATOM 3423 C C . LEU B 1 86 ? -6.055 21.172 -8.703 1 98.81 86 LEU B C 1
ATOM 3425 O O . LEU B 1 86 ? -6.84 20.297 -8.344 1 98.81 86 LEU B O 1
ATOM 3429 N N . ALA B 1 87 ? -5.449 21.984 -7.859 1 98.88 87 ALA B N 1
ATOM 3430 C CA . ALA B 1 87 ? -5.77 21.953 -6.438 1 98.88 87 ALA B CA 1
ATOM 3431 C C . ALA B 1 87 ? -7.266 22.141 -6.207 1 98.88 87 ALA B C 1
ATOM 3433 O O . ALA B 1 87 ? -7.875 21.438 -5.402 1 98.88 87 ALA B O 1
ATOM 3434 N N . ILE B 1 88 ? -7.832 23.109 -6.902 1 98.94 88 ILE B N 1
ATOM 3435 C CA . ILE B 1 88 ? -9.258 23.391 -6.781 1 98.94 88 ILE B CA 1
ATOM 3436 C C . ILE B 1 88 ? -10.07 22.156 -7.172 1 98.94 88 ILE B C 1
ATOM 3438 O O . ILE B 1 88 ? -10.977 21.75 -6.445 1 98.94 88 ILE B O 1
ATOM 3442 N N . ALA B 1 89 ? -9.703 21.547 -8.289 1 98.81 89 ALA B N 1
ATOM 3443 C CA . ALA B 1 89 ? -10.414 20.375 -8.766 1 98.81 89 ALA B CA 1
ATOM 3444 C C . ALA B 1 89 ? -10.336 19.234 -7.754 1 98.81 89 ALA B C 1
ATOM 3446 O O . ALA B 1 89 ? -11.344 18.578 -7.457 1 98.81 89 ALA B O 1
ATOM 3447 N N . GLU B 1 90 ? -9.18 18.984 -7.238 1 98.81 90 GLU B N 1
ATOM 3448 C CA . GLU B 1 90 ? -8.953 17.922 -6.258 1 98.81 90 GLU B CA 1
ATOM 3449 C C . GLU B 1 90 ? -9.758 18.172 -4.984 1 98.81 90 GLU B C 1
ATOM 3451 O O . GLU B 1 90 ? -10.359 17.25 -4.434 1 98.81 90 GLU B O 1
ATOM 3456 N N . LEU B 1 91 ? -9.75 19.359 -4.504 1 98.94 91 LEU B N 1
ATOM 3457 C CA . LEU B 1 91 ? -10.406 19.703 -3.252 1 98.94 91 LEU B CA 1
ATOM 3458 C C . LEU B 1 91 ? -11.93 19.672 -3.408 1 98.94 91 LEU B C 1
ATOM 3460 O O . LEU B 1 91 ? -12.648 19.453 -2.438 1 98.94 91 LEU B O 1
ATOM 3464 N N . LYS B 1 92 ? -12.422 19.953 -4.59 1 98.81 92 LYS B N 1
ATOM 3465 C CA . LYS B 1 92 ? -13.859 19.859 -4.832 1 98.81 92 LYS B CA 1
ATOM 3466 C C . LYS B 1 92 ? -14.359 18.438 -4.609 1 98.81 92 LYS B C 1
ATOM 3468 O O . LYS B 1 92 ? -15.508 18.234 -4.207 1 98.81 92 LYS B O 1
ATOM 3473 N N . ASP B 1 93 ? -13.492 17.438 -4.871 1 98.25 93 ASP B N 1
ATOM 3474 C CA . ASP B 1 93 ? -13.852 16.062 -4.543 1 98.25 93 ASP B CA 1
ATOM 3475 C C . ASP B 1 93 ? -14.086 15.891 -3.043 1 98.25 93 ASP B C 1
ATOM 3477 O O . ASP B 1 93 ? -14.977 15.156 -2.625 1 98.25 93 ASP B O 1
ATOM 3481 N N . PHE B 1 94 ? -13.258 16.531 -2.242 1 98.81 94 PHE B N 1
ATOM 3482 C CA . PHE B 1 94 ? -13.438 16.516 -0.794 1 98.81 94 PHE B CA 1
ATOM 3483 C C . PHE B 1 94 ? -14.75 17.188 -0.402 1 98.81 94 PHE B C 1
ATOM 3485 O O . PHE B 1 94 ? -15.492 16.672 0.433 1 98.81 94 PHE B O 1
ATOM 3492 N N . VAL B 1 95 ? -15.055 18.312 -1.043 1 98.88 95 VAL B N 1
ATOM 3493 C CA . VAL B 1 95 ? -16.297 19.016 -0.802 1 98.88 95 VAL B CA 1
ATOM 3494 C C . VAL B 1 95 ? -17.484 18.109 -1.154 1 98.88 95 VAL B C 1
ATOM 3496 O O . VAL B 1 95 ? -18.438 17.984 -0.376 1 98.88 95 VAL B O 1
ATOM 3499 N N . ALA B 1 96 ? -17.391 17.438 -2.271 1 98 96 ALA B N 1
ATOM 3500 C CA . ALA B 1 96 ? -18.469 16.562 -2.742 1 98 96 ALA B CA 1
ATOM 3501 C C . ALA B 1 96 ? -18.703 15.422 -1.768 1 98 96 ALA B C 1
ATOM 3503 O O . ALA B 1 96 ? -19.828 14.938 -1.63 1 98 96 ALA B O 1
ATOM 3504 N N . ALA B 1 97 ? -17.656 15.07 -1.044 1 97.62 97 ALA B N 1
ATOM 3505 C CA . ALA B 1 97 ? -17.766 13.969 -0.092 1 97.62 97 ALA B CA 1
ATOM 3506 C C . ALA B 1 97 ? -18.266 14.469 1.265 1 97.62 97 ALA B C 1
ATOM 3508 O O . ALA B 1 97 ? -18.469 13.672 2.184 1 97.62 97 ALA B O 1
ATOM 3509 N N . GLY B 1 98 ? -18.375 15.75 1.446 1 98.38 98 GLY B N 1
ATOM 3510 C CA . GLY B 1 98 ? -18.906 16.297 2.682 1 98.38 98 GLY B CA 1
ATOM 3511 C C . GLY B 1 98 ? -17.875 17.094 3.479 1 98.38 98 GLY B C 1
ATOM 3512 O O . GLY B 1 98 ? -18.172 17.547 4.586 1 98.38 98 GLY B O 1
ATOM 3513 N N . GLY B 1 99 ? -16.703 17.25 2.883 1 98.81 99 GLY B N 1
ATOM 3514 C CA . GLY B 1 99 ? -15.664 18.016 3.559 1 98.81 99 GLY B CA 1
ATOM 3515 C C . GLY B 1 99 ? -15.977 19.5 3.646 1 98.81 99 GLY B C 1
ATOM 3516 O O . GLY B 1 99 ? -16.609 20.062 2.75 1 98.81 99 GLY B O 1
ATOM 3517 N N . GLN B 1 100 ? -15.438 20.172 4.699 1 98.88 100 GLN B N 1
ATOM 3518 C CA . GLN B 1 100 ? -15.773 21.578 4.906 1 98.88 100 GLN B CA 1
ATOM 3519 C C . GLN B 1 100 ? -14.531 22.406 5.203 1 98.88 100 GLN B C 1
ATOM 3521 O O . GLN B 1 100 ? -14.492 23.609 4.914 1 98.88 100 GLN B O 1
ATOM 3526 N N . THR B 1 101 ? -13.508 21.812 5.816 1 98.94 101 THR B N 1
ATOM 3527 C CA . THR B 1 101 ? -12.344 22.578 6.254 1 98.94 101 THR B CA 1
ATOM 3528 C C . THR B 1 101 ? -11.062 21.781 6.008 1 98.94 101 THR B C 1
ATOM 3530 O O . THR B 1 101 ? -11.031 20.562 6.18 1 98.94 101 THR B O 1
ATOM 3533 N N . VAL B 1 102 ? -10.062 22.422 5.594 1 98.94 102 VAL B N 1
ATOM 3534 C CA . VAL B 1 102 ? -8.711 21.875 5.469 1 98.94 102 VAL B CA 1
ATOM 3535 C C . VAL B 1 102 ? -7.723 22.766 6.227 1 98.94 102 VAL B C 1
ATOM 3537 O O . VAL B 1 102 ? -7.738 23.984 6.078 1 98.94 102 VAL B O 1
ATOM 3540 N N . VAL B 1 103 ? -6.938 22.188 7.109 1 98.94 103 VAL B N 1
ATOM 3541 C CA . VAL B 1 103 ? -5.793 22.859 7.707 1 98.94 103 VAL B CA 1
ATOM 3542 C C . VAL B 1 103 ? -4.559 22.672 6.824 1 98.94 103 VAL B C 1
ATOM 3544 O O . VAL B 1 103 ? -4.207 21.547 6.477 1 98.94 103 VAL B O 1
ATOM 3547 N N . GLU B 1 104 ? -3.975 23.734 6.395 1 98.75 104 GLU B N 1
ATOM 3548 C CA . GLU B 1 104 ? -2.873 23.797 5.438 1 98.75 104 GLU B CA 1
ATOM 3549 C C . GLU B 1 104 ? -1.62 24.391 6.074 1 98.75 104 GLU B C 1
ATOM 3551 O O . GLU B 1 104 ? -1.415 25.609 6.031 1 98.75 104 GLU B O 1
ATOM 3556 N N . PRO B 1 105 ? -0.736 23.531 6.637 1 98.31 105 PRO B N 1
ATOM 3557 C CA . PRO B 1 105 ? 0.35 24.031 7.48 1 98.31 105 PRO B CA 1
ATOM 3558 C C . PRO B 1 105 ? 1.664 24.188 6.719 1 98.31 105 PRO B C 1
ATOM 3560 O O . PRO B 1 105 ? 2.738 23.953 7.277 1 98.31 105 PRO B O 1
ATOM 3563 N N . THR B 1 106 ? 1.646 24.547 5.445 1 98 106 THR B N 1
ATOM 3564 C CA . THR B 1 106 ? 2.869 24.828 4.703 1 98 106 THR B CA 1
ATOM 3565 C C . THR B 1 106 ? 3.586 26.047 5.266 1 98 106 THR B C 1
ATOM 3567 O O . THR B 1 106 ? 2.979 27.109 5.43 1 98 106 THR B O 1
ATOM 3570 N N . CYS B 1 107 ? 4.832 25.969 5.531 1 95.94 107 CYS B N 1
ATOM 3571 C CA . CYS B 1 107 ? 5.605 26.984 6.23 1 95.94 107 CYS B CA 1
ATOM 3572 C C . CYS B 1 107 ? 6.359 27.875 5.238 1 95.94 107 CYS B C 1
ATOM 3574 O O . CYS B 1 107 ? 6.289 27.656 4.031 1 95.94 107 CYS B O 1
ATOM 3576 N N . GLN B 1 108 ? 6.977 28.891 5.867 1 95.31 108 GLN B N 1
ATOM 3577 C CA . GLN B 1 108 ? 7.938 29.688 5.105 1 95.31 108 GLN B CA 1
ATOM 3578 C C . GLN B 1 108 ? 9.094 28.812 4.621 1 95.31 108 GLN B C 1
ATOM 3580 O O . GLN B 1 108 ? 9.617 27.984 5.371 1 95.31 108 GLN B O 1
ATOM 3585 N N . GLY B 1 109 ? 9.367 28.984 3.383 1 94.44 109 GLY B N 1
ATOM 3586 C CA . GLY B 1 109 ? 10.523 28.281 2.865 1 94.44 109 GLY B CA 1
ATOM 3587 C C . GLY B 1 109 ? 10.156 27.078 2.016 1 94.44 109 GLY B C 1
ATOM 3588 O O . GLY B 1 109 ? 11 26.547 1.284 1 94.44 109 GLY B O 1
ATOM 3589 N N . ILE B 1 110 ? 8.867 26.688 2.051 1 97.06 110 ILE B N 1
ATOM 3590 C CA . ILE B 1 110 ? 8.516 25.5 1.282 1 97.06 110 ILE B CA 1
ATOM 3591 C C . ILE B 1 110 ? 7.246 25.766 0.474 1 97.06 110 ILE B C 1
ATOM 3593 O O . ILE B 1 110 ? 6.352 24.906 0.406 1 97.06 110 ILE B O 1
ATOM 3597 N N . GLY B 1 111 ? 7.074 26.922 -0.026 1 96.31 111 GLY B N 1
ATOM 3598 C CA . GLY B 1 111 ? 6.133 27.219 -1.092 1 96.31 111 GLY B CA 1
ATOM 3599 C C . GLY B 1 111 ? 4.785 27.703 -0.582 1 96.31 111 GLY B C 1
ATOM 3600 O O . GLY B 1 111 ? 3.781 27.625 -1.292 1 96.31 111 GLY B O 1
ATOM 3601 N N . ARG B 1 112 ? 4.746 28.219 0.658 1 96.75 112 ARG B N 1
ATOM 3602 C CA . ARG B 1 112 ? 3.512 28.797 1.18 1 96.75 112 ARG B CA 1
ATOM 3603 C C . ARG B 1 112 ? 3.018 29.938 0.283 1 96.75 112 ARG B C 1
ATOM 3605 O O . ARG B 1 112 ? 3.818 30.688 -0.272 1 96.75 112 ARG B O 1
ATOM 3612 N N . ASN B 1 113 ? 1.629 30.047 0.035 1 97.94 113 ASN B N 1
ATOM 3613 C CA . ASN B 1 113 ? 1.021 31.062 -0.82 1 97.94 113 ASN B CA 1
ATOM 3614 C C . ASN B 1 113 ? -0.333 31.516 -0.28 1 97.94 113 ASN B C 1
ATOM 3616 O O . ASN B 1 113 ? -1.374 31 -0.696 1 97.94 113 ASN B O 1
ATOM 3620 N N . PRO B 1 114 ? -0.326 32.562 0.59 1 98.44 114 PRO B N 1
ATOM 3621 C CA . PRO B 1 114 ? -1.559 32.969 1.268 1 98.44 114 PRO B CA 1
ATOM 3622 C C . PRO B 1 114 ? -2.643 33.438 0.295 1 98.44 114 PRO B C 1
ATOM 3624 O O . PRO B 1 114 ? -3.816 33.094 0.469 1 98.44 114 PRO B O 1
ATOM 3627 N N . LEU B 1 115 ? -2.326 34.156 -0.735 1 98.62 115 LEU B N 1
ATOM 3628 C CA . LEU B 1 115 ? -3.336 34.656 -1.658 1 98.62 115 LEU B CA 1
ATOM 3629 C C . LEU B 1 115 ? -3.924 33.5 -2.492 1 98.62 115 LEU B C 1
ATOM 3631 O O . LEU B 1 115 ? -5.117 33.5 -2.797 1 98.62 115 LEU B O 1
ATOM 3635 N N . ALA B 1 116 ? -3.078 32.562 -2.875 1 98.75 116 ALA B N 1
ATOM 3636 C CA . ALA B 1 116 ? -3.605 31.375 -3.566 1 98.75 116 ALA B CA 1
ATOM 3637 C C . ALA B 1 116 ? -4.566 30.609 -2.674 1 98.75 116 ALA B C 1
ATOM 3639 O O . ALA B 1 116 ? -5.586 30.094 -3.145 1 98.75 116 ALA B O 1
ATOM 3640 N N . MET B 1 117 ? -4.246 30.5 -1.379 1 98.81 117 MET B N 1
ATOM 3641 C CA . MET B 1 117 ? -5.129 29.812 -0.445 1 98.81 117 MET B CA 1
ATOM 3642 C C . MET B 1 117 ? -6.5 30.484 -0.394 1 98.81 117 MET B C 1
ATOM 3644 O O . MET B 1 117 ? -7.527 29.797 -0.339 1 98.81 117 MET B O 1
ATOM 3648 N N . ARG B 1 118 ? -6.469 31.812 -0.376 1 98.81 118 ARG B N 1
ATOM 3649 C CA . ARG B 1 118 ? -7.734 32.562 -0.361 1 98.81 118 ARG B CA 1
ATOM 3650 C C . ARG B 1 118 ? -8.531 32.281 -1.635 1 98.81 118 ARG B C 1
ATOM 3652 O O . ARG B 1 118 ? -9.742 32.062 -1.578 1 98.81 118 ARG B O 1
ATOM 3659 N N . ARG B 1 119 ? -7.863 32.281 -2.832 1 98.88 119 ARG B N 1
ATOM 3660 C CA . ARG B 1 119 ? -8.539 32.031 -4.098 1 98.88 119 ARG B CA 1
ATOM 3661 C C . ARG B 1 119 ? -9.094 30.609 -4.137 1 98.88 119 ARG B C 1
ATOM 3663 O O . ARG B 1 119 ? -10.211 30.375 -4.602 1 98.88 119 ARG B O 1
ATOM 3670 N N . ILE B 1 120 ? -8.32 29.688 -3.621 1 98.94 120 ILE B N 1
ATOM 3671 C CA . ILE B 1 120 ? -8.742 28.281 -3.609 1 98.94 120 ILE B CA 1
ATOM 3672 C C . ILE B 1 120 ? -9.938 28.125 -2.67 1 98.94 120 ILE B C 1
ATOM 3674 O O . ILE B 1 120 ? -10.906 27.438 -3.004 1 98.94 120 ILE B O 1
ATOM 3678 N N . SER B 1 121 ? -9.852 28.766 -1.498 1 98.94 121 SER B N 1
ATOM 3679 C CA . SER B 1 121 ? -10.969 28.734 -0.56 1 98.94 121 SER B CA 1
ATOM 3680 C C . SER B 1 121 ? -12.242 29.281 -1.189 1 98.94 121 SER B C 1
ATOM 3682 O O . SER B 1 121 ? -13.312 28.688 -1.068 1 98.94 121 SER B O 1
ATOM 3684 N N . GLN B 1 122 ? -12.109 30.375 -1.871 1 98.81 122 GLN B N 1
ATOM 3685 C CA . GLN B 1 122 ? -13.25 31 -2.529 1 98.81 122 GLN B CA 1
ATOM 3686 C C . GLN B 1 122 ? -13.82 30.094 -3.625 1 98.81 122 GLN B C 1
ATOM 3688 O O . GLN B 1 122 ? -15.031 29.922 -3.727 1 98.81 122 GLN B O 1
ATOM 3693 N N . ALA B 1 123 ? -12.969 29.516 -4.398 1 98.88 123 ALA B N 1
ATOM 3694 C CA . ALA B 1 123 ? -13.375 28.719 -5.551 1 98.88 123 ALA B CA 1
ATOM 3695 C C . ALA B 1 123 ? -14.031 27.406 -5.113 1 98.88 123 ALA B C 1
ATOM 3697 O O . ALA B 1 123 ? -14.938 26.906 -5.781 1 98.88 123 ALA B O 1
ATOM 3698 N N . THR B 1 124 ? -13.617 26.828 -3.982 1 98.88 124 THR B N 1
ATOM 3699 C CA . THR B 1 124 ? -14.086 25.5 -3.566 1 98.88 124 THR B CA 1
ATOM 3700 C C . THR B 1 124 ? -15.203 25.625 -2.533 1 98.88 124 THR B C 1
ATOM 3702 O O . THR B 1 124 ? -15.953 24.672 -2.312 1 98.88 124 THR B O 1
ATOM 3705 N N . GLY B 1 125 ? -15.258 26.75 -1.806 1 98.69 125 GLY B N 1
ATOM 3706 C CA . GLY B 1 125 ? -16.172 26.906 -0.689 1 98.69 125 GLY B CA 1
ATOM 3707 C C . GLY B 1 125 ? -15.648 26.328 0.606 1 98.69 125 GLY B C 1
ATOM 3708 O O . GLY B 1 125 ? -16.312 26.375 1.638 1 98.69 125 GLY B O 1
ATOM 3709 N N . LEU B 1 126 ? -14.43 25.859 0.606 1 98.81 126 LEU B N 1
ATOM 3710 C CA . LEU B 1 126 ? -13.828 25.266 1.795 1 98.81 126 LEU B CA 1
ATOM 3711 C C . LEU B 1 126 ? -13.297 26.344 2.729 1 98.81 126 LEU B C 1
ATOM 3713 O O . LEU B 1 126 ? -12.773 27.359 2.271 1 98.81 126 LEU B O 1
ATOM 3717 N N . ASN B 1 127 ? -13.453 26.109 4.059 1 98.94 127 ASN B N 1
ATOM 3718 C CA . ASN B 1 127 ? -12.586 26.828 4.996 1 98.94 127 ASN B CA 1
ATOM 3719 C C . ASN B 1 127 ? -11.148 26.328 4.918 1 98.94 127 ASN B C 1
ATOM 3721 O O . ASN B 1 127 ? -10.906 25.109 4.93 1 98.94 127 ASN B O 1
ATOM 3725 N N . ILE B 1 128 ? -10.227 27.203 4.746 1 98.94 128 ILE B N 1
ATOM 3726 C CA . ILE B 1 128 ? -8.812 26.844 4.793 1 98.94 128 ILE B CA 1
ATOM 3727 C C . ILE B 1 128 ? -8.125 27.578 5.941 1 98.94 128 ILE B C 1
ATOM 3729 O O . ILE B 1 128 ? -8.18 28.812 6.016 1 98.94 128 ILE B O 1
ATOM 3733 N N . VAL B 1 129 ? -7.605 26.859 6.879 1 98.94 129 VAL B N 1
ATOM 3734 C CA . VAL B 1 129 ? -6.809 27.406 7.969 1 98.94 129 VAL B CA 1
ATOM 3735 C C . VAL B 1 129 ? -5.324 27.297 7.633 1 98.94 129 VAL B C 1
ATOM 3737 O O . VAL B 1 129 ? -4.801 26.188 7.477 1 98.94 129 VAL B O 1
ATOM 3740 N N . MET B 1 130 ? -4.684 28.391 7.488 1 98.44 130 MET B N 1
ATOM 3741 C CA . MET B 1 130 ? -3.283 28.391 7.07 1 98.44 130 MET B CA 1
ATOM 3742 C C . MET B 1 130 ? -2.357 28.359 8.281 1 98.44 130 MET B C 1
ATOM 3744 O O . MET B 1 130 ? -2.674 28.938 9.32 1 98.44 130 MET B O 1
ATOM 3748 N N . GLY B 1 131 ? -1.223 27.688 8.117 1 97.81 131 GLY B N 1
ATOM 3749 C CA . GLY B 1 131 ? -0.237 27.578 9.18 1 97.81 131 GLY B CA 1
ATOM 3750 C C . GLY B 1 131 ? 0.864 28.609 9.086 1 97.81 131 GLY B C 1
ATOM 3751 O O . GLY B 1 131 ? 0.741 29.594 8.336 1 97.81 131 GLY B O 1
ATOM 3752 N N . ALA B 1 132 ? 1.859 28.547 9.984 1 96.56 132 ALA B N 1
ATOM 3753 C CA . ALA B 1 132 ? 2.975 29.484 10.086 1 96.56 132 ALA B CA 1
ATOM 3754 C C . ALA B 1 132 ? 4.215 28.797 10.664 1 96.56 132 ALA B C 1
ATOM 3756 O O . ALA B 1 132 ? 4.145 27.656 11.117 1 96.56 132 ALA B O 1
ATOM 3757 N N . GLY B 1 133 ? 5.238 29.578 10.664 1 97.94 133 GLY B N 1
ATOM 3758 C CA . GLY B 1 133 ? 6.477 29.109 11.266 1 97.94 133 GLY B CA 1
ATOM 3759 C C . GLY B 1 133 ? 7.43 28.5 10.266 1 97.94 133 GLY B C 1
ATOM 3760 O O . GLY B 1 133 ? 7.41 28.844 9.086 1 97.94 133 GLY B O 1
ATOM 3761 N N . TYR B 1 134 ? 8.367 27.703 10.805 1 98.5 134 TYR B N 1
ATOM 3762 C CA . TYR B 1 134 ? 9.438 27.141 9.992 1 98.5 134 TYR B CA 1
ATOM 3763 C C . TYR B 1 134 ? 9.469 25.609 10.125 1 98.5 134 TYR B C 1
ATOM 3765 O O . TYR B 1 134 ? 9.258 25.078 11.211 1 98.5 134 TYR B O 1
ATOM 3773 N N . TYR B 1 135 ? 9.688 25.047 8.984 1 98 135 TYR B N 1
ATOM 3774 C CA . TYR B 1 135 ? 9.719 23.594 8.93 1 98 135 TYR B CA 1
ATOM 3775 C C . TYR B 1 135 ? 11.086 23.062 9.32 1 98 135 TYR B C 1
ATOM 3777 O O . TYR B 1 135 ? 11.688 23.531 10.289 1 98 135 TYR B O 1
ATOM 3785 N N . LEU B 1 136 ? 11.656 22.078 8.688 1 98 136 LEU B N 1
ATOM 3786 C CA . LEU B 1 136 ? 12.93 21.453 9.016 1 98 136 LEU B CA 1
ATOM 3787 C C . LEU B 1 136 ? 14.094 22.406 8.75 1 98 136 LEU B C 1
ATOM 3789 O O . LEU B 1 136 ? 14.023 23.234 7.84 1 98 136 LEU B O 1
ATOM 3793 N N . ALA B 1 137 ? 15.125 22.203 9.484 1 96.94 137 ALA B N 1
ATOM 3794 C CA . ALA B 1 137 ? 16.297 23.062 9.352 1 96.94 137 ALA B CA 1
ATOM 3795 C C . ALA B 1 137 ? 16.781 23.109 7.902 1 96.94 137 ALA B C 1
ATOM 3797 O O . ALA B 1 137 ? 17.203 24.172 7.426 1 96.94 137 ALA B O 1
ATOM 3798 N N . SER B 1 138 ? 16.656 22.031 7.215 1 94.38 138 SER B N 1
ATOM 3799 C CA . SER B 1 138 ? 17.141 21.938 5.84 1 94.38 138 SER B CA 1
ATOM 3800 C C . SER B 1 138 ? 16.328 22.812 4.898 1 94.38 138 SER B C 1
ATOM 3802 O O . SER B 1 138 ? 16.75 23.094 3.775 1 94.38 138 SER B O 1
ATOM 3804 N N . SER B 1 139 ? 15.18 23.281 5.32 1 96 139 SER B N 1
ATOM 3805 C CA . SER B 1 139 ? 14.328 24.109 4.48 1 96 139 SER B CA 1
ATOM 3806 C C . SER B 1 139 ? 14.227 25.531 5.035 1 96 139 SER B C 1
ATOM 3808 O O . SER B 1 139 ? 13.516 26.375 4.48 1 96 139 SER B O 1
ATOM 3810 N N . HIS B 1 140 ? 14.906 25.844 6.133 1 96.81 140 HIS B N 1
ATOM 3811 C CA . HIS B 1 140 ? 14.852 27.172 6.711 1 96.81 140 HIS B CA 1
ATOM 3812 C C . HIS B 1 140 ? 15.359 28.219 5.727 1 96.81 140 HIS B C 1
ATOM 3814 O O . HIS B 1 140 ? 16.422 28.062 5.125 1 96.81 140 HIS B O 1
ATOM 3820 N N . PRO B 1 141 ? 14.586 29.328 5.59 1 96.44 141 PRO B N 1
ATOM 3821 C CA . PRO B 1 141 ? 15.211 30.484 4.926 1 96.44 141 PRO B CA 1
ATOM 3822 C C . PRO B 1 141 ? 16.484 30.938 5.617 1 96.44 141 PRO B C 1
ATOM 3824 O O . PRO B 1 141 ? 16.641 30.75 6.828 1 96.44 141 PRO B O 1
ATOM 3827 N N . GLU B 1 142 ? 17.312 31.578 4.914 1 95.94 142 GLU B N 1
ATOM 3828 C CA . GLU B 1 142 ? 18.625 32 5.41 1 95.94 142 GLU B CA 1
ATOM 3829 C C . GLU B 1 142 ? 18.484 32.906 6.645 1 95.94 142 GLU B C 1
ATOM 3831 O O . GLU B 1 142 ? 19.297 32.812 7.566 1 95.94 142 GLU B O 1
ATOM 3836 N N . LYS B 1 143 ? 17.484 33.625 6.723 1 96 143 LYS B N 1
ATOM 3837 C CA . LYS B 1 143 ? 17.297 34.625 7.793 1 96 143 LYS B CA 1
ATOM 3838 C C . LYS B 1 143 ? 17.141 33.938 9.148 1 96 143 LYS B C 1
ATOM 3840 O O . LYS B 1 143 ? 17.469 34.531 10.188 1 96 143 LYS B O 1
ATOM 3845 N N . VAL B 1 144 ? 16.734 32.719 9.203 1 96.81 144 VAL B N 1
ATOM 3846 C CA . VAL B 1 144 ? 16.391 32.031 10.445 1 96.81 144 VAL B CA 1
ATOM 3847 C C . VAL B 1 144 ? 17.656 31.828 11.281 1 96.81 144 VAL B C 1
ATOM 3849 O O . VAL B 1 144 ? 17.594 31.859 12.516 1 96.81 144 VAL B O 1
ATOM 3852 N N . ALA B 1 145 ? 18.719 31.625 10.609 1 96.06 145 ALA B N 1
ATOM 3853 C CA . ALA B 1 145 ? 19.984 31.406 11.312 1 96.06 145 ALA B CA 1
ATOM 3854 C C . ALA B 1 145 ? 20.281 32.531 12.281 1 96.06 145 ALA B C 1
ATOM 3856 O O . ALA B 1 145 ? 20.828 32.312 13.367 1 96.06 145 ALA B O 1
ATOM 3857 N N . GLY B 1 146 ? 19.859 33.719 11.938 1 96.75 146 GLY B N 1
ATOM 3858 C CA . GLY B 1 146 ? 20.188 34.875 12.742 1 96.75 146 GLY B CA 1
ATOM 3859 C C . GLY B 1 146 ? 19.078 35.312 13.688 1 96.75 146 GLY B C 1
ATOM 3860 O O . GLY B 1 146 ? 19.25 36.219 14.492 1 96.75 146 GLY B O 1
ATOM 3861 N N . LEU B 1 147 ? 18 34.625 13.625 1 97.94 147 LEU B N 1
ATOM 3862 C CA . LEU B 1 147 ? 16.875 35 14.469 1 97.94 147 LEU B CA 1
ATOM 3863 C C . LEU B 1 147 ? 17.016 34.406 15.859 1 97.94 147 LEU B C 1
ATOM 3865 O O . LEU B 1 147 ? 17.516 33.281 16.016 1 97.94 147 LEU B O 1
ATOM 3869 N N . THR B 1 148 ? 16.594 35.125 16.844 1 98.44 148 THR B N 1
ATOM 3870 C CA . THR B 1 148 ? 16.453 34.594 18.203 1 98.44 148 THR B CA 1
ATOM 3871 C C . THR B 1 148 ? 15.102 33.938 18.375 1 98.44 148 THR B C 1
ATOM 3873 O O . THR B 1 148 ? 14.227 34.062 17.516 1 98.44 148 THR B O 1
ATOM 3876 N N . VAL B 1 149 ? 14.945 33.219 19.453 1 98.69 149 VAL B N 1
ATOM 3877 C CA . VAL B 1 149 ? 13.664 32.625 19.797 1 98.69 149 VAL B CA 1
ATOM 3878 C C . VAL B 1 149 ? 12.57 33.688 19.828 1 98.69 149 VAL B C 1
ATOM 3880 O O . VAL B 1 149 ? 11.5 33.5 19.25 1 98.69 149 VAL B O 1
ATOM 3883 N N . ASP B 1 150 ? 12.859 34.812 20.453 1 98.56 150 ASP B N 1
ATOM 3884 C CA . ASP B 1 150 ? 11.891 35.875 20.578 1 98.56 150 ASP B CA 1
ATOM 3885 C C . ASP B 1 150 ? 11.531 36.469 19.203 1 98.56 150 ASP B C 1
ATOM 3887 O O . ASP B 1 150 ? 10.375 36.812 18.953 1 98.56 150 ASP B O 1
ATOM 3891 N N . ALA B 1 151 ? 12.523 36.625 18.406 1 98.69 151 ALA B N 1
ATOM 3892 C CA . ALA B 1 151 ? 12.289 37.156 17.078 1 98.69 151 ALA B CA 1
ATOM 3893 C C . ALA B 1 151 ? 11.406 36.25 16.234 1 98.69 151 ALA B C 1
ATOM 3895 O O . ALA B 1 151 ? 10.57 36.688 15.461 1 98.69 151 ALA B O 1
ATOM 3896 N N . ILE B 1 152 ? 11.633 34.938 16.344 1 98.69 152 ILE B N 1
ATOM 3897 C CA . ILE B 1 152 ? 10.789 33.969 15.656 1 98.69 152 ILE B CA 1
ATOM 3898 C C . ILE B 1 152 ? 9.352 34.094 16.156 1 98.69 152 ILE B C 1
ATOM 3900 O O . ILE B 1 152 ? 8.406 34.125 15.367 1 98.69 152 ILE B O 1
ATOM 3904 N N . ALA B 1 153 ? 9.195 34.125 17.469 1 98.75 153 ALA B N 1
ATOM 3905 C CA . ALA B 1 153 ? 7.867 34.344 18.062 1 98.75 153 ALA B CA 1
ATOM 3906 C C . ALA B 1 153 ? 7.211 35.594 17.531 1 98.75 153 ALA B C 1
ATOM 3908 O O . ALA B 1 153 ? 6.035 35.594 17.172 1 98.75 153 ALA B O 1
ATOM 3909 N N . ASP B 1 154 ? 7.984 36.688 17.484 1 98.5 154 ASP B N 1
ATOM 3910 C CA . ASP B 1 154 ? 7.477 37.969 17.016 1 98.5 154 ASP B CA 1
ATOM 3911 C C . ASP B 1 154 ? 6.945 37.875 15.594 1 98.5 154 ASP B C 1
ATOM 3913 O O . ASP B 1 154 ? 5.898 38.438 15.266 1 98.5 154 ASP B O 1
ATOM 3917 N N . GLU B 1 155 ? 7.656 37.219 14.797 1 98.12 155 GLU B N 1
ATOM 3918 C CA . GLU B 1 155 ? 7.238 37.062 13.406 1 98.12 155 GLU B CA 1
ATOM 3919 C C . GLU B 1 155 ? 5.91 36.312 13.305 1 98.12 155 GLU B C 1
ATOM 3921 O O . GLU B 1 155 ? 5.027 36.688 12.547 1 98.12 155 GLU B O 1
ATOM 3926 N N . ILE B 1 156 ? 5.773 35.281 14.047 1 98.62 156 ILE B N 1
ATOM 3927 C CA . ILE B 1 156 ? 4.555 34.469 14.008 1 98.62 156 ILE B CA 1
ATOM 3928 C C . ILE B 1 156 ? 3.389 35.281 14.562 1 98.62 156 ILE B C 1
ATOM 3930 O O . ILE B 1 156 ? 2.287 35.25 14.008 1 98.62 156 ILE B O 1
ATOM 3934 N N . VAL B 1 157 ? 3.635 36 15.617 1 98.62 157 VAL B N 1
ATOM 3935 C CA . VAL B 1 157 ? 2.604 36.875 16.188 1 98.62 157 VAL B CA 1
ATOM 3936 C C . VAL B 1 157 ? 2.146 37.875 15.164 1 98.62 157 VAL B C 1
ATOM 3938 O O . VAL B 1 157 ? 0.951 38.156 15.047 1 98.62 157 VAL B O 1
ATOM 3941 N N . GLN B 1 158 ? 3.117 38.469 14.438 1 98.12 158 GLN B N 1
ATOM 3942 C CA . GLN B 1 158 ? 2.785 39.438 13.398 1 98.12 158 GLN B CA 1
ATOM 3943 C C . GLN B 1 158 ? 1.875 38.844 12.344 1 98.12 158 GLN B C 1
ATOM 3945 O O . GLN B 1 158 ? 0.929 39.469 11.875 1 98.12 158 GLN B O 1
ATOM 3950 N N . GLU B 1 159 ? 2.119 37.594 11.938 1 98.38 159 GLU B N 1
ATOM 3951 C CA . GLU B 1 159 ? 1.31 36.938 10.938 1 98.38 159 GLU B CA 1
ATOM 3952 C C . GLU B 1 159 ? -0.089 36.625 11.469 1 98.38 159 GLU B C 1
ATOM 3954 O O . GLU B 1 159 ? -1.062 36.625 10.711 1 98.38 159 GLU B O 1
ATOM 3959 N N . ALA B 1 160 ? -0.211 36.375 12.781 1 98.5 160 ALA B N 1
ATOM 3960 C CA . ALA B 1 160 ? -1.5 36.094 13.406 1 98.5 160 ALA B CA 1
ATOM 3961 C C . ALA B 1 160 ? -2.346 37.375 13.508 1 98.5 160 ALA B C 1
ATOM 3963 O O . ALA B 1 160 ? -3.568 37.312 13.352 1 98.5 160 ALA B O 1
ATOM 3964 N N . ARG B 1 161 ? -1.693 38.438 13.703 1 97.62 161 ARG B N 1
ATOM 3965 C CA . ARG B 1 161 ? -2.416 39.688 14.031 1 97.62 161 ARG B CA 1
ATOM 3966 C C . ARG B 1 161 ? -2.627 40.531 12.797 1 97.62 161 ARG B C 1
ATOM 3968 O O . ARG B 1 161 ? -3.654 41.219 12.664 1 97.62 161 ARG B O 1
ATOM 3975 N N . HIS B 1 162 ? -1.622 40.5 11.883 1 96.88 162 HIS B N 1
ATOM 3976 C CA . HIS B 1 162 ? -1.646 41.5 10.828 1 96.88 162 HIS B CA 1
ATOM 3977 C C . HIS B 1 162 ? -1.666 40.844 9.445 1 96.88 162 HIS B C 1
ATOM 3979 O O . HIS B 1 162 ? -2.172 41.438 8.492 1 96.88 162 HIS B O 1
ATOM 3985 N N . GLY B 1 163 ? -1 39.75 9.312 1 97.62 163 GLY B N 1
ATOM 3986 C CA . GLY B 1 163 ? -1.068 39.094 8.016 1 97.62 163 GLY B CA 1
ATOM 3987 C C . GLY B 1 163 ? 0.247 38.438 7.602 1 97.62 163 GLY B C 1
ATOM 3988 O O . GLY B 1 163 ? 1.304 38.812 8.133 1 97.62 163 GLY B O 1
ATOM 3989 N N . VAL B 1 164 ? 0.163 37.594 6.645 1 97.12 164 VAL B N 1
ATOM 3990 C CA . VAL B 1 164 ? 1.279 36.781 6.156 1 97.12 164 VAL B CA 1
ATOM 3991 C C . VAL B 1 164 ? 1.895 37.438 4.926 1 97.12 164 VAL B C 1
ATOM 3993 O O . VAL B 1 164 ? 1.179 37.844 4 1 97.12 164 VAL B O 1
ATOM 3996 N N . ASP B 1 165 ? 3.164 37.625 4.891 1 94.31 165 ASP B N 1
ATOM 3997 C CA . ASP B 1 165 ? 3.938 38.031 3.725 1 94.31 165 ASP B CA 1
ATOM 3998 C C . ASP B 1 165 ? 3.408 39.344 3.154 1 94.31 165 ASP B C 1
ATOM 4000 O O . ASP B 1 165 ? 3.252 39.5 1.94 1 94.31 165 ASP B O 1
ATOM 4004 N N . GLY B 1 166 ? 2.982 40.188 3.932 1 95 166 GLY B N 1
ATOM 4005 C CA . GLY B 1 166 ? 2.545 41.5 3.504 1 95 166 GLY B CA 1
ATOM 4006 C C . GLY B 1 166 ? 1.103 41.531 3.033 1 95 166 GLY B C 1
ATOM 4007 O O . GLY B 1 166 ? 0.613 42.562 2.568 1 95 166 GLY B O 1
ATOM 4008 N N . THR B 1 167 ? 0.434 40.406 3.104 1 97.88 167 THR B N 1
ATOM 4009 C CA . THR B 1 167 ? -0.983 40.344 2.762 1 97.88 167 THR B CA 1
ATOM 4010 C C . THR B 1 167 ? -1.847 40.531 4.004 1 97.88 167 THR B C 1
ATOM 4012 O O . THR B 1 167 ? -1.324 40.688 5.113 1 97.88 167 THR B O 1
ATOM 4015 N N . ASP B 1 168 ? -3.135 40.531 3.822 1 98 168 ASP B N 1
ATOM 4016 C CA . ASP B 1 168 ? -4.051 40.625 4.953 1 98 168 ASP B CA 1
ATOM 4017 C C . ASP B 1 168 ? -4.57 39.25 5.375 1 98 168 ASP B C 1
ATOM 4019 O O . ASP B 1 168 ? -5.473 39.156 6.211 1 98 168 ASP B O 1
ATOM 4023 N N . VAL B 1 169 ? -4.062 38.219 4.695 1 98.75 169 VAL B N 1
ATOM 4024 C CA . VAL B 1 169 ? -4.391 36.844 5.125 1 98.75 169 VAL B CA 1
ATOM 4025 C C . VAL B 1 169 ? -3.691 36.531 6.445 1 98.75 169 VAL B C 1
ATOM 4027 O O . VAL B 1 169 ? -2.477 36.719 6.57 1 98.75 169 VAL B O 1
ATOM 4030 N N . ARG B 1 170 ? -4.406 36.094 7.426 1 98.69 170 ARG B N 1
ATOM 4031 C CA . ARG B 1 170 ? -3.842 35.781 8.742 1 98.69 170 ARG B CA 1
ATOM 4032 C C . ARG B 1 170 ? -3.85 34.312 9.031 1 98.69 170 ARG B C 1
ATOM 4034 O O . ARG B 1 170 ? -4.719 33.562 8.547 1 98.69 170 ARG B O 1
ATOM 4041 N N . ILE B 1 171 ? -2.938 33.875 9.828 1 98.75 171 ILE B N 1
ATOM 4042 C CA . ILE B 1 171 ? -2.801 32.469 10.141 1 98.75 171 ILE B CA 1
ATOM 4043 C C . ILE B 1 171 ? -3.824 32.062 11.203 1 98.75 171 ILE B C 1
ATOM 4045 O O . ILE B 1 171 ? -4.262 32.906 12 1 98.75 171 ILE B O 1
ATOM 4049 N N . GLY B 1 172 ? -4.258 30.781 11.18 1 98.75 172 GLY B N 1
ATOM 4050 C CA . GLY B 1 172 ? -5.16 30.25 12.188 1 98.75 172 GLY B CA 1
ATOM 4051 C C . GLY B 1 172 ? -4.531 29.156 13.023 1 98.75 172 GLY B C 1
ATOM 4052 O O . GLY B 1 172 ? -5.164 28.625 13.938 1 98.75 172 GLY B O 1
ATOM 4053 N N . LEU B 1 173 ? -3.32 28.781 12.75 1 98.62 173 LEU B N 1
ATOM 4054 C CA . LEU B 1 173 ? -2.549 27.719 13.398 1 98.62 173 LEU B CA 1
ATOM 4055 C C . LEU B 1 173 ? -1.054 28 13.297 1 98.62 173 LEU B C 1
ATOM 4057 O O . LEU B 1 173 ? -0.596 28.609 12.32 1 98.62 173 LEU B O 1
ATOM 4061 N N . ILE B 1 174 ? -0.297 27.609 14.352 1 98.88 174 ILE B N 1
ATOM 4062 C CA . ILE B 1 174 ? 1.157 27.719 14.312 1 98.88 174 ILE B CA 1
ATOM 4063 C C . ILE B 1 174 ? 1.763 26.359 13.969 1 98.88 174 ILE B C 1
ATOM 4065 O O . ILE B 1 174 ? 1.704 25.422 14.766 1 98.88 174 ILE B O 1
ATOM 4069 N N . GLY B 1 175 ? 2.482 26.281 12.859 1 97.62 175 GLY B N 1
ATOM 4070 C CA . GLY B 1 175 ? 3.053 25.031 12.359 1 97.62 175 GLY B CA 1
ATOM 4071 C C . GLY B 1 175 ? 2.775 24.797 10.891 1 97.62 175 GLY B C 1
ATOM 4072 O O . GLY B 1 175 ? 2.146 25.641 10.234 1 97.62 175 GLY B O 1
ATOM 4073 N N . GLU B 1 176 ? 3.256 23.812 10.375 1 97.25 176 GLU B N 1
ATOM 4074 C CA . GLU B 1 176 ? 3.838 22.656 11.055 1 97.25 176 GLU B CA 1
ATOM 4075 C C . GLU B 1 176 ? 5.305 22.906 11.398 1 97.25 176 GLU B C 1
ATOM 4077 O O . GLU B 1 176 ? 6.156 22.969 10.516 1 97.25 176 GLU B O 1
ATOM 4082 N N . ILE B 1 177 ? 5.656 22.938 12.656 1 98.81 177 ILE B N 1
ATOM 4083 C CA . ILE B 1 177 ? 7.016 23.234 13.086 1 98.81 177 ILE B CA 1
ATOM 4084 C C . ILE B 1 177 ? 7.883 21.984 12.961 1 98.81 177 ILE B C 1
ATOM 4086 O O . ILE B 1 177 ? 7.551 20.938 13.508 1 98.81 177 ILE B O 1
ATOM 4090 N N . GLY B 1 178 ? 8.992 22.172 12.258 1 98.62 178 GLY B N 1
ATOM 4091 C CA . GLY B 1 178 ? 9.773 21 11.875 1 98.62 178 GLY B CA 1
ATOM 4092 C C . GLY B 1 178 ? 10.695 20.516 12.977 1 98.62 178 GLY B C 1
ATOM 4093 O O . GLY B 1 178 ? 11.484 21.297 13.516 1 98.62 178 GLY B O 1
ATOM 4094 N N . VAL B 1 179 ? 10.602 19.281 13.312 1 98.62 179 VAL B N 1
ATOM 4095 C CA . VAL B 1 179 ? 11.562 18.531 14.117 1 98.62 179 VAL B CA 1
ATOM 4096 C C . VAL B 1 179 ? 12.047 17.312 13.336 1 98.62 179 VAL B C 1
ATOM 4098 O O . VAL B 1 179 ? 11.25 16.438 12.969 1 98.62 179 VAL B O 1
ATOM 4101 N N . SER B 1 180 ? 13.32 17.266 13.008 1 98 180 SER B N 1
ATOM 4102 C CA . SER B 1 180 ? 13.922 16.156 12.281 1 98 180 SER B CA 1
ATOM 4103 C C . SER B 1 180 ? 14.492 15.117 13.234 1 98 180 SER B C 1
ATOM 4105 O O . SER B 1 180 ? 14.391 15.258 14.453 1 98 180 SER B O 1
ATOM 4107 N N . ALA B 1 181 ? 15.047 14.062 12.641 1 97.19 181 ALA B N 1
ATOM 4108 C CA . ALA B 1 181 ? 15.688 13.008 13.43 1 97.19 181 ALA B CA 1
ATOM 4109 C C . ALA B 1 181 ? 16.797 13.578 14.297 1 97.19 181 ALA B C 1
ATOM 4111 O O . ALA B 1 181 ? 17.016 13.125 15.43 1 97.19 181 ALA B O 1
ATOM 4112 N N . ASP B 1 182 ? 17.5 14.609 13.805 1 97.12 182 ASP B N 1
ATOM 4113 C CA . ASP B 1 182 ? 18.641 15.188 14.508 1 97.12 182 ASP B CA 1
ATOM 4114 C C . ASP B 1 182 ? 18.188 16.172 15.578 1 97.12 182 ASP B C 1
ATOM 4116 O O . ASP B 1 182 ? 18.922 16.469 16.516 1 97.12 182 ASP B O 1
ATOM 4120 N N . PHE B 1 183 ? 16.891 16.656 15.414 1 98.38 183 PHE B N 1
ATOM 4121 C CA . PHE B 1 183 ? 16.391 17.703 16.297 1 98.38 183 PHE B CA 1
ATOM 4122 C C . PHE B 1 183 ? 17.453 18.766 16.531 1 98.38 183 PHE B C 1
ATOM 4124 O O . PHE B 1 183 ? 17.812 19.031 17.672 1 98.38 183 PHE B O 1
ATOM 4131 N N . THR B 1 184 ? 17.891 19.469 15.461 1 98.19 184 THR B N 1
ATOM 4132 C CA . THR B 1 184 ? 19.016 20.391 15.492 1 98.19 184 THR B CA 1
ATOM 4133 C C . THR B 1 184 ? 18.734 21.562 16.422 1 98.19 184 THR B C 1
ATOM 4135 O O . THR B 1 184 ? 17.594 21.812 16.781 1 98.19 184 THR B O 1
ATOM 4138 N N . ALA B 1 185 ? 19.75 22.25 16.797 1 98.12 185 ALA B N 1
ATOM 4139 C CA . ALA B 1 185 ? 19.609 23.438 17.625 1 98.12 185 ALA B CA 1
ATOM 4140 C C . ALA B 1 185 ? 18.719 24.469 16.938 1 98.12 185 ALA B C 1
ATOM 4142 O O . ALA B 1 185 ? 17.953 25.172 17.594 1 98.12 185 ALA B O 1
ATOM 4143 N N . ALA B 1 186 ? 18.828 24.594 15.617 1 98.31 186 ALA B N 1
ATOM 4144 C CA . ALA B 1 186 ? 18 25.531 14.867 1 98.31 186 ALA B CA 1
ATOM 4145 C C . ALA B 1 186 ? 16.531 25.125 14.938 1 98.31 186 ALA B C 1
ATOM 4147 O O . ALA B 1 186 ? 15.648 26 15.039 1 98.31 186 ALA B O 1
ATOM 4148 N N . GLU B 1 187 ? 16.281 23.859 14.859 1 98.75 187 GLU B N 1
ATOM 4149 C CA . GLU B 1 187 ? 14.906 23.375 14.961 1 98.75 187 GLU B CA 1
ATOM 4150 C C . GLU B 1 187 ? 14.344 23.594 16.359 1 98.75 187 GLU B C 1
ATOM 4152 O O . GLU B 1 187 ? 13.18 23.969 16.516 1 98.75 187 GLU B O 1
ATOM 4157 N N . GLU B 1 188 ? 15.172 23.312 17.344 1 98.81 188 GLU B N 1
ATOM 4158 C CA . GLU B 1 188 ? 14.719 23.562 18.719 1 98.81 188 GLU B CA 1
ATOM 4159 C C . GLU B 1 188 ? 14.445 25.047 18.938 1 98.81 188 GLU B C 1
ATOM 4161 O O . GLU B 1 188 ? 13.453 25.406 19.578 1 98.81 188 GLU B O 1
ATOM 4166 N N . LYS B 1 189 ? 15.344 25.906 18.438 1 98.75 189 LYS B N 1
ATOM 4167 C CA . LYS B 1 189 ? 15.125 27.344 18.5 1 98.75 189 LYS B CA 1
ATOM 4168 C C . LYS B 1 189 ? 13.797 27.734 17.859 1 98.75 189 LYS B C 1
ATOM 4170 O O . LYS B 1 189 ? 13.031 28.516 18.438 1 98.75 189 LYS B O 1
ATOM 4175 N N . SER B 1 190 ? 13.57 27.188 16.688 1 98.81 190 SER B N 1
ATOM 4176 C CA . SER B 1 190 ? 12.32 27.438 15.977 1 98.81 190 SER B CA 1
ATOM 4177 C C . SER B 1 190 ? 11.117 26.969 16.781 1 98.81 190 SER B C 1
ATOM 4179 O O . SER B 1 190 ? 10.102 27.656 16.875 1 98.81 190 SER B O 1
ATOM 4181 N N . LEU B 1 191 ? 11.203 25.781 17.406 1 98.94 191 LEU B N 1
ATOM 4182 C CA . LEU B 1 191 ? 10.125 25.219 18.203 1 98.94 191 LEU B CA 1
ATOM 4183 C C . LEU B 1 191 ? 9.844 26.094 19.422 1 98.94 191 LEU B C 1
ATOM 4185 O O . LEU B 1 191 ? 8.68 26.344 19.75 1 98.94 191 LEU B O 1
ATOM 4189 N N . ARG B 1 192 ? 10.836 26.531 20.078 1 98.88 192 ARG B N 1
ATOM 4190 C CA . ARG B 1 192 ? 10.672 27.391 21.25 1 98.88 192 ARG B CA 1
ATOM 4191 C C . ARG B 1 192 ? 9.992 28.703 20.875 1 98.88 192 ARG B C 1
ATOM 4193 O O . ARG B 1 192 ? 9.094 29.172 21.578 1 98.88 192 ARG B O 1
ATOM 4200 N N . GLY B 1 193 ? 10.453 29.297 19.734 1 98.88 193 GLY B N 1
ATOM 4201 C CA . GLY B 1 193 ? 9.797 30.5 19.234 1 98.88 193 GLY B CA 1
ATOM 4202 C C . GLY B 1 193 ? 8.328 30.281 18.922 1 98.88 193 GLY B C 1
ATOM 4203 O O . GLY B 1 193 ? 7.484 31.109 19.266 1 98.88 193 GLY B O 1
ATOM 4204 N N . ALA B 1 194 ? 8.016 29.188 18.297 1 98.88 194 ALA B N 1
ATOM 4205 C CA . ALA B 1 194 ? 6.633 28.844 17.953 1 98.88 194 ALA B CA 1
ATOM 4206 C C . ALA B 1 194 ? 5.793 28.656 19.219 1 98.88 194 ALA B C 1
ATOM 4208 O O . ALA B 1 194 ? 4.637 29.078 19.266 1 98.88 194 ALA B O 1
ATOM 4209 N N . ALA B 1 195 ? 6.359 27.969 20.203 1 98.88 195 ALA B N 1
ATOM 4210 C CA . ALA B 1 195 ? 5.664 27.75 21.469 1 98.88 195 ALA B CA 1
ATOM 4211 C C . ALA B 1 195 ? 5.363 29.078 22.172 1 98.88 195 ALA B C 1
ATOM 4213 O O . ALA B 1 195 ? 4.277 29.25 22.734 1 98.88 195 ALA B O 1
ATOM 4214 N N . GLN B 1 196 ? 6.293 30 22.172 1 98.81 196 GLN B N 1
ATOM 4215 C CA . GLN B 1 196 ? 6.051 31.312 22.734 1 98.81 196 GLN B CA 1
ATOM 4216 C C . GLN B 1 196 ? 4.941 32.031 21.984 1 98.81 196 GLN B C 1
ATOM 4218 O O . GLN B 1 196 ? 4.113 32.719 22.594 1 98.81 196 GLN B O 1
ATOM 4223 N N . ALA B 1 197 ? 4.973 31.922 20.656 1 98.88 197 ALA B N 1
ATOM 4224 C CA . ALA B 1 197 ? 3.916 32.531 19.859 1 98.88 197 ALA B CA 1
ATOM 4225 C C . ALA B 1 197 ? 2.553 31.938 20.203 1 98.88 197 ALA B C 1
ATOM 4227 O O . ALA B 1 197 ? 1.542 32.656 20.188 1 98.88 197 ALA B O 1
ATOM 4228 N N . HIS B 1 198 ? 2.516 30.656 20.469 1 98.75 198 HIS B N 1
ATOM 4229 C CA . HIS B 1 198 ? 1.303 30 20.938 1 98.75 198 HIS B CA 1
ATOM 4230 C C . HIS B 1 198 ? 0.773 30.672 22.203 1 98.75 198 HIS B C 1
ATOM 4232 O O . HIS B 1 198 ? -0.416 30.984 22.297 1 98.75 198 HIS B O 1
ATOM 4238 N N . VAL B 1 199 ? 1.605 30.906 23.141 1 98.56 199 VAL B N 1
ATOM 4239 C CA . VAL B 1 199 ? 1.223 31.531 24.391 1 98.56 199 VAL B CA 1
ATOM 4240 C C . VAL B 1 199 ? 0.701 32.938 24.125 1 98.56 199 VAL B C 1
ATOM 4242 O O . VAL B 1 199 ? -0.319 33.344 24.688 1 98.56 199 VAL B O 1
ATOM 4245 N N . ARG B 1 200 ? 1.321 33.656 23.266 1 98.62 200 ARG B N 1
ATOM 4246 C CA . ARG B 1 200 ? 1.047 35.062 23.016 1 98.62 200 ARG B CA 1
ATOM 4247 C C . ARG B 1 200 ? -0.211 35.219 22.172 1 98.62 200 ARG B C 1
ATOM 4249 O O . ARG B 1 200 ? -0.992 36.156 22.406 1 98.62 200 ARG B O 1
ATOM 4256 N N . THR B 1 201 ? -0.437 34.375 21.203 1 98.75 201 THR B N 1
ATOM 4257 C CA . THR B 1 201 ? -1.518 34.531 20.234 1 98.75 201 THR B CA 1
ATOM 4258 C C . THR B 1 201 ? -2.734 33.719 20.625 1 98.75 201 THR B C 1
ATOM 4260 O O . THR B 1 201 ? -3.846 33.969 20.156 1 98.75 201 THR B O 1
ATOM 4263 N N . GLY B 1 202 ? -2.508 32.594 21.375 1 98.5 202 GLY B N 1
ATOM 4264 C CA . GLY B 1 202 ? -3.572 31.672 21.719 1 98.5 202 GLY B CA 1
ATOM 4265 C C . GLY B 1 202 ? -3.916 30.703 20.594 1 98.5 202 GLY B C 1
ATOM 4266 O O . GLY B 1 202 ? -4.898 29.969 20.688 1 98.5 202 GLY B O 1
ATOM 4267 N N . LEU B 1 203 ? -3.189 30.719 19.5 1 98.81 203 LEU B N 1
ATOM 4268 C CA . LEU B 1 203 ? -3.438 29.797 18.406 1 98.81 203 LEU B CA 1
ATOM 4269 C C . LEU B 1 203 ? -2.869 28.422 18.719 1 98.81 203 LEU B C 1
ATOM 4271 O O . LEU B 1 203 ? -1.896 28.297 19.469 1 98.81 203 LEU B O 1
ATOM 4275 N N . PRO B 1 204 ? -3.482 27.359 18.188 1 98.81 204 PRO B N 1
ATOM 4276 C CA . PRO B 1 204 ? -2.938 26.016 18.422 1 98.81 204 PRO B CA 1
ATOM 4277 C C . PRO B 1 204 ? -1.581 25.812 17.75 1 98.81 204 PRO B C 1
ATOM 4279 O O . PRO B 1 204 ? -1.224 26.547 16.828 1 98.81 204 PRO B O 1
ATOM 4282 N N . LEU B 1 205 ? -0.82 24.844 18.312 1 98.88 205 LEU B N 1
ATOM 4283 C CA . LEU B 1 205 ? 0.529 24.516 17.859 1 98.88 205 LEU B CA 1
ATOM 4284 C C . LEU B 1 205 ? 0.565 23.141 17.219 1 98.88 205 LEU B C 1
ATOM 4286 O O . LEU B 1 205 ? -0.006 22.188 17.766 1 98.88 205 LEU B O 1
ATOM 4290 N N . MET B 1 206 ? 1.098 22.984 16 1 98.94 206 MET B N 1
ATOM 4291 C CA . MET B 1 206 ? 1.29 21.719 15.305 1 98.94 206 MET B CA 1
ATOM 4292 C C . MET B 1 206 ? 2.77 21.453 15.047 1 98.94 206 MET B C 1
ATOM 4294 O O . MET B 1 206 ? 3.465 22.312 14.492 1 98.94 206 MET B O 1
ATOM 4298 N N . VAL B 1 207 ? 3.252 20.281 15.43 1 98.94 207 VAL B N 1
ATOM 4299 C CA . VAL B 1 207 ? 4.68 20 15.367 1 98.94 207 VAL B CA 1
ATOM 4300 C C . VAL B 1 207 ? 4.922 18.75 14.523 1 98.94 207 VAL B C 1
ATOM 4302 O O . VAL B 1 207 ? 4.332 17.688 14.781 1 98.94 207 VAL B O 1
ATOM 4305 N N . HIS B 1 208 ? 5.723 18.891 13.508 1 98.81 208 HIS B N 1
ATOM 4306 C CA . HIS B 1 208 ? 6.211 17.766 12.727 1 98.81 208 HIS B CA 1
ATOM 4307 C C . HIS B 1 208 ? 7.184 16.922 13.531 1 98.81 208 HIS B C 1
ATOM 4309 O O . HIS B 1 208 ? 8.18 17.422 14.055 1 98.81 208 HIS B O 1
ATOM 4315 N N . LEU B 1 209 ? 6.973 15.648 13.625 1 98.75 209 LEU B N 1
ATOM 4316 C CA . LEU B 1 209 ? 7.898 14.695 14.234 1 98.75 209 LEU B CA 1
ATOM 4317 C C . LEU B 1 209 ? 8.508 13.781 13.18 1 98.75 209 LEU B C 1
ATOM 4319 O O . LEU B 1 209 ? 7.871 13.477 12.164 1 98.75 209 LEU B O 1
ATOM 4323 N N . PRO B 1 210 ? 9.805 13.367 13.438 1 98.06 210 PRO B N 1
ATOM 4324 C CA . PRO B 1 210 ? 10.258 12.18 12.719 1 98.06 210 PRO B CA 1
ATOM 4325 C C . PRO B 1 210 ? 9.555 10.898 13.18 1 98.06 210 PRO B C 1
ATOM 4327 O O . PRO B 1 210 ? 9.992 10.273 14.148 1 98.06 210 PRO B O 1
ATOM 4330 N N . GLY B 1 211 ? 8.531 10.523 12.516 1 97.44 211 GLY B N 1
ATOM 4331 C CA . GLY B 1 211 ? 7.539 9.555 12.953 1 97.44 211 GLY B CA 1
ATOM 4332 C C . GLY B 1 211 ? 8.148 8.227 13.352 1 97.44 211 GLY B C 1
ATOM 4333 O O . GLY B 1 211 ? 7.594 7.512 14.195 1 97.44 211 GLY B O 1
ATOM 4334 N N . TRP B 1 212 ? 9.297 7.848 12.836 1 98 212 TRP B N 1
ATOM 4335 C CA . TRP B 1 212 ? 9.922 6.555 13.094 1 98 212 TRP B CA 1
ATOM 4336 C C . TRP B 1 212 ? 10.781 6.605 14.352 1 98 212 TRP B C 1
ATOM 4338 O O . TRP B 1 212 ? 11.344 5.59 14.773 1 98 212 TRP B O 1
ATOM 4348 N N . LEU B 1 213 ? 10.906 7.801 14.93 1 98.19 213 LEU B N 1
ATOM 4349 C CA . LEU B 1 213 ? 11.641 8 16.172 1 98.19 213 LEU B CA 1
ATOM 4350 C C . LEU B 1 213 ? 10.695 8.422 17.297 1 98.19 213 LEU B C 1
ATOM 4352 O O . LEU B 1 213 ? 9.555 8.797 17.047 1 98.19 213 LEU B O 1
ATOM 4356 N N . ARG B 1 214 ? 11.156 8.312 18.531 1 98.5 214 ARG B N 1
ATOM 4357 C CA . ARG B 1 214 ? 10.336 8.594 19.703 1 98.5 214 ARG B CA 1
ATOM 4358 C C . ARG B 1 214 ? 10.734 9.914 20.344 1 98.5 214 ARG B C 1
ATOM 4360 O O . ARG B 1 214 ? 11.141 9.945 21.516 1 98.5 214 ARG B O 1
ATOM 4367 N N . LEU B 1 215 ? 10.469 11 19.594 1 98.75 215 LEU B N 1
ATOM 4368 C CA . LEU B 1 215 ? 10.898 12.312 20.062 1 98.75 215 LEU B CA 1
ATOM 4369 C C . LEU B 1 215 ? 9.727 13.086 20.656 1 98.75 215 LEU B C 1
ATOM 4371 O O . LEU B 1 215 ? 9.898 14.219 21.125 1 98.75 215 LEU B O 1
ATOM 4375 N N . GLY B 1 216 ? 8.562 12.477 20.734 1 98.88 216 GLY B N 1
ATOM 4376 C CA . GLY B 1 216 ? 7.359 13.164 21.156 1 98.88 216 GLY B CA 1
ATOM 4377 C C . GLY B 1 216 ? 7.473 13.75 22.562 1 98.88 216 GLY B C 1
ATOM 4378 O O . GLY B 1 216 ? 7.086 14.898 22.797 1 98.88 216 GLY B O 1
ATOM 4379 N N . HIS B 1 217 ? 8.008 12.984 23.5 1 98.88 217 HIS B N 1
ATOM 4380 C CA . HIS B 1 217 ? 8.117 13.453 24.875 1 98.88 217 HIS B CA 1
ATOM 4381 C C . HIS B 1 217 ? 9.07 14.641 24.969 1 98.88 217 HIS B C 1
ATOM 4383 O O . HIS B 1 217 ? 8.773 15.625 25.641 1 98.88 217 HIS B O 1
ATOM 4389 N N . ARG B 1 218 ? 10.195 14.547 24.297 1 98.88 218 ARG B N 1
ATOM 4390 C CA . ARG B 1 218 ? 11.148 15.648 24.312 1 98.88 218 ARG B CA 1
ATOM 4391 C C . ARG B 1 218 ? 10.539 16.906 23.734 1 98.88 218 ARG B C 1
ATOM 4393 O O . ARG B 1 218 ? 10.734 18 24.25 1 98.88 218 ARG B O 1
ATOM 4400 N N . VAL B 1 219 ? 9.852 16.766 22.641 1 98.94 219 VAL B N 1
ATOM 4401 C CA . VAL B 1 219 ? 9.18 17.891 22 1 98.94 219 VAL B CA 1
ATOM 4402 C C . VAL B 1 219 ? 8.18 18.516 22.969 1 98.94 219 VAL B C 1
ATOM 4404 O O . VAL B 1 219 ? 8.164 19.734 23.141 1 98.94 219 VAL B O 1
ATOM 4407 N N . LEU B 1 220 ? 7.344 17.703 23.625 1 98.94 220 LEU B N 1
ATOM 4408 C CA . LEU B 1 220 ? 6.352 18.219 24.562 1 98.94 220 LEU B CA 1
ATOM 4409 C C . LEU B 1 220 ? 7.027 18.906 25.75 1 98.94 220 LEU B C 1
ATOM 4411 O O . LEU B 1 220 ? 6.512 19.875 26.297 1 98.94 220 LEU B O 1
ATOM 4415 N N . ASP B 1 221 ? 8.203 18.359 26.172 1 98.94 221 ASP B N 1
ATOM 4416 C CA . ASP B 1 221 ? 8.961 19.016 27.234 1 98.94 221 ASP B CA 1
ATOM 4417 C C . ASP B 1 221 ? 9.359 20.438 26.828 1 98.94 221 ASP B C 1
ATOM 4419 O O . ASP B 1 221 ? 9.18 21.375 27.609 1 98.94 221 ASP B O 1
ATOM 4423 N N . VAL B 1 222 ? 9.883 20.578 25.641 1 98.88 222 VAL B N 1
ATOM 4424 C CA . VAL B 1 222 ? 10.32 21.875 25.141 1 98.88 222 VAL B CA 1
ATOM 4425 C C . VAL B 1 222 ? 9.125 22.812 25.047 1 98.88 222 VAL B C 1
ATOM 4427 O O . VAL B 1 222 ? 9.219 23.984 25.453 1 98.88 222 VAL B O 1
ATOM 4430 N N . VAL B 1 223 ? 8.016 22.359 24.547 1 98.88 223 VAL B N 1
ATOM 4431 C CA . VAL B 1 223 ? 6.793 23.141 24.391 1 98.88 223 VAL B CA 1
ATOM 4432 C C . VAL B 1 223 ? 6.309 23.609 25.75 1 98.88 223 VAL B C 1
ATOM 4434 O O . VAL B 1 223 ? 5.984 24.797 25.938 1 98.88 223 VAL B O 1
ATOM 4437 N N . ALA B 1 224 ? 6.324 22.719 26.719 1 98.75 224 ALA B N 1
ATOM 4438 C CA . ALA B 1 224 ? 5.867 23.031 28.062 1 98.75 224 ALA B CA 1
ATOM 4439 C C . ALA B 1 224 ? 6.805 24.016 28.75 1 98.75 224 ALA B C 1
ATOM 4441 O O . ALA B 1 224 ? 6.359 24.875 29.516 1 98.75 224 ALA B O 1
ATOM 4442 N N . GLU B 1 225 ? 8.055 23.875 28.547 1 98.75 225 GLU B N 1
ATOM 4443 C CA . GLU B 1 225 ? 9.055 24.766 29.125 1 98.75 225 GLU B CA 1
ATOM 4444 C C . GLU B 1 225 ? 8.805 26.219 28.719 1 98.75 225 GLU B C 1
ATOM 4446 O O . GLU B 1 225 ? 9.109 27.141 29.484 1 98.75 225 GLU B O 1
ATOM 4451 N N . GLU B 1 226 ? 8.25 26.391 27.547 1 98.69 226 GLU B N 1
ATOM 4452 C CA . GLU B 1 226 ? 7.984 27.734 27.031 1 98.69 226 GLU B CA 1
ATOM 4453 C C . GLU B 1 226 ? 6.609 28.219 27.469 1 98.69 226 GLU B C 1
ATOM 4455 O O . GLU B 1 226 ? 6.172 29.312 27.062 1 98.69 226 GLU B O 1
ATOM 4460 N N . GLY B 1 227 ? 5.871 27.359 28.234 1 98.31 227 GLY B N 1
ATOM 4461 C CA . GLY B 1 227 ? 4.59 27.75 28.781 1 98.31 227 GLY B CA 1
ATOM 4462 C C . GLY B 1 227 ? 3.418 27.438 27.875 1 98.31 227 GLY B C 1
ATOM 4463 O O . GLY B 1 227 ? 2.283 27.828 28.156 1 98.31 227 GLY B O 1
ATOM 4464 N N . ALA B 1 228 ? 3.648 26.781 26.812 1 98.38 228 ALA B N 1
ATOM 4465 C CA . ALA B 1 228 ? 2.592 26.469 25.844 1 98.38 228 ALA B CA 1
ATOM 4466 C C . ALA B 1 228 ? 1.662 25.391 26.391 1 98.38 228 ALA B C 1
ATOM 4468 O O . ALA B 1 228 ? 2.066 24.578 27.234 1 98.38 228 ALA B O 1
ATOM 4469 N N . ASP B 1 229 ? 0.417 25.406 26.031 1 98.25 229 ASP B N 1
ATOM 4470 C CA . ASP B 1 229 ? -0.617 24.469 26.438 1 98.25 229 ASP B CA 1
ATOM 4471 C C . ASP B 1 229 ? -0.545 23.172 25.625 1 98.25 229 ASP B C 1
ATOM 4473 O O . ASP B 1 229 ? -0.859 23.172 24.438 1 98.25 229 ASP B O 1
ATOM 4477 N N . LEU B 1 230 ? -0.256 22.078 26.266 1 98.75 230 LEU B N 1
ATOM 4478 C CA . LEU B 1 230 ? -0.099 20.797 25.578 1 98.75 230 LEU B CA 1
ATOM 4479 C C . LEU B 1 230 ? -1.438 20.312 25.047 1 98.75 230 LEU B C 1
ATOM 4481 O O . LEU B 1 230 ? -1.48 19.562 24.062 1 98.75 230 LEU B O 1
ATOM 4485 N N . ASN B 1 231 ? -2.57 20.75 25.641 1 98.5 231 ASN B N 1
ATOM 4486 C CA . ASN B 1 231 ? -3.896 20.312 25.219 1 98.5 231 ASN B CA 1
ATOM 4487 C C . ASN B 1 231 ? -4.25 20.859 23.828 1 98.5 231 ASN B C 1
ATOM 4489 O O . ASN B 1 231 ? -5.207 20.391 23.203 1 98.5 231 ASN B O 1
ATOM 4493 N N . HIS B 1 232 ? -3.51 21.844 23.375 1 98.75 232 HIS B N 1
ATOM 4494 C CA . HIS B 1 232 ? -3.719 22.422 22.047 1 98.75 232 HIS B CA 1
ATOM 4495 C C . HIS B 1 232 ? -2.457 22.312 21.203 1 98.75 232 HIS B C 1
ATOM 4497 O O . HIS B 1 232 ? -2.16 23.219 20.406 1 98.75 232 HIS B O 1
ATOM 4503 N N . THR B 1 233 ? -1.686 21.25 21.469 1 98.94 233 THR B N 1
ATOM 4504 C CA . THR B 1 233 ? -0.504 20.891 20.703 1 98.94 233 THR B CA 1
ATOM 4505 C C . THR B 1 233 ? -0.751 19.594 19.922 1 98.94 233 THR B C 1
ATOM 4507 O O . THR B 1 233 ? -1.164 18.594 20.484 1 98.94 233 THR B O 1
ATOM 4510 N N . VAL B 1 234 ? -0.585 19.672 18.594 1 98.94 234 VAL B N 1
ATOM 4511 C CA . VAL B 1 234 ? -0.78 18.531 17.703 1 98.94 234 VAL B CA 1
ATOM 4512 C C . VAL B 1 234 ? 0.571 17.922 17.344 1 98.94 234 VAL B C 1
ATOM 4514 O O . VAL B 1 234 ? 1.464 18.625 16.859 1 98.94 234 VAL B O 1
ATOM 4517 N N . LEU B 1 235 ? 0.756 16.672 17.625 1 98.94 235 LEU B N 1
ATOM 4518 C CA . LEU B 1 235 ? 1.927 15.922 17.188 1 98.94 235 LEU B CA 1
ATOM 4519 C C . LEU B 1 235 ? 1.647 15.195 15.875 1 98.94 235 LEU B C 1
ATOM 4521 O O . LEU B 1 235 ? 0.797 14.305 15.828 1 98.94 235 LEU B O 1
ATOM 4525 N N . CYS B 1 236 ? 2.355 15.594 14.82 1 98.88 236 CYS B N 1
ATOM 4526 C CA . CYS B 1 236 ? 2.121 15.078 13.477 1 98.88 236 CYS B CA 1
ATOM 4527 C C . CYS B 1 236 ? 2.859 13.766 13.266 1 98.88 236 CYS B C 1
ATOM 4529 O O . CYS B 1 236 ? 3.773 13.43 14.023 1 98.88 236 CYS B O 1
ATOM 4531 N N . HIS B 1 237 ? 2.488 12.984 12.242 1 98.69 237 HIS B N 1
ATOM 4532 C CA . HIS B 1 237 ? 3.158 11.797 11.734 1 98.69 237 HIS B CA 1
ATOM 4533 C C . HIS B 1 237 ? 3.295 10.734 12.82 1 98.69 237 HIS B C 1
ATOM 4535 O O . HIS B 1 237 ? 4.375 10.172 13.008 1 98.69 237 HIS B O 1
ATOM 4541 N N . MET B 1 238 ? 2.232 10.469 13.469 1 98.81 238 MET B N 1
ATOM 4542 C CA . MET B 1 238 ? 2.244 9.469 14.531 1 98.81 238 MET B CA 1
ATOM 4543 C C . MET B 1 238 ? 2.023 8.07 13.969 1 98.81 238 MET B C 1
ATOM 4545 O O . MET B 1 238 ? 2.201 7.078 14.68 1 98.81 238 MET B O 1
ATOM 4549 N N . ASN B 1 239 ? 1.731 7.926 12.672 1 98.81 239 ASN B N 1
ATOM 4550 C CA . ASN B 1 239 ? 1.479 6.652 12.016 1 98.81 239 ASN B CA 1
ATOM 4551 C C . ASN B 1 239 ? 2.646 5.684 12.195 1 98.81 239 ASN B C 1
ATOM 4553 O O . ASN B 1 239 ? 2.449 4.527 12.57 1 98.81 239 ASN B O 1
ATOM 4557 N N . PRO B 1 240 ? 3.885 6.129 12 1 98.5 240 PRO B N 1
ATOM 4558 C CA . PRO B 1 240 ? 4.992 5.168 12.031 1 98.5 240 PRO B CA 1
ATOM 4559 C C . PRO B 1 240 ? 5.195 4.551 13.414 1 98.5 240 PRO B C 1
ATOM 4561 O O . PRO B 1 240 ? 5.824 3.494 13.531 1 98.5 240 PRO B O 1
ATOM 4564 N N . SER B 1 241 ? 4.703 5.176 14.492 1 98.62 241 SER B N 1
ATOM 4565 C CA . SER B 1 241 ? 4.824 4.613 15.828 1 98.62 241 SER B CA 1
ATOM 4566 C C . SER B 1 241 ? 3.559 3.859 16.234 1 98.62 241 SER B C 1
ATOM 4568 O O . SER B 1 241 ? 3.33 3.6 17.406 1 98.62 241 SER B O 1
ATOM 4570 N N . HIS B 1 242 ? 2.74 3.445 15.289 1 98.06 242 HIS B N 1
ATOM 4571 C CA . HIS B 1 242 ? 1.412 2.879 15.5 1 98.06 242 HIS B CA 1
ATOM 4572 C C . HIS B 1 242 ? 1.473 1.663 16.422 1 98.06 242 HIS B C 1
ATOM 4574 O O . HIS B 1 242 ? 0.565 1.44 17.219 1 98.06 242 HIS B O 1
ATOM 4580 N N . ALA B 1 243 ? 2.504 0.907 16.359 1 96.94 243 ALA B N 1
ATOM 4581 C CA . ALA B 1 243 ? 2.574 -0.335 17.125 1 96.94 243 ALA B CA 1
ATOM 4582 C C . ALA B 1 243 ? 2.994 -0.068 18.562 1 96.94 243 ALA B C 1
ATOM 4584 O O . ALA B 1 243 ? 2.863 -0.939 19.438 1 96.94 243 ALA B O 1
ATOM 4585 N N . ASP B 1 244 ? 3.559 1.071 18.844 1 98.5 244 ASP B N 1
ATOM 4586 C CA . ASP B 1 244 ? 3.967 1.466 20.188 1 98.5 244 ASP B CA 1
ATOM 45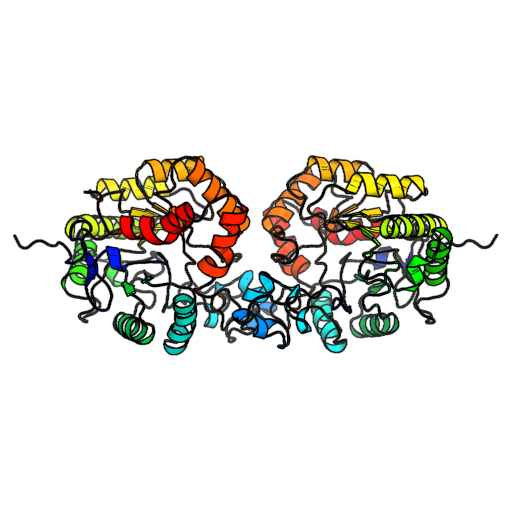87 C C . ASP B 1 244 ? 2.846 2.217 20.906 1 98.5 244 ASP B C 1
ATOM 4589 O O . ASP B 1 244 ? 2.955 3.418 21.156 1 98.5 244 ASP B O 1
ATOM 4593 N N . ILE B 1 245 ? 1.859 1.466 21.312 1 98.5 245 ILE B N 1
ATOM 4594 C CA . ILE B 1 245 ? 0.646 2.025 21.891 1 98.5 245 ILE B CA 1
ATOM 4595 C C . ILE B 1 245 ? 0.982 2.729 23.203 1 98.5 245 ILE B C 1
ATOM 4597 O O . ILE B 1 245 ? 0.385 3.756 23.531 1 98.5 245 ILE B O 1
ATOM 4601 N N . ALA B 1 246 ? 1.896 2.197 23.891 1 98.69 246 ALA B N 1
ATOM 4602 C CA . ALA B 1 246 ? 2.305 2.83 25.156 1 98.69 246 ALA B CA 1
ATOM 4603 C C . ALA B 1 246 ? 2.834 4.238 24.906 1 98.69 246 ALA B C 1
ATOM 4605 O O . ALA B 1 246 ? 2.449 5.184 25.594 1 98.69 246 ALA B O 1
ATOM 4606 N N . TYR B 1 247 ? 3.67 4.383 23.906 1 98.88 247 TYR B N 1
ATOM 4607 C CA . TYR B 1 247 ? 4.234 5.672 23.531 1 98.88 247 TYR B CA 1
ATOM 4608 C C . TYR B 1 247 ? 3.137 6.66 23.156 1 98.88 247 TYR B C 1
ATOM 4610 O O . TYR B 1 247 ? 3.098 7.781 23.656 1 98.88 247 TYR B O 1
ATOM 4618 N N . GLN B 1 248 ? 2.199 6.25 22.359 1 98.88 248 GLN B N 1
ATOM 4619 C CA . GLN B 1 248 ? 1.149 7.141 21.891 1 98.88 248 GLN B CA 1
ATOM 4620 C C . GLN B 1 248 ? 0.168 7.484 23 1 98.88 248 GLN B C 1
ATOM 4622 O O . GLN B 1 248 ? -0.286 8.625 23.109 1 98.88 248 GLN B O 1
ATOM 4627 N N . SER B 1 249 ? -0.082 6.473 23.844 1 98.75 249 SER B N 1
ATOM 4628 C CA . SER B 1 249 ? -0.987 6.707 24.953 1 98.75 249 SER B CA 1
ATOM 4629 C C . SER B 1 249 ? -0.394 7.699 25.953 1 98.75 249 SER B C 1
ATOM 4631 O O . SER B 1 249 ? -1.11 8.539 26.5 1 98.75 249 SER B O 1
ATOM 4633 N N . GLU B 1 250 ? 0.841 7.582 26.172 1 98.81 250 GLU B N 1
ATOM 4634 C CA . GLU B 1 250 ? 1.508 8.5 27.094 1 98.81 250 GLU B CA 1
ATOM 4635 C C . GLU B 1 250 ? 1.468 9.93 26.562 1 98.81 250 GLU B C 1
ATOM 4637 O O . GLU B 1 250 ? 1.217 10.867 27.328 1 98.81 250 GLU B O 1
ATOM 4642 N N . LEU B 1 251 ? 1.754 10.102 25.312 1 98.94 251 LEU B N 1
ATOM 4643 C CA . LEU B 1 251 ? 1.7 11.43 24.703 1 98.94 251 LEU B CA 1
ATOM 4644 C C . LEU B 1 251 ? 0.292 12.008 24.781 1 98.94 251 LEU B C 1
ATOM 4646 O O . LEU B 1 251 ? 0.118 13.172 25.141 1 98.94 251 LEU B O 1
ATOM 4650 N N . ALA B 1 252 ? -0.671 11.172 24.469 1 98.88 252 ALA B N 1
ATOM 4651 C CA . ALA B 1 252 ? -2.066 11.594 24.594 1 98.88 252 ALA B CA 1
ATOM 4652 C C . ALA B 1 252 ? -2.426 11.922 26.031 1 98.88 252 ALA B C 1
ATOM 4654 O O . ALA B 1 252 ? -3.168 12.867 26.297 1 98.88 252 ALA B O 1
ATOM 4655 N N . GLY B 1 253 ? -1.901 11.125 26.891 1 98.62 253 GLY B N 1
ATOM 4656 C CA . GLY B 1 253 ? -2.141 11.336 28.312 1 98.62 253 GLY B CA 1
ATOM 4657 C C . GLY B 1 253 ? -1.609 12.664 28.812 1 98.62 253 GLY B C 1
ATOM 4658 O O . GLY B 1 253 ? -2.156 13.234 29.766 1 98.62 253 GLY B O 1
ATOM 4659 N N . ARG B 1 254 ? -0.613 13.172 28.188 1 98.69 254 ARG B N 1
ATOM 4660 C CA . ARG B 1 254 ? -0.049 14.469 28.531 1 98.69 254 ARG B CA 1
ATOM 4661 C C . ARG B 1 254 ? -0.892 15.602 27.953 1 98.69 254 ARG B C 1
ATOM 4663 O O . ARG B 1 254 ? -0.636 16.781 28.234 1 98.69 254 ARG B O 1
ATOM 4670 N N . GLY B 1 255 ? -1.889 15.227 27.125 1 98.5 255 GLY B N 1
ATOM 4671 C CA . GLY B 1 255 ? -2.834 16.203 26.609 1 98.5 255 GLY B CA 1
ATOM 4672 C C . GLY B 1 255 ? -2.67 16.469 25.125 1 98.5 255 GLY B C 1
ATOM 4673 O O . GLY B 1 255 ? -3.551 17.047 24.5 1 98.5 255 GLY B O 1
ATOM 4674 N N . ALA B 1 256 ? -1.604 16.016 24.5 1 98.88 256 ALA B N 1
ATOM 4675 C CA . ALA B 1 256 ? -1.311 16.312 23.109 1 98.88 256 ALA B CA 1
ATOM 4676 C C . ALA B 1 256 ? -2.23 15.531 22.172 1 98.88 256 ALA B C 1
ATOM 4678 O O . ALA B 1 256 ? -2.77 14.484 22.547 1 98.88 256 ALA B O 1
ATOM 4679 N N . PHE B 1 257 ? -2.51 16.062 21.031 1 98.94 257 PHE B N 1
ATOM 4680 C CA . PHE B 1 257 ? -3.217 15.344 19.984 1 98.94 257 PHE B CA 1
ATOM 4681 C C . PHE B 1 257 ? -2.266 14.422 19.219 1 98.94 257 PHE B C 1
ATOM 4683 O O . PHE B 1 257 ? -1.131 14.805 18.922 1 98.94 257 PHE B O 1
ATOM 4690 N N . ILE B 1 258 ? -2.721 13.227 19.031 1 98.94 258 ILE B N 1
ATOM 4691 C CA . ILE B 1 258 ? -2.035 12.227 18.219 1 98.94 258 ILE B CA 1
ATOM 4692 C C . ILE B 1 258 ? -2.576 12.242 16.797 1 98.94 258 ILE B C 1
ATOM 4694 O O . ILE B 1 258 ? -3.672 11.742 16.531 1 98.94 258 ILE B O 1
ATOM 4698 N N . GLU B 1 259 ? -1.752 12.75 15.875 1 98.94 259 GLU B N 1
ATOM 4699 C CA . GLU B 1 259 ? -2.283 12.945 14.531 1 98.94 259 GLU B CA 1
ATOM 4700 C C . GLU B 1 259 ? -1.838 11.828 13.586 1 98.94 259 GLU B C 1
ATOM 4702 O O . GLU B 1 259 ? -0.646 11.688 13.305 1 98.94 259 GLU B O 1
ATOM 4707 N N . TYR B 1 260 ? -2.76 11.07 13.148 1 98.94 260 TYR B N 1
ATOM 4708 C CA . TYR B 1 260 ? -2.566 10.133 12.047 1 98.94 260 TYR B CA 1
ATOM 4709 C C . TYR B 1 260 ? -2.781 10.82 10.703 1 98.94 260 TYR B C 1
ATOM 4711 O O . TYR B 1 260 ? -3.867 10.742 10.125 1 98.94 260 TYR B O 1
ATOM 4719 N N . ASP B 1 261 ? -1.683 11.484 10.227 1 98.88 261 ASP B N 1
ATOM 4720 C CA . ASP B 1 261 ? -1.828 12.312 9.039 1 98.88 261 ASP B CA 1
ATOM 4721 C C . ASP B 1 261 ? -1.102 11.695 7.844 1 98.88 261 ASP B C 1
ATOM 4723 O O . ASP B 1 261 ? -0.806 12.383 6.867 1 98.88 261 ASP B O 1
ATOM 4727 N N . MET B 1 262 ? -0.749 10.414 7.969 1 98.81 262 MET B N 1
ATOM 4728 C CA . MET B 1 262 ? -0.137 9.711 6.844 1 98.81 262 MET B CA 1
ATOM 4729 C C . MET B 1 262 ? -1.083 8.656 6.285 1 98.81 262 MET B C 1
ATOM 4731 O O . MET B 1 262 ? -0.639 7.609 5.809 1 98.81 262 MET B O 1
ATOM 4735 N N . ILE B 1 263 ? -2.381 8.867 6.441 1 98.81 263 ILE B N 1
ATOM 4736 C CA . ILE B 1 263 ? -3.387 7.938 5.945 1 98.81 263 ILE B CA 1
ATOM 4737 C C . ILE B 1 263 ? -3.395 7.949 4.418 1 98.81 263 ILE B C 1
ATOM 4739 O O . ILE B 1 263 ? -3.418 9.016 3.801 1 98.81 263 ILE B O 1
ATOM 4743 N N . GLY B 1 264 ? -3.395 6.805 3.822 1 97.94 264 GLY B N 1
ATOM 4744 C CA . GLY B 1 264 ? -3.363 6.664 2.375 1 97.94 264 GLY B CA 1
ATOM 4745 C C . GLY B 1 264 ? -1.964 6.754 1.797 1 97.94 264 GLY B C 1
ATOM 4746 O O . GLY B 1 264 ? -1.78 6.645 0.583 1 97.94 264 GLY B O 1
ATOM 4747 N N . MET B 1 265 ? -0.988 6.977 2.693 1 97.56 265 MET B N 1
ATOM 4748 C CA . MET B 1 265 ? 0.415 7.078 2.303 1 97.56 265 MET B CA 1
ATOM 4749 C C . MET B 1 265 ? 1.128 5.742 2.488 1 97.56 265 MET B C 1
ATOM 4751 O O . MET B 1 265 ? 1.44 5.352 3.615 1 97.56 265 MET B O 1
ATOM 4755 N N . ASP B 1 266 ? 1.393 5.004 1.422 1 93.56 266 ASP B N 1
ATOM 4756 C CA . ASP B 1 266 ? 2.023 3.693 1.539 1 93.56 266 ASP B CA 1
ATOM 4757 C C . ASP B 1 266 ? 3.395 3.682 0.869 1 93.56 266 ASP B C 1
ATOM 4759 O O . ASP B 1 266 ? 3.771 2.695 0.23 1 93.56 266 ASP B O 1
ATOM 4763 N N . PHE B 1 267 ? 4.129 4.699 0.977 1 97.44 267 PHE B N 1
ATOM 4764 C CA . PHE B 1 267 ? 5.383 4.883 0.254 1 97.44 267 PHE B CA 1
ATOM 4765 C C . PHE B 1 267 ? 6.559 4.34 1.059 1 97.44 267 PHE B C 1
ATOM 4767 O O . PHE B 1 267 ? 6.477 4.227 2.283 1 97.44 267 PHE B O 1
ATOM 4774 N N . PHE B 1 268 ? 7.57 3.916 0.378 1 98.31 268 PHE B N 1
ATOM 4775 C CA . PHE B 1 268 ? 8.906 3.719 0.921 1 98.31 268 PHE B CA 1
ATOM 4776 C C . PHE B 1 268 ? 9.789 4.934 0.647 1 98.31 268 PHE B C 1
ATOM 4778 O O . PHE B 1 268 ? 9.992 5.312 -0.508 1 98.31 268 PHE B O 1
ATOM 4785 N N . TYR B 1 269 ? 10.227 5.574 1.713 1 9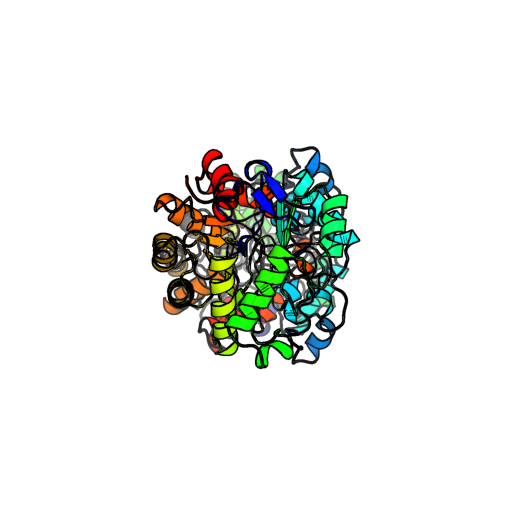8 269 TYR B N 1
ATOM 4786 C CA . TYR B 1 269 ? 11.156 6.691 1.566 1 98 269 TYR B CA 1
ATOM 4787 C C . TYR B 1 269 ? 12.586 6.195 1.43 1 98 269 TYR B C 1
ATOM 4789 O O . TYR B 1 269 ? 13.289 6.02 2.428 1 98 269 TYR B O 1
ATOM 4797 N N . ALA B 1 270 ? 13.023 6.117 0.186 1 97 270 ALA B N 1
ATOM 4798 C CA . ALA B 1 270 ? 14.328 5.527 -0.115 1 97 270 ALA B CA 1
ATOM 4799 C C . ALA B 1 270 ? 15.453 6.344 0.507 1 97 270 ALA B C 1
ATOM 4801 O O . ALA B 1 270 ? 16.484 5.785 0.918 1 97 270 ALA B O 1
ATOM 4802 N N . ASP B 1 271 ? 15.242 7.656 0.596 1 94.88 271 ASP B N 1
ATOM 4803 C CA . ASP B 1 271 ? 16.266 8.531 1.139 1 94.88 271 ASP B CA 1
ATOM 4804 C C . ASP B 1 271 ? 16.516 8.242 2.619 1 94.88 271 ASP B C 1
ATOM 4806 O O . ASP B 1 271 ? 17.641 8.359 3.104 1 94.88 271 ASP B O 1
ATOM 4810 N N . GLN B 1 272 ? 15.484 7.781 3.32 1 95.81 272 GLN B N 1
ATOM 4811 C CA . GLN B 1 272 ? 15.578 7.516 4.754 1 95.81 272 GLN B CA 1
ATOM 4812 C C . GLN B 1 272 ? 15.508 6.02 5.039 1 95.81 272 GLN B C 1
ATOM 4814 O O . GLN B 1 272 ? 15.695 5.59 6.18 1 95.81 272 GLN B O 1
ATOM 4819 N N . GLN B 1 273 ? 15.195 5.195 4.066 1 96.5 273 GLN B N 1
ATOM 4820 C CA . GLN B 1 273 ? 15.078 3.744 4.16 1 96.5 273 GLN B CA 1
ATOM 4821 C C . GLN B 1 273 ? 14.008 3.344 5.168 1 96.5 273 GLN B C 1
ATOM 4823 O O . GLN B 1 273 ? 14.242 2.484 6.023 1 96.5 273 GLN B O 1
ATOM 4828 N N . VAL B 1 274 ? 12.836 4.043 5.066 1 97.44 274 VAL B N 1
ATOM 4829 C CA . VAL B 1 274 ? 11.734 3.734 5.977 1 97.44 274 VAL B CA 1
ATOM 4830 C C . VAL B 1 274 ? 10.453 3.502 5.18 1 97.44 274 VAL B C 1
ATOM 4832 O O . VAL B 1 274 ? 10.219 4.164 4.164 1 97.44 274 VAL B O 1
ATOM 4835 N N . GLN B 1 275 ? 9.625 2.557 5.637 1 98.12 275 GLN B N 1
ATOM 4836 C CA . GLN B 1 275 ? 8.344 2.207 5.035 1 98.12 275 GLN B CA 1
ATOM 4837 C C . GLN B 1 275 ? 7.188 2.82 5.816 1 98.12 275 GLN B C 1
ATOM 4839 O O . GLN B 1 275 ? 7.086 2.637 7.031 1 98.12 275 GLN B O 1
ATOM 4844 N N . CYS B 1 276 ? 6.332 3.598 5.125 1 98.31 276 CYS B N 1
ATOM 4845 C CA . CYS B 1 276 ? 5.109 4.082 5.754 1 98.31 276 CYS B CA 1
ATOM 4846 C C . CYS B 1 276 ? 4.223 2.92 6.188 1 98.31 276 CYS B C 1
ATOM 4848 O O . CYS B 1 276 ? 4.117 1.916 5.477 1 98.31 276 CYS B O 1
ATOM 4850 N N . PRO B 1 277 ? 3.598 3.084 7.324 1 97.06 277 PRO B N 1
ATOM 4851 C CA . PRO B 1 277 ? 2.666 2.031 7.734 1 97.06 277 PRO B CA 1
ATOM 4852 C C . PRO B 1 277 ? 1.441 1.941 6.828 1 97.06 277 PRO B C 1
ATOM 4854 O O . PRO B 1 277 ? 1.046 2.938 6.219 1 97.06 277 PRO B O 1
ATOM 4857 N N . SER B 1 278 ? 0.83 0.784 6.773 1 97.31 278 SER B N 1
ATOM 4858 C CA . SER B 1 278 ? -0.391 0.612 5.992 1 97.31 278 SER B CA 1
ATOM 4859 C C . SER B 1 278 ? -1.595 1.22 6.707 1 97.31 278 SER B C 1
ATOM 4861 O O . SER B 1 278 ? -1.555 1.447 7.918 1 97.31 278 SER B O 1
ATOM 4863 N N . ASP B 1 279 ? -2.65 1.477 5.961 1 98.19 279 ASP B N 1
ATOM 4864 C CA . ASP B 1 279 ? -3.893 1.967 6.547 1 98.19 279 ASP B CA 1
ATOM 4865 C C . ASP B 1 279 ? -4.5 0.933 7.496 1 98.19 279 ASP B C 1
ATOM 4867 O O . ASP B 1 279 ? -5.176 1.29 8.461 1 98.19 279 ASP B O 1
ATOM 4871 N N . GLU B 1 280 ? -4.227 -0.33 7.203 1 97.5 280 GLU B N 1
ATOM 4872 C CA . GLU B 1 280 ? -4.703 -1.391 8.086 1 97.5 280 GLU B CA 1
ATOM 4873 C C . GLU B 1 280 ? -4.031 -1.314 9.453 1 97.5 280 GLU B C 1
ATOM 4875 O O . GLU B 1 280 ? -4.695 -1.443 10.484 1 97.5 280 GLU B O 1
ATOM 4880 N N . ASP B 1 281 ? -2.717 -1.066 9.438 1 96.94 281 ASP B N 1
ATOM 4881 C CA . ASP B 1 281 ? -1.974 -0.898 10.688 1 96.94 281 ASP B CA 1
ATOM 4882 C C . ASP B 1 281 ? -2.467 0.324 11.453 1 96.94 281 ASP B C 1
ATOM 4884 O O . ASP B 1 281 ? -2.689 0.251 12.664 1 96.94 281 ASP B O 1
ATOM 4888 N N . ALA B 1 282 ? -2.633 1.388 10.75 1 98.44 282 ALA B N 1
ATOM 4889 C CA . ALA B 1 282 ? -3.102 2.623 11.375 1 98.44 282 ALA B CA 1
ATOM 4890 C C . ALA B 1 282 ? -4.484 2.436 11.984 1 98.44 282 ALA B C 1
ATOM 4892 O O . ALA B 1 282 ? -4.73 2.854 13.117 1 98.44 282 ALA B O 1
ATOM 4893 N N . ALA B 1 283 ? -5.355 1.777 11.234 1 98.69 283 ALA B N 1
ATOM 4894 C CA . ALA B 1 283 ? -6.727 1.574 11.695 1 98.69 283 ALA B CA 1
ATOM 4895 C C . ALA B 1 283 ? -6.75 0.753 12.984 1 98.69 283 ALA B C 1
ATOM 4897 O O . ALA B 1 283 ? -7.457 1.102 13.938 1 98.69 283 ALA B O 1
ATOM 4898 N N . ARG B 1 284 ? -5.984 -0.311 13.031 1 98.06 284 ARG B N 1
ATOM 4899 C CA . ARG B 1 284 ? -5.93 -1.153 14.219 1 98.06 284 ARG B CA 1
ATOM 4900 C C . ARG B 1 284 ? -5.453 -0.359 15.43 1 98.06 284 ARG B C 1
ATOM 4902 O O . ARG B 1 284 ? -6.008 -0.496 16.531 1 98.06 284 ARG B O 1
ATOM 4909 N N . SER B 1 285 ? -4.473 0.448 15.211 1 98.69 285 SER B N 1
ATOM 4910 C CA . SER B 1 285 ? -3.906 1.22 16.312 1 98.69 285 SER B CA 1
ATOM 4911 C C . SER B 1 285 ? -4.871 2.303 16.781 1 98.69 285 SER B C 1
ATOM 4913 O O . SER B 1 285 ? -4.973 2.57 17.984 1 98.69 285 SER B O 1
ATOM 4915 N N . ILE B 1 286 ? -5.551 2.947 15.875 1 98.88 286 ILE B N 1
ATOM 4916 C CA . ILE B 1 286 ? -6.539 3.963 16.219 1 98.88 286 ILE B CA 1
ATOM 4917 C C . ILE B 1 286 ? -7.637 3.342 17.078 1 98.88 286 ILE B C 1
ATOM 4919 O O . ILE B 1 286 ? -8.023 3.91 18.109 1 98.88 286 ILE B O 1
ATOM 4923 N N . VAL B 1 287 ? -8.094 2.137 16.719 1 98.81 287 VAL B N 1
ATOM 4924 C CA . VAL B 1 287 ? -9.117 1.442 17.484 1 98.81 287 VAL B CA 1
ATOM 4925 C C . VAL B 1 287 ? -8.602 1.153 18.891 1 98.81 287 VAL B C 1
ATOM 4927 O O . VAL B 1 287 ? -9.32 1.354 19.875 1 98.81 287 VAL B O 1
ATOM 4930 N N . THR B 1 288 ? -7.359 0.728 18.938 1 98.75 288 THR B N 1
ATOM 4931 C CA . THR B 1 288 ? -6.762 0.421 20.234 1 98.75 288 THR B CA 1
ATOM 4932 C C . THR B 1 288 ? -6.699 1.669 21.109 1 98.75 288 THR B C 1
ATOM 4934 O O . THR B 1 288 ? -6.984 1.607 22.312 1 98.75 288 THR B O 1
ATOM 4937 N N . LEU B 1 289 ? -6.324 2.811 20.562 1 98.81 289 LEU B N 1
ATOM 4938 C CA . LEU B 1 289 ? -6.273 4.066 21.297 1 98.81 289 LEU B CA 1
ATOM 4939 C C . LEU B 1 289 ? -7.668 4.492 21.75 1 98.81 289 LEU B C 1
ATOM 4941 O O . LEU B 1 289 ? -7.844 4.965 22.875 1 98.81 289 LEU B O 1
ATOM 4945 N N . VAL B 1 290 ? -8.648 4.32 20.859 1 98.75 290 VAL B N 1
ATOM 4946 C CA . VAL B 1 290 ? -10.031 4.648 21.203 1 98.75 290 VAL B CA 1
ATOM 4947 C C . VAL B 1 290 ? -10.492 3.797 22.375 1 98.75 290 VAL B C 1
ATOM 4949 O O . VAL B 1 290 ? -11.055 4.316 23.344 1 98.75 290 VAL B O 1
ATOM 4952 N N . GLU B 1 291 ? -10.227 2.504 22.312 1 98.31 291 GLU B N 1
ATOM 4953 C CA . GLU B 1 291 ? -10.602 1.588 23.391 1 98.31 291 GLU B CA 1
ATOM 4954 C C . GLU B 1 291 ? -9.867 1.924 24.688 1 98.31 291 GLU B C 1
ATOM 4956 O O . GLU B 1 291 ? -10.375 1.676 25.766 1 98.31 291 GLU B O 1
ATOM 4961 N N . GLY B 1 292 ? -8.711 2.508 24.5 1 98.19 292 GLY B N 1
ATOM 4962 C CA . GLY B 1 292 ? -7.91 2.891 25.641 1 98.19 292 GLY B CA 1
ATOM 4963 C C . GLY B 1 292 ? -8.359 4.195 26.281 1 98.19 292 GLY B C 1
ATOM 4964 O O . GLY B 1 292 ? -7.785 4.637 27.281 1 98.19 292 GLY B O 1
ATOM 4965 N N . GLY B 1 293 ? -9.305 4.863 25.719 1 98.44 293 GLY B N 1
ATOM 4966 C CA . GLY B 1 293 ? -9.867 6.066 26.312 1 98.44 293 GLY B CA 1
ATOM 4967 C C . GLY B 1 293 ? -9.289 7.344 25.734 1 98.44 293 GLY B C 1
ATOM 4968 O O . GLY B 1 293 ? -9.422 8.414 26.328 1 98.44 293 GLY B O 1
ATOM 4969 N N . TYR B 1 294 ? -8.688 7.254 24.562 1 98.75 294 TYR B N 1
ATOM 4970 C CA . TYR B 1 294 ? -8.008 8.422 24.016 1 98.75 294 TYR B CA 1
ATOM 4971 C C . TYR B 1 294 ? -8.711 8.922 22.75 1 98.75 294 TYR B C 1
ATOM 4973 O O . TYR B 1 294 ? -8.094 9.562 21.906 1 98.75 294 TYR B O 1
ATOM 4981 N N . LEU B 1 295 ? -9.969 8.641 22.594 1 98.75 295 LEU B N 1
ATOM 4982 C CA . LEU B 1 295 ? -10.734 9.039 21.422 1 98.75 295 LEU B CA 1
ATOM 4983 C C . LEU B 1 295 ? -10.602 10.539 21.156 1 98.75 295 LEU B C 1
ATOM 4985 O O . LEU B 1 295 ? -10.383 10.961 20.031 1 98.75 295 LEU B O 1
ATOM 4989 N N . ASP B 1 296 ? -10.648 11.344 22.188 1 98.56 296 ASP B N 1
ATOM 4990 C CA . ASP B 1 296 ? -10.742 12.797 22.016 1 98.56 296 ASP B CA 1
ATOM 4991 C C . ASP B 1 296 ? -9.375 13.398 21.719 1 98.56 296 ASP B C 1
ATOM 4993 O O . ASP B 1 296 ? -9.242 14.625 21.578 1 98.56 296 ASP B O 1
ATOM 4997 N N . ARG B 1 297 ? -8.312 12.523 21.5 1 98.81 297 ARG B N 1
ATOM 4998 C CA . ARG B 1 297 ? -6.961 13.016 21.266 1 98.81 297 ARG B CA 1
ATOM 4999 C C . ARG B 1 297 ? -6.449 12.57 19.891 1 98.81 297 ARG B C 1
ATOM 5001 O O . ARG B 1 297 ? -5.27 12.75 19.578 1 98.81 297 ARG B O 1
ATOM 5008 N N . ILE B 1 298 ? -7.293 12.023 19.078 1 98.94 298 ILE B N 1
ATOM 5009 C CA . ILE B 1 298 ? -6.867 11.461 17.812 1 98.94 298 ILE B CA 1
ATOM 5010 C C . ILE B 1 298 ? -7.32 12.367 16.656 1 98.94 298 ILE B C 1
ATOM 5012 O O . ILE B 1 298 ? -8.469 12.828 16.641 1 98.94 298 ILE B O 1
ATOM 5016 N N . LEU B 1 299 ? -6.461 12.68 15.742 1 98.94 299 LEU B N 1
ATOM 5017 C CA . LEU B 1 299 ? -6.777 13.422 14.523 1 98.94 299 LEU B CA 1
ATOM 5018 C C . LEU B 1 299 ? -6.434 12.602 13.289 1 98.94 299 LEU B C 1
ATOM 5020 O O . LEU B 1 299 ? -5.527 11.766 13.32 1 98.94 299 LEU B O 1
ATOM 5024 N N . LEU B 1 300 ? -7.164 12.812 12.188 1 98.94 300 LEU B N 1
ATOM 5025 C CA . LEU B 1 300 ? -6.965 12.086 10.938 1 98.94 300 LEU B CA 1
ATOM 5026 C C . LEU B 1 300 ? -6.703 13.047 9.789 1 98.94 300 LEU B C 1
ATOM 5028 O O . LEU B 1 300 ? -7.352 14.086 9.68 1 98.94 300 LEU B O 1
ATOM 5032 N N . SER B 1 301 ? -5.75 12.719 8.945 1 98.94 301 SER B N 1
ATOM 5033 C CA . SER B 1 301 ? -5.504 13.445 7.707 1 98.94 301 SER B CA 1
ATOM 5034 C C . SER B 1 301 ? -4.609 12.641 6.766 1 98.94 301 SER B C 1
ATOM 5036 O O . SER B 1 301 ? -4.312 11.477 7.023 1 98.94 301 SER B O 1
ATOM 5038 N N . HIS B 1 302 ? -4.27 13.234 5.539 1 98.81 302 HIS B N 1
ATOM 5039 C CA . HIS B 1 302 ? -3.48 12.531 4.535 1 98.81 302 HIS B CA 1
ATOM 5040 C C . HIS B 1 302 ? -2.043 13.031 4.508 1 98.81 302 HIS B C 1
ATOM 5042 O O . HIS B 1 302 ? -1.127 12.297 4.141 1 98.81 302 HIS B O 1
ATOM 5048 N N . ASP B 1 303 ? -1.942 14.289 4.824 1 98.69 303 ASP B N 1
ATOM 5049 C CA . ASP B 1 303 ? -0.7 15 4.535 1 98.69 303 ASP B CA 1
ATOM 5050 C C . ASP B 1 303 ? -0.352 14.922 3.051 1 98.69 303 ASP B C 1
ATOM 5052 O O . ASP B 1 303 ? 0.755 14.516 2.689 1 98.69 303 ASP B O 1
ATOM 5056 N N . VAL B 1 304 ? -1.337 15.219 2.178 1 98.81 304 VAL B N 1
ATOM 5057 C CA . VAL B 1 304 ? -1.041 15.32 0.751 1 98.81 304 VAL B CA 1
ATOM 5058 C C . VAL B 1 304 ? 0.062 16.344 0.523 1 98.81 304 VAL B C 1
ATOM 5060 O O . VAL B 1 304 ? -0.063 17.5 0.94 1 98.81 304 VAL B O 1
ATOM 5063 N N . PHE B 1 305 ? 1.159 15.969 -0.128 1 98.69 305 PHE B N 1
ATOM 5064 C CA . PHE B 1 305 ? 2.24 16.922 -0.34 1 98.69 305 PHE B CA 1
ATOM 5065 C C . PHE B 1 305 ? 3 16.609 -1.623 1 98.69 305 PHE B C 1
ATOM 5067 O O . PHE B 1 305 ? 3.863 17.375 -2.047 1 98.69 305 PHE B O 1
ATOM 5074 N N . LEU B 1 306 ? 2.678 15.477 -2.285 1 98.81 306 LEU B N 1
ATOM 5075 C CA . LEU B 1 306 ? 3.248 15.055 -3.559 1 98.81 306 LEU B CA 1
ATOM 5076 C C . LEU B 1 306 ? 2.178 15 -4.645 1 98.81 306 LEU B C 1
ATOM 5078 O O . LEU B 1 306 ? 1.014 14.711 -4.355 1 98.81 306 LEU B O 1
ATOM 5082 N N . LYS B 1 307 ? 2.621 15.156 -5.875 1 98.81 307 LYS B N 1
ATOM 5083 C CA . LYS B 1 307 ? 1.69 15.031 -6.996 1 98.81 307 LYS B CA 1
ATOM 5084 C C . LYS B 1 307 ? 1.091 13.633 -7.066 1 98.81 307 LYS B C 1
ATOM 5086 O O . LYS B 1 307 ? -0.092 13.477 -7.375 1 98.81 307 LYS B O 1
ATOM 5091 N N . MET B 1 308 ? 1.84 12.633 -6.777 1 98.62 308 MET B N 1
ATOM 5092 C CA . MET B 1 308 ? 1.4 11.242 -6.918 1 98.62 308 MET B CA 1
ATOM 5093 C C . MET B 1 308 ? 0.304 10.914 -5.91 1 98.62 308 MET B C 1
ATOM 5095 O O . MET B 1 308 ? -0.331 9.867 -5.996 1 98.62 308 MET B O 1
ATOM 5099 N N . MET B 1 309 ? 0.08 11.781 -4.949 1 98.75 309 MET B N 1
ATOM 5100 C CA . MET B 1 309 ? -0.979 11.562 -3.967 1 98.75 309 MET B CA 1
ATOM 5101 C C . MET B 1 309 ? -2.316 12.086 -4.484 1 98.75 309 MET B C 1
ATOM 5103 O O . MET B 1 309 ? -3.369 11.75 -3.943 1 98.75 309 MET B O 1
ATOM 5107 N N . LEU B 1 310 ? -2.295 12.922 -5.508 1 98.88 310 LEU B N 1
ATOM 5108 C CA . LEU B 1 310 ? -3.502 13.492 -6.102 1 98.88 310 LEU B CA 1
ATOM 5109 C C . LEU B 1 310 ? -4.184 12.484 -7.023 1 98.88 310 LEU B C 1
ATOM 5111 O O . LEU B 1 310 ? -3.512 11.68 -7.668 1 98.88 310 LEU B O 1
ATOM 5115 N N . THR B 1 311 ? -5.465 12.555 -7.133 1 98.62 311 THR B N 1
ATOM 5116 C CA . THR B 1 311 ? -6.238 11.695 -8.016 1 98.62 311 THR B CA 1
ATOM 5117 C C . THR B 1 311 ? -5.75 11.812 -9.461 1 98.62 311 THR B C 1
ATOM 5119 O O . THR B 1 311 ? -5.57 10.805 -10.148 1 98.62 311 THR B O 1
ATOM 5122 N N . ARG B 1 312 ? -5.402 13.008 -9.906 1 98.5 312 ARG B N 1
ATOM 5123 C CA . ARG B 1 312 ? -4.93 13.266 -11.258 1 98.5 312 ARG B CA 1
ATOM 5124 C C . ARG B 1 312 ? -3.701 12.422 -11.586 1 98.5 312 ARG B C 1
ATOM 5126 O O . ARG B 1 312 ? -3.49 12.039 -12.734 1 98.5 312 ARG B O 1
ATOM 5133 N N . TYR B 1 313 ? -2.943 12.102 -10.578 1 98.56 313 TYR B N 1
ATOM 5134 C CA . TYR B 1 313 ? -1.675 11.422 -10.789 1 98.56 313 TYR B CA 1
ATOM 5135 C C . TYR B 1 313 ? -1.696 10.023 -10.172 1 98.56 313 TYR B C 1
ATOM 5137 O O . TYR B 1 313 ? -0.65 9.492 -9.797 1 98.56 313 TYR B O 1
ATOM 5145 N N . GLY B 1 314 ? -2.904 9.492 -9.977 1 98 314 GLY B N 1
ATOM 5146 C CA . GLY B 1 314 ? -3.037 8.086 -9.633 1 98 314 GLY B CA 1
ATOM 5147 C C . GLY B 1 314 ? -3.172 7.852 -8.133 1 98 314 GLY B C 1
ATOM 5148 O O . GLY B 1 314 ? -3.25 6.707 -7.684 1 98 314 GLY B O 1
ATOM 5149 N N . GLY B 1 315 ? -3.15 8.945 -7.348 1 98.25 315 GLY B N 1
ATOM 5150 C CA . GLY B 1 315 ? -3.225 8.828 -5.898 1 98.25 315 GLY B CA 1
ATOM 5151 C C . GLY B 1 315 ? -4.645 8.867 -5.367 1 98.25 315 GLY B C 1
ATOM 5152 O O . GLY B 1 315 ? -5.602 8.695 -6.129 1 98.25 315 GLY B O 1
ATOM 5153 N N . ASN B 1 316 ? -4.801 9.039 -4.082 1 97.94 316 ASN B N 1
ATOM 5154 C CA . ASN B 1 316 ? -6.062 8.914 -3.357 1 97.94 316 ASN B CA 1
ATOM 5155 C C . ASN B 1 316 ? -6.836 10.227 -3.35 1 97.94 316 ASN B C 1
ATOM 5157 O O . ASN B 1 316 ? -8.062 10.234 -3.191 1 97.94 316 ASN B O 1
ATOM 5161 N N . GLY B 1 317 ? -6.121 11.344 -3.482 1 98.44 317 GLY B N 1
ATOM 5162 C CA . GLY B 1 317 ? -6.754 12.648 -3.373 1 98.44 317 GLY B CA 1
ATOM 5163 C C . GLY B 1 317 ? -7.207 12.977 -1.963 1 98.44 317 GLY B C 1
ATOM 5164 O O . GLY B 1 317 ? -6.785 12.32 -1.004 1 98.44 317 GLY B O 1
ATOM 5165 N N . TYR B 1 318 ? -8.047 14 -1.839 1 98.81 318 TYR B N 1
ATOM 5166 C CA . TYR B 1 318 ? -8.398 14.555 -0.538 1 98.81 318 TYR B CA 1
ATOM 5167 C C . TYR B 1 318 ? -9.656 13.898 0.016 1 98.81 318 TYR B C 1
ATOM 5169 O O . TYR B 1 318 ? -9.992 14.07 1.19 1 98.81 318 TYR B O 1
ATOM 5177 N N . ALA B 1 319 ? -10.328 13.094 -0.733 1 98.5 319 ALA B N 1
ATOM 5178 C CA . ALA B 1 319 ? -11.617 12.562 -0.299 1 98.5 319 ALA B CA 1
ATOM 5179 C C . ALA B 1 319 ? -11.461 11.156 0.284 1 98.5 319 ALA B C 1
ATOM 5181 O O . ALA B 1 319 ? -12.414 10.594 0.823 1 98.5 319 ALA B O 1
ATOM 5182 N N . TYR B 1 320 ? -10.266 10.602 0.262 1 98.69 320 TYR B N 1
ATOM 5183 C CA . TYR B 1 320 ? -10 9.195 0.547 1 98.69 320 TYR B CA 1
ATOM 5184 C C . TYR B 1 320 ? -10.438 8.836 1.961 1 98.69 320 TYR B C 1
ATOM 5186 O O . TYR B 1 320 ? -11.055 7.785 2.176 1 98.69 320 TYR B O 1
ATOM 5194 N N . ILE B 1 321 ? -10.102 9.648 2.941 1 98.88 321 ILE B N 1
ATOM 5195 C CA . ILE B 1 321 ? -10.414 9.336 4.328 1 98.88 321 ILE B CA 1
ATOM 5196 C C . ILE B 1 321 ? -11.922 9.164 4.484 1 98.88 321 ILE B C 1
ATOM 5198 O O . ILE B 1 321 ? -12.383 8.188 5.082 1 98.88 321 ILE B O 1
ATOM 5202 N N . LEU B 1 322 ? -12.727 10.055 3.879 1 98.62 322 LEU B N 1
ATOM 5203 C CA . LEU B 1 322 ? -14.18 9.984 4.004 1 98.62 322 LEU B CA 1
ATOM 5204 C C . LEU B 1 322 ? -14.734 8.805 3.217 1 98.62 322 LEU B C 1
ATOM 5206 O O . LEU B 1 322 ? -15.648 8.117 3.684 1 98.62 322 LEU B O 1
ATOM 5210 N N . LYS B 1 323 ? -14.109 8.523 2.115 1 97.5 323 LYS B N 1
ATOM 5211 C CA . LYS B 1 323 ? -14.664 7.535 1.196 1 97.5 323 LYS B CA 1
ATOM 5212 C C . LYS B 1 323 ? -14.242 6.121 1.593 1 97.5 323 LYS B C 1
ATOM 5214 O O . LYS B 1 323 ? -15.008 5.168 1.419 1 97.5 323 LYS B O 1
ATOM 5219 N N . HIS B 1 324 ? -13.008 6.016 2.109 1 98.12 324 HIS B N 1
ATOM 5220 C CA . HIS B 1 324 ? -12.477 4.66 2.174 1 98.12 324 HIS B CA 1
ATOM 5221 C C . HIS B 1 324 ? -11.898 4.355 3.553 1 98.12 324 HIS B C 1
ATOM 5223 O O . HIS B 1 324 ? -11.984 3.223 4.031 1 98.12 324 HIS B O 1
ATOM 5229 N N . PHE B 1 325 ? -11.32 5.359 4.242 1 98.81 325 PHE B N 1
ATOM 5230 C CA . PHE B 1 325 ? -10.672 5.051 5.512 1 98.81 325 PHE B CA 1
ATOM 5231 C C . PHE B 1 325 ? -11.695 4.953 6.633 1 98.81 325 PHE B C 1
ATOM 5233 O O . PHE B 1 325 ? -11.586 4.09 7.504 1 98.81 325 PHE B O 1
ATOM 5240 N N . LEU B 1 326 ? -12.672 5.906 6.711 1 98.81 326 LEU B N 1
ATOM 5241 C CA . LEU B 1 326 ? -13.688 5.84 7.75 1 98.81 326 LEU B CA 1
ATOM 5242 C C . LEU B 1 326 ? -14.461 4.527 7.672 1 98.81 326 LEU B C 1
ATOM 5244 O O . LEU B 1 326 ? -14.664 3.861 8.688 1 98.81 326 LEU B O 1
ATOM 5248 N N . PRO B 1 327 ? -14.859 4.074 6.438 1 98.25 327 PRO B N 1
ATOM 5249 C CA . PRO B 1 327 ? -15.461 2.742 6.359 1 98.25 327 PRO B CA 1
ATOM 5250 C C . PRO B 1 327 ? -14.539 1.639 6.867 1 98.25 327 PRO B C 1
ATOM 5252 O O . PRO B 1 327 ? -15.008 0.652 7.441 1 98.25 327 PRO B O 1
ATOM 5255 N N . ARG B 1 328 ? -13.25 1.753 6.641 1 98.56 328 ARG B N 1
ATOM 5256 C CA . ARG B 1 328 ? -12.297 0.792 7.191 1 98.56 328 ARG B CA 1
ATOM 5257 C C . ARG B 1 328 ? -12.352 0.775 8.711 1 98.56 328 ARG B C 1
ATOM 5259 O O . ARG B 1 328 ? -12.352 -0.294 9.328 1 98.56 328 ARG B O 1
ATOM 5266 N N . LEU B 1 329 ? -12.383 1.964 9.336 1 98.81 329 LEU B N 1
ATOM 5267 C CA . LEU B 1 329 ? -12.492 2.039 10.789 1 98.81 329 LEU B CA 1
ATOM 5268 C C . LEU B 1 329 ? -13.781 1.381 11.273 1 98.81 329 LEU B C 1
ATOM 5270 O O . LEU B 1 329 ? -13.797 0.72 12.312 1 98.81 329 LEU B O 1
ATOM 5274 N N . LYS B 1 330 ? -14.867 1.552 10.5 1 98.5 330 LYS B N 1
ATOM 5275 C CA . LYS B 1 330 ? -16.125 0.899 10.836 1 98.5 330 LYS B CA 1
ATOM 5276 C C . LYS B 1 330 ? -15.984 -0.62 10.805 1 98.5 330 LYS B C 1
ATOM 5278 O O . LYS B 1 330 ? -16.5 -1.313 11.688 1 98.5 330 LYS B O 1
ATOM 5283 N N . ARG B 1 331 ? -15.297 -1.133 9.836 1 97.75 331 ARG B N 1
ATOM 5284 C CA . ARG B 1 331 ? -15.07 -2.57 9.727 1 97.75 331 ARG B CA 1
ATOM 5285 C C . ARG B 1 331 ? -14.234 -3.086 10.891 1 97.75 331 ARG B C 1
ATOM 5287 O O . ARG B 1 331 ? -14.328 -4.258 11.258 1 97.75 331 ARG B O 1
ATOM 5294 N N . HIS B 1 332 ? -13.461 -2.168 11.453 1 98.12 332 HIS B N 1
ATOM 5295 C CA . HIS B 1 332 ? -12.672 -2.537 12.625 1 98.12 332 HIS B CA 1
ATOM 5296 C C . HIS B 1 332 ? -13.453 -2.334 13.914 1 98.12 332 HIS B C 1
ATOM 5298 O O . HIS B 1 332 ? -12.922 -2.527 15.008 1 98.12 332 HIS B O 1
ATOM 5304 N N . GLY B 1 333 ? -14.68 -1.808 13.852 1 98.06 333 GLY B N 1
ATOM 5305 C CA . GLY B 1 333 ? -15.555 -1.872 15.008 1 98.06 333 GLY B CA 1
ATOM 5306 C C . GLY B 1 333 ? -15.984 -0.506 15.508 1 98.06 333 GLY B C 1
ATOM 5307 O O . GLY B 1 333 ? -16.766 -0.404 16.453 1 98.06 333 GLY B O 1
ATOM 5308 N N . LEU B 1 334 ? -15.555 0.596 14.883 1 98.75 334 LEU B N 1
ATOM 5309 C CA . LEU B 1 334 ? -15.961 1.918 15.344 1 98.75 334 LEU B CA 1
ATOM 5310 C C . LEU B 1 334 ? -17.328 2.287 14.789 1 98.75 334 LEU B C 1
ATOM 5312 O O . LEU B 1 334 ? -17.656 1.948 13.648 1 98.75 334 LEU B O 1
ATOM 5316 N N . ASP B 1 335 ? -18.094 3.006 15.539 1 98.56 335 ASP B N 1
ATOM 5317 C CA . ASP B 1 335 ? -19.438 3.383 15.109 1 98.56 335 ASP B CA 1
ATOM 5318 C C . ASP B 1 335 ? -19.453 4.801 14.531 1 98.56 335 ASP B C 1
ATOM 5320 O O . ASP B 1 335 ? -18.438 5.488 14.547 1 98.56 335 ASP B O 1
ATOM 5324 N N . ASP B 1 336 ? -20.562 5.238 14.07 1 98.31 336 ASP B N 1
ATOM 5325 C CA . ASP B 1 336 ? -20.719 6.512 13.367 1 98.31 336 ASP B CA 1
ATOM 5326 C C . ASP B 1 336 ? -20.469 7.688 14.312 1 98.31 336 ASP B C 1
ATOM 5328 O O . ASP B 1 336 ? -19.938 8.719 13.898 1 98.31 336 ASP B O 1
ATOM 5332 N N . VAL B 1 337 ? -20.891 7.586 15.516 1 98.62 337 VAL B N 1
ATOM 5333 C CA . VAL B 1 337 ? -20.703 8.656 16.484 1 98.62 337 VAL B CA 1
ATOM 5334 C C . VAL B 1 337 ? -19.219 8.891 16.734 1 98.62 337 VAL B C 1
ATOM 5336 O O . VAL B 1 337 ? -18.766 10.031 16.781 1 98.62 337 VAL B O 1
ATOM 5339 N N . THR B 1 338 ? -18.516 7.762 16.875 1 98.75 338 THR B N 1
ATOM 5340 C CA . THR B 1 338 ? -17.062 7.832 17.047 1 98.75 338 THR B CA 1
ATOM 5341 C C . THR B 1 338 ? -16.406 8.484 15.844 1 98.75 338 THR B C 1
ATOM 5343 O O . THR B 1 338 ? -15.508 9.312 15.992 1 98.75 338 THR B O 1
ATOM 5346 N N . LEU B 1 339 ? -16.859 8.156 14.68 1 98.75 339 LEU B N 1
ATOM 5347 C CA . LEU B 1 339 ? -16.281 8.703 13.461 1 98.75 339 LEU B CA 1
ATOM 5348 C C . LEU B 1 339 ? -16.562 10.203 13.352 1 98.75 339 LEU B C 1
ATOM 5350 O O . LEU B 1 339 ? -15.719 10.961 12.859 1 98.75 339 LEU B O 1
ATOM 5354 N N . GLN B 1 340 ? -17.719 10.664 13.797 1 98.38 340 GLN B N 1
ATOM 5355 C CA . GLN B 1 340 ? -18.031 12.086 13.836 1 98.38 340 GLN B CA 1
ATOM 5356 C C . GLN B 1 340 ? -17.109 12.828 14.805 1 98.38 340 GLN B C 1
ATOM 5358 O O . GLN B 1 340 ? -16.688 13.945 14.523 1 98.38 340 GLN B O 1
ATOM 5363 N N . THR B 1 341 ? -16.859 12.188 15.898 1 98.81 341 THR B N 1
ATOM 5364 C CA . THR B 1 341 ? -15.922 12.773 16.844 1 98.81 341 THR B CA 1
ATOM 5365 C C . THR B 1 341 ? -14.547 12.961 16.219 1 98.81 341 THR B C 1
ATOM 5367 O O . THR B 1 341 ? -13.938 14.023 16.328 1 98.81 341 THR B O 1
ATOM 5370 N N . LEU B 1 342 ? -14.094 11.961 15.453 1 98.88 342 LEU B N 1
ATOM 5371 C CA . LEU B 1 342 ? -12.766 11.977 14.852 1 98.88 342 LEU B CA 1
ATOM 5372 C C . LEU B 1 342 ? -12.672 13.047 13.766 1 98.88 342 LEU B C 1
ATOM 5374 O O . LEU B 1 342 ? -11.641 13.703 13.625 1 98.88 342 LEU B O 1
ATOM 5378 N N . MET B 1 343 ? -13.805 13.297 13.062 1 98.81 343 MET B N 1
ATOM 5379 C CA . MET B 1 343 ? -13.719 14.125 11.859 1 98.81 343 MET B CA 1
ATOM 5380 C C . MET B 1 343 ? -14.211 15.539 12.141 1 98.81 343 MET B C 1
ATOM 5382 O O . MET B 1 343 ? -13.961 16.453 11.359 1 98.81 343 MET B O 1
ATOM 5386 N N . ARG B 1 344 ? -14.945 15.758 13.242 1 98.56 344 ARG B N 1
ATOM 5387 C CA . ARG B 1 344 ? -15.57 17.047 13.492 1 98.56 344 ARG B CA 1
ATOM 5388 C C . ARG B 1 344 ? -15.203 17.578 14.875 1 98.56 344 ARG B C 1
ATOM 5390 O O . ARG B 1 344 ? -14.648 18.672 15 1 98.56 344 ARG B O 1
ATOM 5397 N N . ASP B 1 345 ? -15.484 16.75 15.875 1 98.56 345 ASP B N 1
ATOM 5398 C CA . ASP B 1 345 ? -15.367 17.25 17.25 1 98.56 345 ASP B CA 1
ATOM 5399 C C . ASP B 1 345 ? -13.906 17.422 17.641 1 98.56 345 ASP B C 1
ATOM 5401 O O . ASP B 1 345 ? -13.539 18.438 18.25 1 98.56 345 ASP B O 1
ATOM 5405 N N . ASN B 1 346 ? -13.07 16.406 17.344 1 98.88 346 ASN B N 1
ATOM 5406 C CA . ASN B 1 346 ? -11.664 16.5 17.719 1 98.88 346 ASN B CA 1
ATOM 5407 C C . ASN B 1 346 ? -10.977 17.656 16.984 1 98.88 346 ASN B C 1
ATOM 5409 O O . ASN B 1 346 ? -10.297 18.469 17.609 1 98.88 346 ASN B O 1
ATOM 5413 N N . PRO B 1 347 ? -11.203 17.766 15.656 1 98.88 347 PRO B N 1
ATOM 5414 C CA . PRO B 1 347 ? -10.633 18.938 15 1 98.88 347 PRO B CA 1
ATOM 5415 C C . PRO B 1 347 ? -11.086 20.25 15.625 1 98.88 347 PRO B C 1
ATOM 5417 O O . PRO B 1 347 ? -10.281 21.172 15.828 1 98.88 347 PRO B O 1
ATOM 5420 N N . ARG B 1 348 ? -12.312 20.391 15.953 1 98.56 348 ARG B N 1
ATOM 5421 C CA . ARG B 1 348 ? -12.828 21.594 16.594 1 98.56 348 ARG B CA 1
ATOM 5422 C C . ARG B 1 348 ? -12.133 21.844 17.922 1 98.56 348 ARG B C 1
ATOM 5424 O O . ARG B 1 348 ? -11.789 22.984 18.25 1 98.56 348 ARG B O 1
ATOM 5431 N N . SER B 1 349 ? -11.883 20.812 18.656 1 98.5 349 SER B N 1
ATOM 5432 C CA . SER B 1 349 ? -11.32 20.922 20 1 98.5 349 SER B CA 1
ATOM 5433 C C . SER B 1 349 ? -9.859 21.375 19.938 1 98.5 349 SER B C 1
ATOM 5435 O O . SER B 1 349 ? -9.328 21.891 20.922 1 98.5 349 SER B O 1
ATOM 5437 N N . VAL B 1 350 ? -9.203 21.172 18.812 1 98.81 350 VAL B N 1
ATOM 5438 C CA . VAL B 1 350 ? -7.863 21.734 18.641 1 98.81 350 VAL B CA 1
ATOM 5439 C C . VAL B 1 350 ? -7.914 23.25 18.75 1 98.81 350 VAL B C 1
ATOM 5441 O O . VAL B 1 350 ? -7.023 23.875 19.328 1 98.81 350 VAL B O 1
ATOM 5444 N N . PHE B 1 351 ? -9.023 23.859 18.266 1 98.69 351 PHE B N 1
ATOM 5445 C CA . PHE B 1 351 ? -9.117 25.297 18.109 1 98.69 351 PHE B CA 1
ATOM 5446 C C . PHE B 1 351 ? -9.945 25.922 19.219 1 98.69 351 PHE B C 1
ATOM 5448 O O . PHE B 1 351 ? -10.078 27.141 19.297 1 98.69 351 PHE B O 1
ATOM 5455 N N . GLN B 1 352 ? -10.469 25.078 20.062 1 97.5 352 GLN B N 1
ATOM 5456 C CA . GLN B 1 352 ? -11.383 25.594 21.062 1 97.5 352 GLN B CA 1
ATOM 5457 C C . GLN B 1 352 ? -11.078 25.016 22.438 1 97.5 352 GLN B C 1
ATOM 5459 O O . GLN B 1 352 ? -11.133 23.797 22.641 1 97.5 352 GLN B O 1
ATOM 5464 N N . ALA B 1 353 ? -10.797 25.875 23.391 1 95 353 ALA B N 1
ATOM 5465 C CA . ALA B 1 353 ? -10.578 25.438 24.766 1 95 353 ALA B CA 1
ATOM 5466 C C . ALA B 1 353 ? -11.883 25 25.422 1 95 353 ALA B C 1
ATOM 5468 O O . ALA B 1 353 ? -12.938 25.578 25.156 1 95 353 ALA B O 1
ATOM 5469 N N . LYS B 1 354 ? -11.734 23.938 26.203 1 86.56 354 LYS B N 1
ATOM 5470 C CA . LYS B 1 354 ? -12.906 23.5 26.969 1 86.56 354 LYS B CA 1
ATOM 5471 C C . LYS B 1 354 ? -13.391 24.609 27.906 1 86.56 354 LYS B C 1
ATOM 5473 O O . LYS B 1 354 ? -12.578 25.344 28.484 1 86.56 354 LYS B O 1
ATOM 5478 N N . THR B 1 355 ? -14.727 24.969 27.875 1 70.5 355 THR B N 1
ATOM 5479 C CA . THR B 1 355 ? -15.289 25.922 28.828 1 70.5 355 THR B CA 1
ATOM 5480 C C . THR B 1 355 ? -15.461 25.297 30.203 1 70.5 355 THR B C 1
ATOM 5482 O O . THR B 1 355 ? -15.695 24.078 30.312 1 70.5 355 THR B O 1
#

pLDDT: mean 97.7, std 4.05, range [42.44, 98.94]

Sequence (710 aa):
MTTELSEGHIRSGKIMTVRGPIATDQLGVTLMHEHILNDCRCWWNAPKTAERQYLAEGFVCMEIIGELRQDPFVNKHNITLDDEPLAIAELKDFVAAGGQTVVEPTCQGIGRNPLAMRRISQATGLNIVMGAGYYLASSHPEKVAGLTVDAIADEIVQEARHGVDGTDVRIGLIGEIGVSADFTAAEEKSLRGAAQAHVRTGLPLMVHLPGWLRLGHRVLDVVAEEGADLNHTVLCHMNPSHADIAYQSELAGRGAFIEYDMIGMDFFYADQQVQCPSDEDAARSIVTLVEGGYLDRILLSHDVFLKMMLTRYGGNGYAYILKHFLPRLKRHGLDDVTLQTLMRDNPRSVFQAKTMTTELSEGHIRSGKIMTVRGPIATDQLGVTLMHEHILNDCRCWWNAPKTAERQYLAEGFVCMEIIGELRQDPFVNKHNITLDDEPLAIAELKDFVAAGGQTVVEPTCQGIGRNPLAMRRISQATGLNIVMGAGYYLASSHPEKVAGLTVDAIADEIVQEARHGVDGTDVRIGLIGEIGVSADFTAAEEKSLRGAAQAHVRTGLPLMVHLPGWLRLGHRVLDVVAEEGADLNHTVLCHMNPSHADIAYQSELAGRGAFIEYDMIGMDFFYADQQVQCPSDEDAARSIVTLVEGGYLDRILLSHDVFLKMMLTRYGGNGYAYILKHFLPRLKRHGLDDVTLQTLMRDNPRSVFQAKT

Nearest PDB structures (foldseek):
  3k2g-assembly1_B  TM=9.977E-01  e=4.188E-59  Cereibacter sphaeroides 2.4.1
  3rhg-assembly1_A  TM=9.489E-01  e=4.445E-34  Proteus mirabilis HI4320
  4kes-assembly1_C  TM=8.410E-01  e=1.038E-19  Saccharolobus solfataricus
  4keu-assembly2_B  TM=8.305E-01  e=4.151E-19  Saccharolobus solfataricus
  8sf2-assembly1_D-2  TM=8.296E-01  e=4.151E-19  Saccharolobus solfataricus P2

Radius of gyration: 28.07 Å; Cα contacts (8 Å, |Δi|>4): 1695; chains: 2; bounding box: 47×97×58 Å

InterPro domains:
  IPR001559 Phosphotriesterase [PF02126] (14-351)
  IPR001559 Phosphotriesterase [PIRSF016839] (16-353)
  IPR001559 Phosphotriesterase [PS51347] (13-355)
  IPR001559 Phosphotriesterase [PTHR10819] (13-352)
  IPR001559 Phosphotriesterase [cd00530] (28-351)
  IPR017947 Aryldialkylphosphatase, zinc-binding site [PS01322] (28-36)
  IPR032466 Metal-dependent hydrolase [SSF51556] (14-352)

Organism: Agrobacterium fabrum (strain C58 / ATCC 33970) (NCBI:txid176299)

Foldseek 3Di:
DPALAFCLFQANQWFQFLQGIDGLQQQAFEFAAAALWWAPLLQADADDDPVCNVQAEDAQDDVCLVVCLAAVRHYRNWQTNDDLVLSLVLVLLQVVLPHAEYEHEHEPQIGDDSVSRVVSCVSNVHGYAYEYFDADPSRDDPCLVVDALQRRLVQLSCQSHARDPPDRRHHRAYDCQYQDPVRDPSSLSRLLSSLLNCVRHNHAYHYEDPQLDLCLVVSVVSSVVSVHDQLLYEYPNVQNVLVVLVSVLVSLVSNHADEAAQAQRQGQHPVVRDTGDYLLSNLLSLVVCVVVVSLLRYEYHNHHRTPCCGVVSPRCGGNNCSPPSVVVNVVVPDDPVSVSSRRRVSSSSSSHPDD/DPALAFCLFQANQWFQFLQGIDGLQQQAFEFAAAALWWAPLLQADADDDPVCNVQAEDAQDDVCLVVCLAAVRHYRNWQTNDDLVLSLVLVLLQVVLPHAEYEHEHEPQIGDDSVSRVVSCVSNVHGYAYEYFDADPSRDDPCLVVDALQRRLVVLSCQSHARDPPDRRHHRAYDCQYQDPVRDPSSLSRLLSSLLNCVRHNHAYHYEDPQLDLCLVVSVVSSVVSVHDQLLYEYPNVQNVLVVLVSVLVSLVSNHADEAAQAQRQGQHPVVRDTGDYLLSNLLSLVVCVVVVSLLRYEYHNHHRTPCCGVVSPRCGGNNCSPPSVVVNVVVPDDPVSVSSRRRVSSSSSSHPDD

Secondary structure (DSSP, 8-state):
------TT-TTTTEEEETTEEEEGGG--SEESS--SSEE-GGG-----SGGGTHHHHSPP-GGGHHHHHH-GGG-TTTTEE--HHHHHHHHHHHHHTT--EEEE---BTTT--HHHHHHHHHHH--EEEE-BSB--GGG--GGGGG--HHHHHHHHHHHHHT-STTSS---SSEEEEE--SS--HHHHHHHHHHHHHHHHH---EEEE--TTS--HHHHHHHHHHTT--GGGEEE---GGGTT-HHHHHHHHHTT-EEEE--TT---EETTTTEEPPPHHHHHHHHHHHHHTT-GGGEEE-----SGGGSGGGTS--SSHIIIIIHHHHHHTT--HHHHHIIIIIHHHHHHS---/------TT-TTTTEEEETTEEEEGGG--SEESS--SSEE-GGG-----SGGGTHHHHSPP-GGGHHHHHH-GGG-TTTTEE--HHHHHHHHHHHHHTT--EEEE---BTTT--HHHHHHHHHHH--EEEE-BSB--GGG--GGGGG--HHHHHHHHHHHHHT-STTSS---SSEEEEE--SS--HHHHHHHHHHHHHHHHH---EEEE--TTS--HHHHHHHHHHTT--GGGEEE---GGGTT-HHHHHHHHHTT-EEEE--TT---EETTTTEEPPPHHHHHHHHHHHHHTT-GGGEEE-----SGGGSGGGTS--SSHIIIIIHHHHHHTT--HHHHHIIIIIHHHHHHS---

Solvent-accessible surface area (backbone atoms only — not comparable to full-atom values): 34627 Å² total; per-residue (Å²): 130,84,75,59,50,26,80,25,9,25,85,58,61,18,37,21,19,41,88,44,70,40,51,48,88,66,42,47,35,40,36,68,34,33,43,71,44,32,39,49,64,87,61,56,41,73,60,88,47,82,91,44,47,70,48,31,78,41,72,82,48,44,60,48,42,37,57,33,39,48,29,49,42,30,19,60,51,27,27,31,27,82,51,67,71,56,41,36,56,45,47,38,49,16,41,74,70,58,43,34,24,39,26,32,34,41,15,55,63,31,46,54,53,67,66,59,49,31,52,41,22,65,74,53,67,36,45,36,26,31,25,28,55,44,34,37,65,89,44,50,49,80,66,57,79,74,48,49,42,66,54,46,14,49,53,46,38,44,19,36,70,61,17,45,94,86,39,77,36,27,37,33,33,41,10,35,27,20,34,51,87,78,52,44,72,67,20,49,39,50,45,43,6,51,20,39,22,25,58,47,16,37,30,30,37,32,35,37,47,41,27,85,52,88,53,63,66,60,53,50,49,52,32,44,76,50,62,26,62,42,62,31,27,35,38,36,36,42,40,58,41,36,86,43,53,67,62,54,48,51,47,37,70,65,36,21,28,45,19,36,26,44,46,86,38,70,34,28,41,56,92,76,72,45,70,47,46,48,61,66,55,42,43,55,33,52,51,52,40,40,76,69,71,42,53,80,28,36,41,50,24,42,45,42,59,39,38,53,39,29,29,80,52,31,15,59,39,68,32,34,53,74,71,50,46,50,56,48,37,39,77,72,67,49,52,70,69,58,51,46,36,39,30,27,52,27,58,42,44,44,44,36,58,86,129,129,85,74,58,51,27,80,24,11,25,83,59,62,19,37,22,20,39,88,44,69,40,52,50,86,68,41,48,36,39,36,69,32,33,42,72,43,32,40,47,66,89,62,56,40,73,60,86,47,82,91,45,48,70,49,30,78,41,72,83,46,42,59,46,41,36,56,33,40,48,30,47,41,28,18,61,50,28,27,31,28,82,50,68,71,57,42,38,57,45,47,38,50,16,39,75,70,60,43,33,24,38,25,30,35,41,15,56,63,31,46,53,52,66,67,58,51,30,51,41,23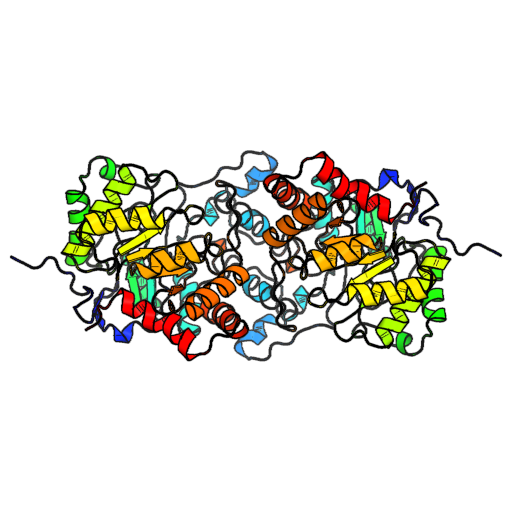,65,75,52,68,37,46,35,27,31,24,28,56,44,35,38,65,91,44,48,49,78,68,56,80,75,49,49,40,66,54,47,14,50,53,46,37,43,19,36,69,60,17,46,93,86,40,78,36,27,37,34,34,41,9,36,27,20,34,52,88,79,51,44,70,66,19,50,40,50,45,42,5,51,20,38,24,25,57,47,16,37,30,29,37,32,34,36,47,40,29,84,51,89,53,63,66,61,52,51,49,51,32,44,74,49,62,26,61,42,63,31,27,37,39,36,37,41,39,57,41,37,86,42,52,67,61,54,49,51,47,38,71,67,35,22,29,44,20,37,25,44,46,87,39,69,36,28,40,56,92,75,70,45,70,47,46,48,59,68,54,42,43,55,33,51,51,51,41,38,75,69,70,43,51,80,28,36,41,50,23,42,44,42,59,39,38,53,39,30,28,80,52,33,16,59,38,68,32,33,54,74,72,51,46,51,56,48,37,37,75,72,67,48,52,69,69,58,50,45,36,39,31,28,52,28,57,42,43,46,44,35,58,87,129